Protein AF-0000000075977448 (afdb_homodimer)

Foldseek 3Di:
DLCQDAAEEEEAFAQPDDDPPCCCQVQVVPDDDHHGYGYGYCNHPDLPDDPLVSLVVHQAYEQEAEQLDVSSVVSSLVNLVSNPVNQPPHDHAYEYEYEQVVPVVRGPHDPVNQVVSCVVSVYHYYYDNHVVVVVVVVVVVVSVVVVVVVVVVLVPDDPVCNVVVVVVRVVVCVVVPPVPPPPPPPPPPPPPPD/DLCQDAAEEEEAFAQPDDDPPCLCQVQVQPDDDHHGYTYGYCNHPDLPDDPLVSLVVHQAYEYEAEQLDVSSVVSSLVNLVSNPVNQPPHDHAYEYEYEQVVPVVRGPHDPVNQVVSCVVSVYHYYYDNHVVVVVVVVVVVVSVVVVVVVVVVLVPDDPVCNVVVVVVVVVVCVVVPPDPPPPPPVPPPVPPPD

Radius of gyration: 24.59 Å; Cα contacts (8 Å, |Δi|>4): 584; chains: 2; bounding box: 68×63×92 Å

Secondary structure (DSSP, 8-state):
-----PEEEEEEE-----S-----EEEE---SSS--EEEEE-TTS-TT---HHHHHH-SEEEEEEETT-HHHHHHHHHHHHHHHHHHTTS---EEEEEE-GGGGGG--S-HHHHHHHHHHTT-EEEE-S-HHHHHHHHHHHHHHHHHHHHHHHHHHS-TTTHHHHHHHHHHHHHHH------------------/-----PEEEEEEE-----S-----EEEE---SSS--EEEEE-TTS-TT---HHHHHH-SEEEEEEETT-HHHHHHHHHHHHHHHHHHTTS---EEEEEE-GGG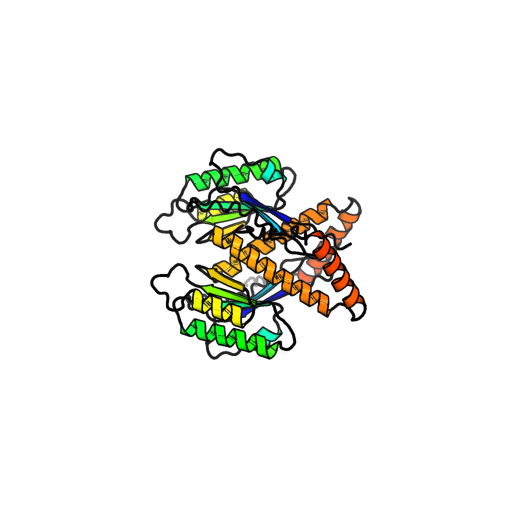GGG--S-HHHHHHHHHHTT-EEEE-S-HHHHHHHHHHHHHHHHHHHHHHHHHHS-TTTHHHHHHHHHHHHHHH------------------

Solvent-accessible surface area (backbone atoms only — not comparable to full-atom values): 21422 Å² total; per-residue (Å²): 128,79,80,53,60,65,41,32,34,28,32,37,28,18,60,82,64,76,80,76,70,60,65,40,61,43,60,44,68,44,65,81,79,55,66,22,46,34,35,42,46,52,25,82,50,62,86,86,62,75,66,57,68,54,56,71,63,34,40,26,39,39,33,25,15,21,25,62,31,57,66,26,42,52,38,26,50,52,44,52,51,48,51,53,62,71,40,55,92,58,85,64,47,46,38,39,36,36,16,42,52,78,44,58,91,52,52,64,48,52,70,63,58,53,49,49,53,22,58,76,70,72,33,51,72,46,74,36,54,48,60,72,55,44,56,53,46,24,50,50,45,52,50,42,52,49,51,25,49,52,54,52,52,57,69,72,45,59,79,78,59,53,58,55,58,58,55,57,51,55,56,49,48,57,64,68,49,62,67,68,73,76,75,70,72,71,76,70,68,74,72,75,73,122,127,80,78,53,60,65,41,30,34,28,32,37,30,19,60,79,64,79,79,78,70,60,65,42,60,44,60,46,67,44,63,78,83,54,66,23,46,35,36,42,46,52,25,80,50,61,85,86,63,75,66,58,68,54,55,70,62,32,40,23,37,38,34,25,14,20,26,61,32,57,66,26,41,53,38,25,50,51,45,51,51,49,51,52,62,72,41,54,90,59,84,65,48,45,38,40,36,36,16,41,53,76,43,58,89,52,53,63,48,51,71,63,58,53,49,49,53,22,56,76,70,73,33,49,71,48,75,35,54,48,57,69,55,44,57,54,46,23,49,52,44,51,50,42,52,48,52,26,49,53,54,52,53,56,70,70,46,58,80,78,59,54,57,55,58,57,54,56,53,55,56,51,47,56,64,68,51,59,67,69,73,75,73,70,70,70,74,70,68,74,75,75,76,124

InterPro domains:
  IPR001806 Small GTPase [PF00071] (28-148)
  IPR001806 Small GTPase [PS51421] (1-194)
  IPR027417 P-loop containing nucleoside triphosphate hydrolase [G3DSA:3.40.50.300] (6-151)
  IPR027417 P-loop containing nucleoside triphosphate hydrolase [SSF52540] (6-168)
  IPR051065 Ras-related small GTPase [PTHR45704] (17-183)

Sequence (388 aa):
MTNFMSVHVVVLGSKQAGKTDWLYKHSVTFDDMVSNVEILDVSRWPNDSMPEEEVRWADACLVIYSICDRDSFNKAHDSLDLVHRLRAPGYVPIVLVGNKKDLEHCRQVSYEDGSELASQYGCKFYEVSAADSFVEVSTAFQNLIREARTLHLQRSLPRQRKLSIVSMSKMFGAMFGKTSPKVVVKDKRPSFSLMTNFMSVHVVVLGSKQAGKTDWLYKHSVTFDDMVSNVEILDVSRWPNDSMPEEEVRWADACLVIYSICDRDSFNKAHDSLDLVHRLRAPGYVPIVLVGNKKDLEHCRQVSYEDGSELASQYGCKFYEVSAADSFVEVSTAFQNLIREARTLHLQRSLPRQRKLSIVSMSKMFGAMFGKTSPKVVVKDKRPSFSL

pLDDT: mean 71.8, std 25.49, range [20.45, 98.25]

Structure (mmCIF, N/CA/C/O backbone):
data_AF-0000000075977448-model_v1
#
loop_
_entity.id
_entity.type
_entity.pdbx_description
1 polymer 'Ras-related and estrogen-regulated growth inhibitor-like isoform X2'
#
loop_
_atom_site.group_PDB
_atom_site.id
_atom_site.type_symbol
_atom_site.label_atom_id
_atom_site.label_alt_id
_atom_site.label_comp_id
_atom_site.label_asym_id
_atom_site.label_entity_id
_atom_site.label_seq_id
_atom_site.pdbx_PDB_ins_code
_atom_site.Cartn_x
_atom_site.Cartn_y
_atom_site.Cartn_z
_atom_site.occupancy
_atom_site.B_iso_or_equiv
_atom_site.auth_seq_id
_atom_site.auth_comp_id
_atom_site.auth_asym_id
_atom_site.auth_atom_id
_atom_site.pdbx_PDB_model_num
ATOM 1 N N . MET A 1 1 ? 26.562 7.379 -7.023 1 29.03 1 MET A N 1
ATOM 2 C CA . MET A 1 1 ? 26.141 7.582 -5.641 1 29.03 1 MET A CA 1
ATOM 3 C C . MET A 1 1 ? 24.625 7.539 -5.52 1 29.03 1 MET A C 1
ATOM 5 O O . MET A 1 1 ? 23.938 8.461 -5.953 1 29.03 1 MET A O 1
ATOM 9 N N . THR A 1 2 ? 23.969 6.484 -5.902 1 37.03 2 THR A N 1
ATOM 10 C CA . THR A 1 2 ? 22.516 6.367 -5.973 1 37.03 2 THR A CA 1
ATOM 11 C C . THR A 1 2 ? 21.875 6.84 -4.672 1 37.03 2 THR A C 1
ATOM 13 O O . THR A 1 2 ? 22.156 6.305 -3.6 1 37.03 2 THR A O 1
ATOM 16 N N . ASN A 1 3 ? 21.844 8.141 -4.387 1 41.81 3 ASN A N 1
ATOM 17 C CA . ASN A 1 3 ? 21.359 8.883 -3.23 1 41.81 3 ASN A CA 1
ATOM 18 C C . ASN A 1 3 ? 20.078 8.25 -2.662 1 41.81 3 ASN A C 1
ATOM 20 O O . ASN A 1 3 ? 19.031 8.281 -3.305 1 41.81 3 ASN A O 1
ATOM 24 N N . PHE A 1 4 ? 20.281 7.094 -1.956 1 48.59 4 PHE A N 1
ATOM 25 C CA . PHE A 1 4 ? 19.266 6.277 -1.295 1 48.59 4 PHE A CA 1
ATOM 26 C C . PHE A 1 4 ? 18.469 7.105 -0.291 1 48.59 4 PHE A C 1
ATOM 28 O O . PHE A 1 4 ? 18.984 7.449 0.778 1 48.59 4 PHE A O 1
ATOM 35 N N . MET A 1 5 ? 17.672 8.047 -0.681 1 59.44 5 MET A N 1
ATOM 36 C CA . MET A 1 5 ? 17.062 8.914 0.32 1 59.44 5 MET A CA 1
ATOM 37 C C . MET A 1 5 ? 15.891 8.211 1.005 1 59.44 5 MET A C 1
ATOM 39 O O . MET A 1 5 ? 15.008 7.664 0.336 1 59.44 5 MET A O 1
ATOM 43 N N . SER A 1 6 ? 16.094 7.801 2.307 1 73 6 SER A N 1
ATOM 44 C CA . SER A 1 6 ? 15.008 7.301 3.15 1 73 6 SER A CA 1
ATOM 45 C C . SER A 1 6 ? 13.828 8.266 3.17 1 73 6 SER A C 1
ATOM 47 O O . SER A 1 6 ? 14.016 9.484 3.15 1 73 6 SER A O 1
ATOM 49 N N . VAL A 1 7 ? 12.672 7.68 2.975 1 82.25 7 VAL A N 1
ATOM 50 C CA . VAL A 1 7 ? 11.461 8.492 3.074 1 82.25 7 VAL A CA 1
ATOM 51 C C . VAL A 1 7 ? 10.82 8.297 4.449 1 82.25 7 VAL A C 1
ATOM 53 O O . VAL A 1 7 ? 10.625 7.168 4.895 1 82.25 7 VAL A O 1
ATOM 56 N N . HIS A 1 8 ? 10.578 9.391 5.145 1 87.25 8 HIS A N 1
ATOM 57 C CA . HIS A 1 8 ? 9.945 9.398 6.457 1 87.25 8 HIS A CA 1
ATOM 58 C C . HIS A 1 8 ? 8.453 9.695 6.348 1 87.25 8 HIS A C 1
ATOM 60 O O . HIS A 1 8 ? 8.062 10.758 5.859 1 87.25 8 HIS A O 1
ATOM 66 N N . VAL A 1 9 ? 7.621 8.719 6.852 1 89.38 9 VAL A N 1
ATOM 67 C CA . VAL A 1 9 ? 6.172 8.891 6.828 1 89.38 9 VAL A CA 1
ATOM 68 C C . VAL A 1 9 ? 5.637 8.977 8.258 1 89.38 9 VAL A C 1
ATOM 70 O O . VAL A 1 9 ? 6 8.156 9.109 1 89.38 9 VAL A O 1
ATOM 73 N N . VAL A 1 10 ? 4.812 9.984 8.539 1 92.06 10 VAL A N 1
ATOM 74 C CA . VAL A 1 10 ? 4.16 10.078 9.844 1 92.06 10 VAL A CA 1
ATOM 75 C C . VAL A 1 10 ? 2.664 9.812 9.688 1 92.06 10 VAL A C 1
ATOM 77 O O . VAL A 1 10 ? 2.035 10.305 8.742 1 92.06 10 VAL A O 1
ATOM 80 N N . VAL A 1 11 ? 2.111 9.023 10.562 1 90.94 11 VAL A N 1
ATOM 81 C CA . VAL A 1 11 ? 0.674 8.781 10.641 1 90.94 11 VAL A CA 1
ATOM 82 C C . VAL A 1 11 ? 0.061 9.648 11.742 1 90.94 11 VAL A C 1
ATOM 84 O O . VAL A 1 11 ? 0.421 9.516 12.914 1 90.94 11 VAL A O 1
ATOM 87 N N . LEU A 1 12 ? -0.87 10.523 11.375 1 93.75 12 LEU A N 1
ATOM 88 C CA . LEU A 1 12 ? -1.521 11.484 12.266 1 93.75 12 LEU A CA 1
ATOM 89 C C . LEU A 1 12 ? -3.01 11.18 12.391 1 93.75 12 LEU A C 1
ATOM 91 O O . LEU A 1 12 ? -3.531 10.305 11.695 1 93.75 12 LEU A O 1
ATOM 95 N N . GLY A 1 13 ? -3.691 11.961 13.258 1 93.12 13 GLY A N 1
ATOM 96 C CA . GLY A 1 13 ? -5.117 11.781 13.477 1 93.12 13 GLY A CA 1
ATOM 97 C C . GLY A 1 13 ? -5.434 10.773 14.562 1 93.12 13 GLY A C 1
ATOM 98 O O . GLY A 1 13 ? -4.734 10.703 15.578 1 93.12 13 GLY A O 1
ATOM 99 N N . SER A 1 14 ? -6.656 10.062 14.398 1 86.38 14 SER A N 1
ATOM 100 C CA . SER A 1 14 ? -7.137 9.094 15.375 1 86.38 14 SER A CA 1
ATOM 101 C C . SER A 1 14 ? -7.859 7.938 14.695 1 86.38 14 SER A C 1
ATOM 103 O O . SER A 1 14 ? -8.867 8.141 14.008 1 86.38 14 SER A O 1
ATOM 105 N N . LYS A 1 15 ? -7.355 6.727 14.859 1 76.06 15 LYS A N 1
ATOM 106 C CA . LYS A 1 15 ? -7.969 5.555 14.242 1 76.06 15 LYS A CA 1
ATOM 107 C C . LYS A 1 15 ? -9.133 5.039 15.078 1 76.06 15 LYS A C 1
ATOM 109 O O . LYS A 1 15 ? -10.016 4.348 14.562 1 76.06 15 LYS A O 1
ATOM 114 N N . GLN A 1 16 ? -9.508 5.688 16.312 1 66.31 16 GLN A N 1
ATOM 115 C CA . GLN A 1 16 ? -10.422 5.18 17.328 1 66.31 16 GLN A CA 1
ATOM 116 C C . GLN A 1 16 ? -10.289 3.67 17.484 1 66.31 16 GLN A C 1
ATOM 118 O O . GLN A 1 16 ? -11.039 3.051 18.25 1 66.31 16 GLN A O 1
ATOM 123 N N . ALA A 1 17 ? -9.734 2.951 16.609 1 55.66 17 ALA A N 1
ATOM 124 C CA . ALA A 1 17 ? -9.641 1.527 16.922 1 55.66 17 ALA A CA 1
ATOM 125 C C . ALA A 1 17 ? -8.719 1.284 18.109 1 55.66 17 ALA A C 1
ATOM 127 O O . ALA A 1 17 ? -7.98 2.18 18.531 1 55.66 17 ALA A O 1
ATOM 128 N N . GLY A 1 18 ? -8.953 -0.09 18.875 1 46.25 18 GLY A N 1
ATOM 129 C CA . GLY A 1 18 ? -8.375 -0.588 20.109 1 46.25 18 GLY A CA 1
ATOM 130 C C . GLY A 1 18 ? -6.879 -0.348 20.203 1 46.25 18 GLY A C 1
ATOM 131 O O . GLY A 1 18 ? -6.266 0.161 19.266 1 46.25 18 GLY A O 1
ATOM 132 N N . LYS A 1 19 ? -6.406 -0.848 21.438 1 41.78 19 LYS A N 1
ATOM 133 C CA . LYS A 1 19 ? -5.18 -0.758 22.219 1 41.78 19 LYS A CA 1
ATOM 134 C C . LYS A 1 19 ? -3.949 -1.002 21.344 1 41.78 19 LYS A C 1
ATOM 136 O O . LYS A 1 19 ? -2.824 -1.046 21.859 1 41.78 19 LYS A O 1
ATOM 141 N N . THR A 1 20 ? -4.203 -1.646 20.156 1 39.34 20 THR A N 1
ATOM 142 C CA . THR A 1 20 ? -2.84 -2.064 19.859 1 39.34 20 THR A CA 1
ATOM 143 C C . THR A 1 20 ? -1.991 -0.872 19.422 1 39.34 20 THR A C 1
ATOM 145 O O . THR A 1 20 ? -2.32 -0.187 18.453 1 39.34 20 THR A O 1
ATOM 148 N N . ASP A 1 21 ? -1.432 -0.156 20.406 1 39.25 21 ASP A N 1
ATOM 149 C CA . ASP A 1 21 ? -0.373 0.848 20.359 1 39.25 21 ASP A CA 1
ATOM 150 C C . ASP A 1 21 ? 0.651 0.51 19.266 1 39.25 21 ASP A C 1
ATOM 152 O O . ASP A 1 21 ? 1.653 -0.153 19.547 1 39.25 21 ASP A O 1
ATOM 156 N N . TRP A 1 22 ? 0.318 -0.022 18.188 1 35.19 22 TRP A N 1
ATOM 157 C CA . TRP A 1 22 ? 1.556 -0.293 17.469 1 35.19 22 TRP A CA 1
ATOM 158 C C . TRP A 1 22 ? 2.34 0.993 17.234 1 35.19 22 TRP A C 1
ATOM 160 O O . TRP A 1 22 ? 1.848 1.917 16.578 1 35.19 22 TRP A O 1
ATOM 170 N N . LEU A 1 23 ? 2.891 1.652 18.281 1 37.19 23 LEU A N 1
ATOM 171 C CA . LEU A 1 23 ? 4.07 2.445 17.953 1 37.19 23 LEU A CA 1
ATOM 172 C C . LEU A 1 23 ? 4.82 1.841 16.766 1 37.19 23 LEU A C 1
ATOM 174 O O . LEU A 1 23 ? 5.578 0.884 16.938 1 37.19 23 LEU A O 1
ATOM 178 N N . TYR A 1 24 ? 4.168 1.346 15.789 1 37.88 24 TYR A N 1
ATOM 179 C CA . TYR A 1 24 ? 4.965 0.674 14.773 1 37.88 24 TYR A CA 1
ATOM 180 C C . TYR A 1 24 ? 5.992 1.626 14.172 1 37.88 24 TYR A C 1
ATOM 182 O O . TYR A 1 24 ? 5.633 2.586 13.484 1 37.88 24 TYR A O 1
ATOM 190 N N . LYS A 1 25 ? 6.906 2.145 14.992 1 40.16 25 LYS A N 1
ATOM 191 C CA . LYS A 1 25 ? 8.109 2.504 14.25 1 40.16 25 LYS A CA 1
ATOM 192 C C . LYS A 1 25 ? 8.531 1.38 13.305 1 40.16 25 LYS A C 1
ATOM 194 O O . LYS A 1 25 ? 9.102 0.38 13.734 1 40.16 25 LYS A O 1
ATOM 199 N N . HIS A 1 26 ? 7.621 0.836 12.555 1 38.56 26 HIS A N 1
ATOM 200 C CA . HIS A 1 26 ? 8.195 -0.136 11.633 1 38.56 26 HIS A CA 1
ATOM 201 C C . HIS A 1 26 ? 9.234 0.511 10.719 1 38.56 26 HIS A C 1
ATOM 203 O O . HIS A 1 26 ? 8.898 1.367 9.898 1 38.56 26 HIS A O 1
ATOM 209 N N . SER A 1 27 ? 10.383 0.743 11.414 1 37.72 27 SER A N 1
ATOM 210 C CA . SER A 1 27 ? 11.461 0.959 10.453 1 37.72 27 SER A CA 1
ATOM 211 C C . SER A 1 27 ? 11.469 -0.121 9.375 1 37.72 27 SER A C 1
ATOM 213 O O . SER A 1 27 ? 11.625 -1.306 9.68 1 37.72 27 SER A O 1
ATOM 215 N N . VAL A 1 28 ? 10.406 -0.217 8.703 1 37.56 28 VAL A N 1
ATOM 216 C CA . VAL A 1 28 ? 10.68 -1.16 7.629 1 37.56 28 VAL A CA 1
ATOM 217 C C . VAL A 1 28 ? 11.883 -0.685 6.816 1 37.56 28 VAL A C 1
ATOM 219 O O . VAL A 1 28 ? 11.852 0.399 6.23 1 37.56 28 VAL A O 1
ATOM 222 N N . THR A 1 29 ? 13.023 -1.052 7.613 1 33.91 29 THR A N 1
ATOM 223 C CA . THR A 1 29 ? 14.281 -0.807 6.906 1 33.91 29 THR A CA 1
ATOM 224 C C . THR A 1 29 ? 14.312 -1.563 5.582 1 33.91 29 THR A C 1
ATOM 226 O O . THR A 1 29 ? 14.156 -2.787 5.559 1 33.91 29 THR A O 1
ATOM 229 N N . PHE A 1 30 ? 13.648 -1.053 4.723 1 36.97 30 PHE A N 1
ATOM 230 C CA . PHE A 1 30 ? 13.945 -1.645 3.422 1 36.97 30 PHE A CA 1
ATOM 231 C C . PHE A 1 30 ? 15.438 -1.596 3.137 1 36.97 30 PHE A C 1
ATOM 233 O O . PHE A 1 30 ? 16.094 -0.574 3.367 1 36.97 30 PHE A O 1
ATOM 240 N N . ASP A 1 31 ? 16.094 -2.699 3.318 1 37.03 31 ASP A N 1
ATOM 241 C CA . ASP A 1 31 ? 17.547 -2.828 3.201 1 37.03 31 ASP A CA 1
ATOM 242 C C . ASP A 1 31 ? 18.109 -1.775 2.252 1 37.03 31 ASP A C 1
ATOM 244 O O . ASP A 1 31 ? 17.359 -1.046 1.603 1 37.03 31 ASP A O 1
ATOM 248 N N . ASP A 1 32 ? 19.141 -2.277 1.428 1 39.19 32 ASP A N 1
ATOM 249 C CA . ASP A 1 32 ? 20.359 -1.687 0.895 1 39.19 32 ASP A CA 1
ATOM 250 C C . ASP A 1 32 ? 20.047 -0.496 -0.009 1 39.19 32 ASP A C 1
ATOM 252 O O . ASP A 1 32 ? 20.078 0.653 0.435 1 39.19 32 ASP A O 1
ATOM 256 N N . MET A 1 33 ? 20.375 -0.841 -1.329 1 40.66 33 MET A N 1
ATOM 257 C CA . MET A 1 33 ? 20.609 0.203 -2.324 1 40.66 33 MET A CA 1
ATOM 258 C C . MET A 1 33 ? 19.375 1.107 -2.451 1 40.66 33 MET A C 1
ATOM 260 O O . MET A 1 33 ? 19.484 2.225 -2.961 1 40.66 33 MET A O 1
ATOM 264 N N . VAL A 1 34 ? 18.125 0.482 -2.346 1 46.5 34 VAL A N 1
ATOM 265 C CA . VAL A 1 34 ? 16.875 1.097 -2.791 1 46.5 34 VAL A CA 1
ATOM 266 C C . VAL A 1 34 ? 16.156 1.727 -1.601 1 46.5 34 VAL A C 1
ATOM 268 O O . VAL A 1 34 ? 16.438 1.396 -0.448 1 46.5 34 VAL A O 1
ATOM 271 N N . SER A 1 35 ? 15.133 2.652 -1.708 1 52.03 35 SER A N 1
ATOM 272 C CA . SER A 1 35 ? 14.383 3.645 -0.94 1 52.03 35 SER A CA 1
ATOM 273 C C . SER A 1 35 ? 13.727 3.018 0.283 1 52.03 35 SER A C 1
ATOM 275 O O . SER A 1 35 ? 12.945 2.07 0.157 1 52.03 35 SER A O 1
ATOM 277 N N . ASN A 1 36 ? 14.438 3.252 1.491 1 68 36 ASN A N 1
ATOM 278 C CA . ASN A 1 36 ? 13.867 2.887 2.785 1 68 36 ASN A CA 1
ATOM 279 C C . ASN A 1 36 ? 12.711 3.803 3.166 1 68 36 ASN A C 1
ATOM 281 O O . ASN A 1 36 ? 12.711 4.988 2.828 1 68 36 ASN A O 1
ATOM 285 N N . VAL A 1 37 ? 11.648 3.168 3.533 1 75.5 37 VAL A N 1
ATOM 286 C CA . VAL A 1 37 ? 10.523 3.912 4.086 1 75.5 37 VAL A CA 1
ATOM 287 C C . VAL A 1 37 ? 10.422 3.658 5.59 1 75.5 37 VAL A C 1
ATOM 289 O O . VAL A 1 37 ? 10.398 2.508 6.031 1 75.5 37 VAL A O 1
ATOM 292 N N . GLU A 1 38 ? 10.562 4.711 6.414 1 79.69 38 GLU A N 1
ATOM 293 C CA . GLU A 1 38 ? 10.32 4.652 7.852 1 79.69 38 GLU A CA 1
ATOM 294 C C . GLU A 1 38 ? 8.969 5.277 8.203 1 79.69 38 GLU A C 1
ATOM 296 O O . GLU A 1 38 ? 8.648 6.375 7.75 1 79.69 38 GLU A O 1
ATOM 301 N N . ILE A 1 39 ? 8.172 4.566 9.062 1 82.62 39 ILE A N 1
ATOM 302 C CA . ILE A 1 39 ? 6.84 5.043 9.422 1 82.62 39 ILE A CA 1
ATOM 303 C C . ILE A 1 39 ? 6.754 5.262 10.93 1 82.62 39 ILE A C 1
ATOM 305 O O . ILE A 1 39 ? 7.102 4.375 11.711 1 82.62 39 ILE A O 1
ATOM 309 N N . LEU A 1 40 ? 6.367 6.445 11.344 1 85.25 40 LEU A N 1
ATOM 310 C CA . LEU A 1 40 ? 6.062 6.773 12.734 1 85.25 40 LEU A CA 1
ATOM 311 C C . LEU A 1 40 ? 4.566 7 12.922 1 85.25 40 LEU A C 1
ATOM 313 O O . LEU A 1 40 ? 3.988 7.895 12.305 1 85.25 40 LEU A O 1
ATOM 317 N N . ASP A 1 41 ? 3.988 6.188 13.781 1 85.94 41 ASP A N 1
ATOM 318 C CA . ASP A 1 41 ? 2.555 6.301 14.023 1 85.94 41 ASP A CA 1
ATOM 319 C C . ASP A 1 41 ? 2.279 7.008 15.352 1 85.94 41 ASP A C 1
ATOM 321 O O . ASP A 1 41 ? 2.553 6.457 16.422 1 85.94 41 ASP A O 1
ATOM 325 N N . VAL A 1 42 ? 1.682 8.172 15.273 1 88 42 VAL A N 1
ATOM 326 C CA . VAL A 1 42 ? 1.358 8.922 16.484 1 88 42 VAL A CA 1
ATOM 327 C C . VAL A 1 42 ? -0.155 9.078 16.609 1 88 42 VAL A C 1
ATOM 329 O O . VAL A 1 42 ? -0.639 9.898 17.391 1 88 42 VAL A O 1
ATOM 332 N N . SER A 1 43 ? -0.943 8.336 15.828 1 88.38 43 SER A N 1
ATOM 333 C CA . SER A 1 43 ? -2.396 8.469 15.789 1 88.38 43 SER A CA 1
ATOM 334 C C . SER A 1 43 ? -3.027 7.996 17.094 1 88.38 43 SER A C 1
ATOM 336 O O . SER A 1 43 ? -4.207 8.25 17.344 1 88.38 43 SER A O 1
ATOM 338 N N . ARG A 1 44 ? -2.275 7.43 17.891 1 82.88 44 ARG A N 1
ATOM 339 C CA . ARG A 1 44 ? -2.799 6.918 19.156 1 82.88 44 ARG A CA 1
ATOM 340 C C . ARG A 1 44 ? -2.525 7.887 20.297 1 82.88 44 ARG A C 1
ATOM 342 O O . ARG A 1 44 ? -2.922 7.641 21.438 1 82.88 44 ARG A O 1
ATOM 349 N N . TRP A 1 45 ? -1.832 8.914 20 1 84.69 45 TRP A N 1
ATOM 350 C CA . TRP A 1 45 ? -1.573 9.922 21.016 1 84.69 45 TRP A CA 1
ATOM 351 C C . TRP A 1 45 ? -2.865 10.609 21.438 1 84.69 45 TRP A C 1
ATOM 353 O O . TRP A 1 45 ? -3.873 10.547 20.734 1 84.69 45 TRP A O 1
ATOM 363 N N . PRO A 1 46 ? -2.881 11.203 22.609 1 82.62 46 PRO A N 1
ATOM 364 C CA . PRO A 1 46 ? -4.07 11.93 23.062 1 82.62 46 PRO A CA 1
ATOM 365 C C . PRO A 1 46 ? -4.523 13 22.062 1 82.62 46 PRO A C 1
ATOM 367 O O . PRO A 1 46 ? -3.701 13.547 21.328 1 82.62 46 PRO A O 1
ATOM 370 N N . ASN A 1 47 ? -5.809 13.242 22 1 82 47 ASN A N 1
ATOM 371 C CA . ASN A 1 47 ? -6.395 14.164 21.031 1 82 47 ASN A CA 1
ATOM 372 C C . ASN A 1 47 ? -5.844 15.578 21.188 1 82 47 ASN A C 1
ATOM 374 O O . ASN A 1 47 ? -5.836 16.359 20.234 1 82 47 ASN A O 1
ATOM 378 N N . ASP A 1 48 ? -5.41 15.898 22.344 1 84.62 48 ASP A N 1
ATOM 379 C CA . ASP A 1 48 ? -4.906 17.25 22.594 1 84.62 48 ASP A CA 1
ATOM 380 C C . ASP A 1 48 ? -3.412 17.344 22.297 1 84.62 48 ASP A C 1
ATOM 382 O O . ASP A 1 48 ? -2.809 18.406 22.453 1 84.62 48 ASP A O 1
ATOM 386 N N . SER A 1 49 ? -2.826 16.25 21.828 1 87.44 49 SER A N 1
ATOM 387 C CA . SER A 1 49 ? -1.409 16.25 21.484 1 87.44 49 SER A CA 1
ATOM 388 C C . SER A 1 49 ? -1.162 17 20.172 1 87.44 49 SER A C 1
ATOM 390 O O . SER A 1 49 ? -2.023 17.016 19.297 1 87.44 49 SER A O 1
ATOM 392 N N . MET A 1 50 ? -0.012 17.734 20.141 1 90.88 50 MET A N 1
ATOM 393 C CA . MET A 1 50 ? 0.443 18.438 18.938 1 90.88 50 MET A CA 1
ATOM 394 C C . MET A 1 50 ? 1.794 17.906 18.469 1 90.88 50 MET A C 1
ATOM 396 O O . MET A 1 50 ? 2.84 18.422 18.875 1 90.88 50 MET A O 1
ATOM 400 N N . PRO A 1 51 ? 1.814 16.953 17.625 1 93.81 51 PRO A N 1
ATOM 401 C CA . PRO A 1 51 ? 3.057 16.281 17.234 1 93.81 51 PRO A CA 1
ATOM 402 C C . PRO A 1 51 ? 3.898 17.125 16.266 1 93.81 51 PRO A C 1
ATOM 404 O O . PRO A 1 51 ? 4.164 16.703 15.141 1 93.81 51 PRO A O 1
ATOM 407 N N . GLU A 1 52 ? 4.391 18.281 16.688 1 96.44 52 GLU A N 1
ATOM 408 C CA . GLU A 1 52 ? 5.117 19.219 15.836 1 96.44 52 GLU A CA 1
ATOM 409 C C . GLU A 1 52 ? 6.441 18.625 15.359 1 96.44 52 GLU A C 1
ATOM 411 O O . GLU A 1 52 ? 6.781 18.734 14.18 1 96.44 52 GLU A O 1
ATOM 416 N N . GLU A 1 53 ? 7.184 18.016 16.266 1 95.12 53 GLU A N 1
ATOM 417 C CA . GLU A 1 53 ? 8.469 17.422 15.898 1 95.12 53 GLU A CA 1
ATOM 418 C C . GLU A 1 53 ? 8.297 16.312 14.875 1 95.12 53 GLU A C 1
ATOM 420 O O . GLU A 1 53 ? 9.109 16.172 13.953 1 95.12 53 GLU A O 1
ATOM 425 N N . GLU A 1 54 ? 7.266 15.562 15.07 1 93.12 54 GLU A N 1
ATOM 426 C CA . GLU A 1 54 ? 6.988 14.461 14.156 1 93.12 54 GLU A CA 1
ATOM 427 C C . GLU A 1 54 ? 6.625 14.969 12.766 1 93.12 54 GLU A C 1
ATOM 429 O O . GLU A 1 54 ? 7.039 14.391 11.758 1 93.12 54 GLU A O 1
ATOM 434 N N . VAL A 1 55 ? 5.871 16.047 12.727 1 95.75 55 VAL A N 1
ATOM 435 C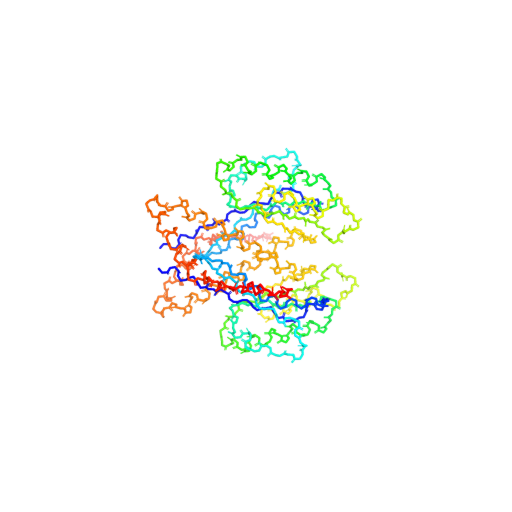 CA . VAL A 1 55 ? 5.484 16.641 11.445 1 95.75 55 VAL A CA 1
ATOM 436 C C . VAL A 1 55 ? 6.719 17.203 10.742 1 95.75 55 VAL A C 1
ATOM 438 O O . VAL A 1 55 ? 6.863 17.062 9.531 1 95.75 55 VAL A O 1
ATOM 441 N N . ARG A 1 56 ? 7.668 17.75 11.453 1 94.69 56 ARG A N 1
ATOM 442 C CA . ARG A 1 56 ? 8.891 18.281 10.867 1 94.69 56 ARG A CA 1
ATOM 443 C C . ARG A 1 56 ? 9.797 17.172 10.352 1 94.69 56 ARG A C 1
ATOM 445 O O . ARG A 1 56 ? 10.508 17.344 9.359 1 94.69 56 ARG A O 1
ATOM 452 N N . TRP A 1 57 ? 9.688 16.047 10.992 1 91.94 57 TRP A N 1
ATOM 453 C CA . TRP A 1 57 ? 10.461 14.859 10.664 1 91.94 57 TRP A CA 1
ATOM 454 C C . TRP A 1 57 ? 9.938 14.211 9.383 1 91.94 57 TRP A C 1
ATOM 456 O O . TRP A 1 57 ? 10.688 13.539 8.672 1 91.94 57 TRP A O 1
ATOM 466 N N . ALA A 1 58 ? 8.75 14.539 9 1 93.06 58 ALA A N 1
ATOM 467 C CA . ALA A 1 58 ? 8.031 13.773 7.984 1 93.06 58 ALA A CA 1
ATOM 468 C C . ALA A 1 58 ? 8.336 14.297 6.582 1 93.06 58 ALA A C 1
ATOM 470 O O . ALA A 1 58 ? 8.438 15.508 6.375 1 93.06 58 ALA A O 1
ATOM 471 N N . ASP A 1 59 ? 8.516 13.344 5.605 1 91.12 59 ASP A N 1
ATOM 472 C CA . ASP A 1 59 ? 8.539 13.648 4.18 1 91.12 59 ASP A CA 1
ATOM 473 C C . ASP A 1 59 ? 7.16 13.477 3.557 1 91.12 59 ASP A C 1
ATOM 475 O O . ASP A 1 59 ? 6.906 13.969 2.453 1 91.12 59 ASP A O 1
ATOM 479 N N . ALA A 1 60 ? 6.32 12.742 4.215 1 93 60 ALA A N 1
ATOM 480 C CA . ALA A 1 60 ? 4.93 12.508 3.838 1 93 60 ALA A CA 1
ATOM 481 C C . ALA A 1 60 ? 4.066 12.234 5.066 1 93 60 ALA A C 1
ATOM 483 O O . ALA A 1 60 ? 4.57 11.805 6.102 1 93 60 ALA A O 1
ATOM 484 N N . CYS A 1 61 ? 2.721 12.469 4.957 1 95.19 61 CYS A N 1
ATOM 485 C CA . CYS A 1 61 ? 1.823 12.289 6.09 1 95.19 61 CYS A CA 1
ATOM 486 C C . CYS A 1 61 ? 0.597 11.477 5.691 1 95.19 61 CYS A C 1
ATOM 488 O O . CYS A 1 61 ? 0.05 11.664 4.605 1 95.19 61 CYS A O 1
ATOM 490 N N . LEU A 1 62 ? 0.26 10.562 6.508 1 93.25 62 LEU A N 1
ATOM 491 C CA . LEU A 1 62 ? -1.055 9.93 6.5 1 93.25 62 LEU A CA 1
ATOM 492 C C . LEU A 1 62 ? -1.918 10.453 7.641 1 93.25 62 LEU A C 1
ATOM 494 O O . LEU A 1 62 ? -1.519 10.391 8.805 1 93.25 62 LEU A O 1
ATOM 498 N N . VAL A 1 63 ? -3.039 11.008 7.328 1 95.31 63 VAL A N 1
ATOM 499 C CA . VAL A 1 63 ? -3.949 11.523 8.344 1 95.31 63 VAL A CA 1
ATOM 500 C C . VAL A 1 63 ? -5.203 10.648 8.406 1 95.31 63 VAL A C 1
ATOM 502 O O . VAL A 1 63 ? -5.902 10.492 7.402 1 95.31 63 VAL A O 1
ATOM 505 N N . ILE A 1 64 ? -5.465 10.117 9.625 1 94 64 ILE A N 1
ATOM 506 C CA . ILE A 1 64 ? -6.512 9.109 9.719 1 94 64 ILE A CA 1
ATOM 507 C C . ILE A 1 64 ? -7.605 9.586 10.672 1 94 64 ILE A C 1
ATOM 509 O O . ILE A 1 64 ? -7.316 10.219 11.688 1 94 64 ILE A O 1
ATOM 513 N N . TYR A 1 65 ? -8.867 9.266 10.328 1 94.81 65 TYR A N 1
ATOM 514 C CA . TYR A 1 65 ? -10 9.398 11.242 1 94.81 65 TYR A CA 1
ATOM 515 C C . TYR A 1 65 ? -10.945 8.219 11.109 1 94.81 65 TYR A C 1
ATOM 517 O O . TYR A 1 65 ? -10.875 7.457 10.141 1 94.81 65 TYR A O 1
ATOM 525 N N . SER A 1 66 ? -11.773 8.078 12.086 1 93.19 66 SER A N 1
ATOM 526 C CA . SER A 1 66 ? -12.82 7.07 12.031 1 93.19 66 SER A CA 1
ATOM 527 C C . SER A 1 66 ? -14.133 7.668 11.523 1 93.19 66 SER A C 1
ATOM 529 O O . SER A 1 66 ? -14.578 8.703 12.016 1 93.19 66 SER A O 1
ATOM 531 N N . ILE A 1 67 ? -14.766 6.926 10.578 1 95.62 67 ILE A N 1
ATOM 532 C CA . ILE A 1 67 ? -16.016 7.449 10.039 1 95.62 67 ILE A CA 1
ATOM 533 C C . ILE A 1 67 ? -17.109 7.375 11.109 1 95.62 67 ILE A C 1
ATOM 535 O O . ILE A 1 67 ? -18.172 7.996 10.961 1 95.62 67 ILE A O 1
ATOM 539 N N . CYS A 1 68 ? -16.891 6.68 12.203 1 95.5 68 CYS A N 1
ATOM 540 C CA . CYS A 1 68 ? -17.875 6.48 13.258 1 95.5 68 CYS A CA 1
ATOM 541 C C . CYS A 1 68 ? -17.641 7.43 14.422 1 95.5 68 CYS A C 1
ATOM 543 O O . CYS A 1 68 ? -18.234 7.277 15.492 1 95.5 68 CYS A O 1
ATOM 545 N N . ASP A 1 69 ? -16.75 8.375 14.258 1 94.94 69 ASP A N 1
ATOM 546 C CA . ASP A 1 69 ? -16.375 9.234 15.375 1 94.94 69 ASP A CA 1
ATOM 547 C C . ASP A 1 69 ? -16.062 10.648 14.906 1 94.94 69 ASP A C 1
ATOM 549 O O . ASP A 1 69 ? -14.945 10.93 14.469 1 94.94 69 ASP A O 1
ATOM 553 N N . ARG A 1 70 ? -16.953 11.539 15.172 1 95.88 70 ARG A N 1
ATOM 554 C CA . ARG A 1 70 ? -16.812 12.922 14.727 1 95.88 70 ARG A CA 1
ATOM 555 C C . ARG A 1 70 ? -15.617 13.586 15.398 1 95.88 70 ARG A C 1
ATOM 557 O O . ARG A 1 70 ? -14.938 14.414 14.789 1 95.88 70 ARG A O 1
ATOM 564 N N . ASP A 1 71 ? -15.32 13.195 16.578 1 94.5 71 ASP A N 1
ATOM 565 C CA . ASP A 1 71 ? -14.18 13.773 17.281 1 94.5 71 ASP A CA 1
ATOM 566 C C . ASP A 1 71 ? -12.867 13.398 16.578 1 94.5 71 ASP A C 1
ATOM 568 O O . ASP A 1 71 ? -11.945 14.219 16.5 1 94.5 71 ASP A O 1
ATOM 572 N N . SER A 1 72 ? -12.812 12.203 16.141 1 93.94 72 SER A N 1
ATOM 573 C CA . SER A 1 72 ? -11.633 11.781 15.398 1 93.94 72 SER A CA 1
ATOM 574 C C . SER A 1 72 ? -11.484 12.578 14.109 1 93.94 72 SER A C 1
ATOM 576 O O . SER A 1 72 ? -10.367 12.883 13.68 1 93.94 72 SER A O 1
ATOM 578 N N . PHE A 1 73 ? -12.562 12.961 13.555 1 96.25 73 PHE A N 1
ATOM 579 C CA . PHE A 1 73 ? -12.57 13.773 12.344 1 96.25 73 PHE A CA 1
ATOM 580 C C . PHE A 1 73 ? -12.078 15.188 12.641 1 96.25 73 PHE A C 1
ATOM 582 O O . PHE A 1 73 ? -11.305 15.75 11.867 1 96.25 73 PHE A O 1
ATOM 589 N N . ASN A 1 74 ? -12.523 15.703 13.688 1 95.75 74 ASN A N 1
ATOM 590 C CA . ASN A 1 74 ? -12.039 17.016 14.109 1 95.75 74 ASN A CA 1
ATOM 591 C C . ASN A 1 74 ? -10.531 17 14.359 1 95.75 74 ASN A C 1
ATOM 593 O O . ASN A 1 74 ? -9.828 17.938 13.984 1 95.75 74 ASN A O 1
ATOM 597 N N . LYS A 1 75 ? -10.094 15.953 14.938 1 95.12 75 LYS A N 1
ATOM 598 C CA . LYS A 1 75 ? -8.656 15.812 15.164 1 95.12 75 LYS A CA 1
ATOM 599 C C . LYS A 1 75 ? -7.891 15.742 13.852 1 95.12 75 LYS A C 1
ATOM 601 O O . LYS A 1 75 ? -6.801 16.312 13.727 1 95.12 75 LYS A O 1
ATOM 606 N N . ALA A 1 76 ? -8.453 14.992 12.93 1 96.38 76 ALA A N 1
ATOM 607 C CA . ALA A 1 76 ? -7.844 14.938 11.602 1 96.38 76 ALA A CA 1
ATOM 608 C C . ALA A 1 76 ? -7.75 16.328 10.984 1 96.38 76 ALA A C 1
ATOM 610 O O . ALA A 1 76 ? -6.734 16.672 10.375 1 96.38 76 ALA A O 1
ATOM 611 N N . HIS A 1 77 ? -8.773 17.078 11.141 1 97.31 77 HIS A N 1
ATOM 612 C CA . HIS A 1 77 ? -8.773 18.453 10.664 1 97.31 77 HIS A CA 1
ATOM 613 C C . HIS A 1 77 ? -7.641 19.25 11.305 1 97.31 77 HIS A C 1
ATOM 615 O O . HIS A 1 77 ? -6.887 19.938 10.602 1 97.31 77 HIS A O 1
ATOM 621 N N . ASP A 1 78 ? -7.551 19.141 12.547 1 96.81 78 ASP A N 1
ATOM 622 C CA . ASP A 1 78 ? -6.492 19.844 13.273 1 96.81 78 ASP A CA 1
ATOM 623 C C . ASP A 1 78 ? -5.113 19.422 12.781 1 96.81 78 ASP A C 1
ATOM 625 O O . ASP A 1 78 ? -4.203 20.234 12.68 1 96.81 78 ASP A O 1
ATOM 629 N N . SER A 1 79 ? -4.957 18.156 12.555 1 97.25 79 SER A N 1
ATOM 630 C CA . SER A 1 79 ? -3.693 17.625 12.062 1 97.25 79 SER A CA 1
ATOM 631 C C . SER A 1 79 ? -3.338 18.219 10.703 1 97.25 79 SER A C 1
ATOM 633 O O . SER A 1 79 ? -2.188 18.594 10.461 1 97.25 79 SER A O 1
ATOM 635 N N . LEU A 1 80 ? -4.328 18.281 9.836 1 97.5 80 LEU A N 1
ATOM 636 C CA . LEU A 1 80 ? -4.113 18.859 8.516 1 97.5 80 LEU A CA 1
ATOM 637 C C . LEU A 1 80 ? -3.689 20.328 8.633 1 97.5 80 LEU A C 1
ATOM 639 O O . LEU A 1 80 ? -2.762 20.766 7.953 1 97.5 80 LEU A O 1
ATOM 643 N N . ASP A 1 81 ? -4.34 21.031 9.484 1 97 81 ASP A N 1
ATOM 644 C CA . ASP A 1 81 ? -3.998 22.422 9.727 1 97 81 ASP A CA 1
ATOM 645 C C . ASP A 1 81 ? -2.562 22.562 10.234 1 97 81 ASP A C 1
ATOM 647 O O . ASP A 1 81 ? -1.822 23.438 9.789 1 97 81 ASP A O 1
ATOM 651 N N . LEU A 1 82 ? -2.197 21.75 11.172 1 97.19 82 LEU A N 1
ATOM 652 C CA . LEU A 1 82 ? -0.861 21.766 11.758 1 97.19 82 LEU A CA 1
ATOM 653 C C . LEU A 1 82 ? 0.202 21.547 10.688 1 97.19 82 LEU A C 1
ATOM 655 O O . LEU A 1 82 ? 1.196 22.266 10.633 1 97.19 82 LEU A O 1
ATOM 659 N N . VAL A 1 83 ? -0.003 20.484 9.836 1 97.44 83 VAL A N 1
ATOM 660 C CA . VAL A 1 83 ? 0.948 20.188 8.773 1 97.44 83 VAL A CA 1
ATOM 661 C C . VAL A 1 83 ? 1.097 21.391 7.855 1 97.44 83 VAL A C 1
ATOM 663 O O . VAL A 1 83 ? 2.215 21.781 7.512 1 97.44 83 VAL A O 1
ATOM 666 N N . HIS A 1 84 ? -0.016 21.953 7.504 1 96 84 HIS A N 1
ATOM 667 C CA . HIS A 1 84 ? -0.009 23.094 6.59 1 96 84 HIS A CA 1
ATOM 668 C C . HIS A 1 84 ? 0.721 24.281 7.195 1 96 84 HIS A C 1
ATOM 670 O O . HIS A 1 84 ? 1.494 24.953 6.512 1 96 84 HIS A O 1
ATOM 676 N N . ARG A 1 85 ? 0.509 24.562 8.383 1 95.88 85 ARG A N 1
ATOM 677 C CA . ARG A 1 85 ? 1.121 25.703 9.062 1 95.88 85 ARG A CA 1
ATOM 678 C C . ARG A 1 85 ? 2.627 25.5 9.211 1 95.88 85 ARG A C 1
ATOM 680 O O . ARG A 1 85 ? 3.406 26.406 8.922 1 95.88 85 ARG A O 1
ATOM 687 N N . LEU A 1 86 ? 3.035 24.328 9.625 1 95.88 86 LEU A N 1
ATOM 688 C CA . LEU A 1 86 ? 4.438 24.078 9.945 1 95.88 86 LEU A CA 1
ATOM 689 C C . LEU A 1 86 ? 5.27 23.969 8.672 1 95.88 86 LEU A C 1
ATOM 691 O O . LEU A 1 86 ? 6.461 24.281 8.672 1 95.88 86 LEU A O 1
ATOM 695 N N . ARG A 1 87 ? 4.707 23.547 7.629 1 93.5 87 ARG A N 1
ATOM 696 C CA . ARG A 1 87 ? 5.488 23.25 6.434 1 93.5 87 ARG A CA 1
ATOM 697 C C . ARG A 1 87 ? 5.336 24.359 5.391 1 93.5 87 ARG A C 1
ATOM 699 O O . ARG A 1 87 ? 5.992 24.328 4.348 1 93.5 87 ARG A O 1
ATOM 706 N N . ALA A 1 88 ? 4.574 25.344 5.723 1 88.44 88 ALA A N 1
ATOM 707 C CA . ALA A 1 88 ? 4.48 26.5 4.844 1 88.44 88 ALA A CA 1
ATOM 708 C C . ALA A 1 88 ? 5.793 27.281 4.816 1 88.44 88 ALA A C 1
ATOM 710 O O . ALA A 1 88 ? 6.457 27.422 5.848 1 88.44 88 ALA A O 1
ATOM 711 N N . PRO A 1 89 ? 6.309 27.703 3.633 1 88.12 89 PRO A N 1
ATOM 712 C CA . PRO A 1 89 ? 5.633 27.734 2.336 1 88.12 89 PRO A CA 1
ATOM 713 C C . PRO A 1 89 ? 5.871 26.453 1.522 1 88.12 89 PRO A C 1
ATOM 715 O O . PRO A 1 89 ? 5.383 26.344 0.396 1 88.12 89 PRO A O 1
ATOM 718 N N . GLY A 1 90 ? 6.527 25.609 2.111 1 87.25 90 GLY A N 1
ATOM 719 C CA . GLY A 1 90 ? 6.781 24.359 1.428 1 87.25 90 GLY A CA 1
ATOM 720 C C . GLY A 1 90 ? 5.551 23.469 1.333 1 87.25 90 GLY A C 1
ATOM 721 O O . GLY A 1 90 ? 4.426 23.938 1.478 1 87.25 90 GLY A O 1
ATOM 722 N N . TYR A 1 91 ? 5.871 22.219 0.855 1 89 91 TYR A N 1
ATOM 723 C CA . TYR A 1 91 ? 4.809 21.25 0.621 1 89 91 TYR A CA 1
ATOM 724 C C . TYR A 1 91 ? 5.23 19.859 1.078 1 89 91 TYR A C 1
ATOM 726 O O . TYR A 1 91 ? 6.391 19.469 0.921 1 89 91 TYR A O 1
ATOM 734 N N . VAL A 1 92 ? 4.289 19.234 1.737 1 92.88 92 VAL A N 1
ATOM 735 C CA . VAL A 1 92 ? 4.465 17.828 2.082 1 92.88 92 VAL A CA 1
ATOM 736 C C . VAL A 1 92 ? 3.27 17.016 1.589 1 92.88 92 VAL A C 1
ATOM 738 O O . VAL A 1 92 ? 2.119 17.406 1.786 1 92.88 92 VAL A O 1
ATOM 741 N N . PRO A 1 93 ? 3.545 15.883 0.847 1 94.56 93 PRO A N 1
ATOM 742 C CA . PRO A 1 93 ? 2.418 15.07 0.388 1 94.56 93 PRO A CA 1
ATOM 743 C C . PRO A 1 93 ? 1.59 14.508 1.54 1 94.56 93 PRO A C 1
ATOM 745 O O . PRO A 1 93 ? 2.148 14.031 2.531 1 94.56 93 PRO A O 1
ATOM 748 N N . ILE A 1 94 ? 0.277 14.57 1.418 1 96.12 94 ILE A N 1
ATOM 749 C CA . ILE A 1 94 ? -0.641 14.109 2.453 1 96.12 94 ILE A CA 1
ATOM 750 C C . ILE A 1 94 ? -1.716 13.219 1.83 1 96.12 94 ILE A C 1
ATOM 752 O O . ILE A 1 94 ? -2.188 13.492 0.722 1 96.12 94 ILE A O 1
ATOM 756 N N . VAL A 1 95 ? -2.084 12.125 2.516 1 94.19 95 VAL A N 1
ATOM 757 C CA . VAL A 1 95 ? -3.273 11.344 2.193 1 94.19 95 VAL A CA 1
ATOM 758 C C . VAL A 1 95 ? -4.207 11.305 3.402 1 94.19 95 VAL A C 1
ATOM 760 O O . VAL A 1 95 ? -3.766 11.031 4.523 1 94.19 95 VAL A O 1
ATOM 763 N N . LEU A 1 96 ? -5.469 11.664 3.189 1 96 96 LEU A N 1
ATOM 764 C CA . LEU A 1 96 ? -6.504 11.555 4.211 1 96 96 LEU A CA 1
ATOM 765 C C . LEU A 1 96 ? -7.223 10.211 4.109 1 96 96 LEU A C 1
ATOM 767 O O . LEU A 1 96 ? -7.625 9.797 3.02 1 96 96 LEU A O 1
ATOM 771 N N . VAL A 1 97 ? -7.34 9.555 5.227 1 92.25 97 VAL A N 1
ATOM 772 C CA . VAL A 1 97 ? -7.926 8.219 5.211 1 92.25 97 VAL A CA 1
ATOM 773 C C . VAL A 1 97 ? -9.062 8.133 6.23 1 92.25 97 VAL A C 1
ATOM 775 O O . VAL A 1 97 ? -8.852 8.352 7.426 1 92.25 97 VAL A O 1
ATOM 778 N N . GLY A 1 98 ? -10.281 7.828 5.727 1 93 98 GLY A N 1
ATOM 779 C CA . GLY A 1 98 ? -11.383 7.441 6.602 1 93 98 GLY A CA 1
ATOM 780 C C . GLY A 1 98 ? -11.359 5.973 6.973 1 93 98 GLY A C 1
ATOM 781 O O . GLY A 1 98 ? -11.383 5.105 6.094 1 93 98 GLY A O 1
ATOM 782 N N . ASN A 1 99 ? -11.375 5.711 8.258 1 88.06 99 ASN A N 1
ATOM 783 C CA . ASN A 1 99 ? -11.258 4.375 8.828 1 88.06 99 ASN A CA 1
ATOM 784 C C . ASN A 1 99 ? -12.625 3.807 9.203 1 88.06 99 ASN A C 1
ATOM 786 O O . ASN A 1 99 ? -13.594 4.555 9.359 1 88.06 99 ASN A O 1
ATOM 790 N N . LYS A 1 100 ? -12.766 2.416 9.297 1 87.06 100 LYS A N 1
ATOM 791 C CA . LYS A 1 100 ? -13.922 1.669 9.781 1 87.06 100 LYS A CA 1
ATOM 792 C C . LYS A 1 100 ? -15.086 1.756 8.797 1 87.06 100 LYS A C 1
ATOM 794 O O . LYS A 1 100 ? -16.25 1.867 9.195 1 87.06 100 LYS A O 1
ATOM 799 N N . LYS A 1 101 ? -14.711 1.8 7.551 1 85.88 101 LYS A N 1
ATOM 800 C CA . LYS A 1 101 ? -15.719 1.854 6.496 1 85.88 101 LYS A CA 1
ATOM 801 C C . LYS A 1 101 ? -16.672 0.67 6.586 1 85.88 101 LYS A C 1
ATOM 803 O O . LYS A 1 101 ? -17.812 0.745 6.113 1 85.88 101 LYS A O 1
ATOM 808 N N . ASP A 1 102 ? -16.281 -0.374 7.207 1 80.25 102 ASP A N 1
ATOM 809 C CA . ASP A 1 102 ? -17.125 -1.557 7.379 1 80.25 102 ASP A CA 1
ATOM 810 C C . ASP A 1 102 ? -18.25 -1.294 8.375 1 80.25 102 ASP A C 1
ATOM 812 O O . ASP A 1 102 ? -19.234 -2.041 8.422 1 80.25 102 ASP A O 1
ATOM 816 N N . LEU A 1 103 ? -18.141 -0.335 9.117 1 87.44 103 LEU A N 1
ATOM 817 C CA . LEU A 1 103 ? -19.172 0.009 10.102 1 87.44 103 LEU A CA 1
ATOM 818 C C . LEU A 1 103 ? -20.031 1.154 9.602 1 87.44 103 LEU A C 1
ATOM 820 O O . LEU A 1 103 ? -20.266 2.123 10.328 1 87.44 103 LEU A O 1
ATOM 824 N N . GLU A 1 104 ? -20.469 1.041 8.438 1 88.25 104 GLU A N 1
ATOM 825 C CA . GLU A 1 104 ? -21.297 2.053 7.789 1 88.25 104 GLU A CA 1
ATOM 826 C C . GLU A 1 104 ? -22.516 2.402 8.641 1 88.25 104 GLU A C 1
ATOM 828 O O . GLU A 1 104 ? -22.953 3.555 8.672 1 88.25 104 GLU A O 1
ATOM 833 N N . HIS A 1 105 ? -22.984 1.462 9.344 1 91.81 105 HIS A N 1
ATOM 834 C CA . HIS A 1 105 ? -24.188 1.664 10.148 1 91.81 105 HIS A CA 1
ATOM 835 C C . HIS A 1 105 ? -23.938 2.629 11.297 1 91.81 105 HIS A C 1
ATOM 837 O O . HIS A 1 105 ? -24.875 3.189 11.867 1 91.81 105 HIS A O 1
ATOM 843 N N . CYS A 1 106 ? -22.719 2.854 11.641 1 93.69 106 CYS A N 1
ATOM 844 C CA . CYS A 1 106 ? -22.359 3.754 12.727 1 93.69 106 CYS A CA 1
ATOM 845 C C . CYS A 1 106 ? -21.766 5.051 12.18 1 93.69 106 CYS A C 1
ATOM 847 O O . CYS A 1 106 ? -21.172 5.828 12.93 1 93.69 106 CYS A O 1
ATOM 849 N N . ARG A 1 107 ? -21.906 5.309 10.977 1 95.56 107 ARG A N 1
ATOM 850 C CA . ARG A 1 107 ? -21.266 6.441 10.32 1 95.56 107 ARG A CA 1
ATOM 851 C C . ARG A 1 107 ? -21.75 7.762 10.914 1 95.56 107 ARG A C 1
ATOM 853 O O . ARG A 1 107 ? -22.953 7.996 11.016 1 95.56 107 ARG A O 1
ATOM 860 N N . GLN A 1 108 ? -20.812 8.586 11.328 1 97.31 108 GLN A N 1
ATOM 861 C CA . GLN A 1 108 ? -21.078 9.938 11.805 1 97.31 108 GLN A CA 1
ATOM 862 C C . GLN A 1 108 ? -20.484 10.984 10.867 1 97.31 108 GLN A C 1
ATOM 864 O O . GLN A 1 108 ? -20.875 12.156 10.906 1 97.31 108 GLN A O 1
ATOM 869 N N . VAL A 1 109 ? -19.5 10.625 10.102 1 97.75 109 VAL A N 1
ATOM 870 C CA . VAL A 1 109 ? -18.844 11.5 9.148 1 97.75 109 VAL A CA 1
ATOM 871 C C . VAL A 1 109 ? -19.156 11.039 7.723 1 97.75 109 VAL A C 1
ATOM 873 O O . VAL A 1 109 ? -18.766 9.945 7.32 1 97.75 109 VAL A O 1
ATOM 876 N N . SER A 1 110 ? -19.781 11.859 6.957 1 97.62 110 SER A N 1
ATOM 877 C CA . SER A 1 110 ? -20.156 11.477 5.602 1 97.62 110 SER A CA 1
ATOM 878 C C . SER A 1 110 ? -18.938 11.414 4.688 1 97.62 110 SER A C 1
ATOM 880 O O . SER A 1 110 ? -17.906 12.016 4.988 1 97.62 110 SER A O 1
ATOM 882 N N . TYR A 1 111 ? -19.141 10.672 3.609 1 96.31 111 TYR A N 1
ATOM 883 C CA . TYR A 1 111 ? -18.094 10.641 2.6 1 96.31 111 TYR A CA 1
ATOM 884 C C . TYR A 1 111 ? -17.797 12.039 2.066 1 96.31 111 TYR A C 1
ATOM 886 O O . TYR A 1 111 ? -16.641 12.398 1.845 1 96.31 111 TYR A O 1
ATOM 894 N N . GLU A 1 112 ? -18.844 12.805 1.869 1 97.44 112 GLU A N 1
ATOM 895 C CA . GLU A 1 112 ? -18.734 14.164 1.353 1 97.44 112 GLU A CA 1
ATOM 896 C C . GLU A 1 112 ? -17.922 15.047 2.299 1 97.44 112 GLU A C 1
ATOM 898 O O . GLU A 1 112 ? -17.078 15.836 1.856 1 97.44 112 GLU A O 1
ATOM 903 N N . ASP A 1 113 ? -18.203 14.914 3.59 1 97.94 113 ASP A N 1
ATOM 904 C CA . ASP A 1 113 ? -17.422 15.656 4.574 1 97.94 113 ASP A CA 1
ATOM 905 C C . ASP A 1 113 ? -15.938 15.375 4.422 1 97.94 113 ASP A C 1
ATOM 907 O O . ASP A 1 113 ? -15.125 16.297 4.402 1 97.94 113 ASP A O 1
ATOM 911 N N . GLY A 1 114 ? -15.609 14.125 4.332 1 97.88 114 GLY A N 1
ATOM 912 C CA . GLY A 1 114 ? -14.219 13.734 4.156 1 97.88 114 GLY A CA 1
ATOM 913 C C . GLY A 1 114 ? -13.617 14.258 2.865 1 97.88 114 GLY A C 1
ATOM 914 O O . GLY A 1 114 ? -12.5 14.781 2.863 1 97.88 114 GLY A O 1
ATOM 915 N N . SER A 1 115 ? -14.359 14.117 1.776 1 97.12 115 SER A N 1
ATOM 916 C CA . SER A 1 115 ? -13.906 14.57 0.463 1 97.12 115 SER A CA 1
ATOM 917 C C . SER A 1 115 ? -13.688 16.078 0.437 1 97.12 115 SER A C 1
ATOM 919 O O . SER A 1 115 ? -12.703 16.562 -0.134 1 97.12 115 SER A O 1
ATOM 921 N N . GLU A 1 116 ? -14.586 16.75 1.024 1 98.12 116 GLU A N 1
ATOM 922 C CA . GLU A 1 116 ? -14.469 18.203 1.094 1 98.12 116 GLU A CA 1
ATOM 923 C C . GLU A 1 116 ? -13.25 18.625 1.9 1 98.12 116 GLU A C 1
ATOM 925 O O . GLU A 1 116 ? -12.531 19.547 1.511 1 98.12 116 GLU A O 1
ATOM 930 N N . LEU A 1 117 ? -13.07 18.016 2.996 1 98.25 117 LEU A N 1
ATOM 931 C CA . LEU A 1 117 ? -11.906 18.312 3.82 1 98.25 117 LEU A CA 1
ATOM 932 C C . LEU A 1 117 ? -10.617 18.078 3.043 1 98.25 117 LEU A C 1
ATOM 934 O O . LEU A 1 117 ? -9.711 18.922 3.062 1 98.25 117 LEU A O 1
ATOM 938 N N . ALA A 1 118 ? -10.531 16.969 2.387 1 97.44 118 ALA A N 1
ATOM 939 C CA . ALA A 1 118 ? -9.352 16.656 1.577 1 97.44 118 ALA A CA 1
ATOM 940 C C . ALA A 1 118 ? -9.125 17.719 0.503 1 97.44 118 ALA A C 1
ATOM 942 O O . ALA A 1 118 ? -7.992 18.141 0.279 1 97.44 118 ALA A O 1
ATOM 943 N N . SER A 1 119 ? -10.172 18.125 -0.163 1 97.06 119 SER A N 1
ATOM 944 C CA . SER A 1 119 ? -10.094 19.141 -1.206 1 97.06 119 SER A CA 1
ATOM 945 C C . SER A 1 119 ? -9.586 20.469 -0.65 1 97.06 119 SER A C 1
ATOM 947 O O . SER A 1 119 ? -8.781 21.141 -1.289 1 97.06 119 SER A O 1
ATOM 949 N N . GLN A 1 120 ? -10.047 20.828 0.469 1 97 120 GLN A N 1
ATOM 950 C CA . GLN A 1 120 ? -9.633 22.062 1.128 1 97 120 GLN A CA 1
ATOM 951 C C . GLN A 1 120 ? -8.117 22.109 1.321 1 97 120 GLN A C 1
ATOM 953 O O . GLN A 1 120 ? -7.5 23.172 1.224 1 97 120 GLN A O 1
ATOM 958 N N . TYR A 1 121 ? -7.535 20.969 1.561 1 96.12 121 TYR A N 1
ATOM 959 C CA . TYR A 1 121 ? -6.109 20.938 1.865 1 96.12 121 TYR A CA 1
ATOM 960 C C . TYR A 1 121 ? -5.312 20.359 0.696 1 96.12 121 TYR A C 1
ATOM 962 O O . TYR A 1 121 ? -4.113 20.109 0.82 1 96.12 121 TYR A O 1
ATOM 970 N N . GLY A 1 122 ? -5.98 20.047 -0.366 1 93.88 122 GLY A N 1
ATOM 971 C CA . GLY A 1 122 ? -5.32 19.594 -1.581 1 93.88 122 GLY A CA 1
ATOM 972 C C . GLY A 1 122 ? -4.703 18.219 -1.449 1 93.88 122 GLY A C 1
ATOM 973 O O . GLY A 1 122 ? -3.602 17.969 -1.949 1 93.88 122 GLY A O 1
ATOM 974 N N . CYS A 1 123 ? -5.336 17.359 -0.746 1 93.56 123 CYS A N 1
ATOM 975 C CA . CYS A 1 123 ? -4.77 16.031 -0.575 1 93.56 123 CYS A CA 1
ATOM 976 C C . CYS A 1 123 ? -5.746 14.953 -1.047 1 93.56 123 CYS A C 1
ATOM 978 O O . CYS A 1 123 ? -6.922 15.242 -1.274 1 93.56 123 CYS A O 1
ATOM 980 N N . LYS A 1 124 ? -5.211 13.711 -1.348 1 90.94 124 LYS A N 1
ATOM 981 C CA . LYS A 1 124 ? -6.035 12.578 -1.762 1 90.94 124 LYS A CA 1
ATOM 982 C C . LYS A 1 124 ? -6.816 12.008 -0.583 1 90.94 124 LYS A C 1
ATOM 984 O O . LYS A 1 124 ? -6.434 12.203 0.574 1 90.94 124 LYS A O 1
ATOM 989 N N . PHE A 1 125 ? -7.941 11.32 -0.963 1 92.75 125 PHE A N 1
ATOM 990 C CA . PHE A 1 125 ? -8.852 10.844 0.066 1 92.75 125 PHE A CA 1
ATOM 991 C C . PHE A 1 125 ? -9.328 9.43 -0.248 1 92.75 125 PHE A C 1
ATOM 993 O O . PHE A 1 125 ? -9.719 9.133 -1.381 1 92.75 125 PHE A O 1
ATOM 1000 N N . TYR A 1 126 ? -9.234 8.586 0.825 1 87.94 126 TYR A N 1
ATOM 1001 C CA . TYR A 1 126 ? -9.742 7.219 0.722 1 87.94 126 TYR A CA 1
ATOM 1002 C C . TYR A 1 126 ? -10.469 6.812 1.994 1 87.94 126 TYR A C 1
ATOM 1004 O O . TYR A 1 126 ? -10.156 7.297 3.082 1 87.94 126 TYR A O 1
ATOM 1012 N N . GLU A 1 127 ? -11.5 5.898 1.771 1 88.81 127 GLU A N 1
ATOM 1013 C CA . GLU A 1 127 ? -12.086 5.23 2.93 1 88.81 127 GLU A CA 1
ATOM 1014 C C . GLU A 1 127 ? -11.766 3.738 2.926 1 88.81 127 GLU A C 1
ATOM 1016 O O . GLU A 1 127 ? -11.836 3.086 1.881 1 88.81 127 GLU A O 1
ATOM 1021 N N . VAL A 1 128 ? -11.328 3.295 4.066 1 83.88 128 VAL A N 1
ATOM 1022 C CA . VAL A 1 128 ? -10.945 1.891 4.191 1 83.88 128 VAL A CA 1
ATOM 1023 C C . VAL A 1 128 ? -11.625 1.281 5.422 1 83.88 128 VAL A C 1
ATOM 1025 O O . VAL A 1 128 ? -12.055 2.004 6.32 1 83.88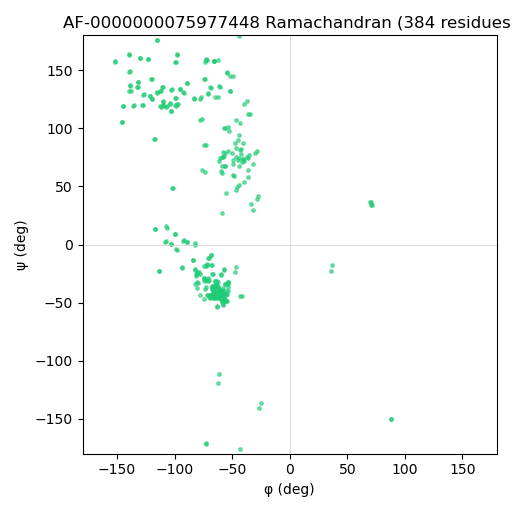 128 VAL A O 1
ATOM 1028 N N . SER A 1 129 ? -11.703 -0.02 5.43 1 81.31 129 SER A N 1
ATOM 1029 C CA . SER A 1 129 ? -12.297 -0.708 6.57 1 81.31 129 SER A CA 1
ATOM 1030 C C . SER A 1 129 ? -11.383 -0.647 7.793 1 81.31 129 SER A C 1
ATOM 1032 O O . SER A 1 129 ? -11.852 -0.477 8.922 1 81.31 129 SER A O 1
ATOM 1034 N N . ALA A 1 130 ? -10.055 -0.869 7.609 1 78 130 ALA A N 1
ATOM 1035 C CA . ALA A 1 130 ? -9.078 -0.829 8.695 1 78 130 ALA A CA 1
ATOM 1036 C C . ALA A 1 130 ? -7.828 -0.06 8.281 1 78 130 ALA A C 1
ATOM 1038 O O . ALA A 1 130 ? -7.094 -0.488 7.391 1 78 130 ALA A O 1
ATOM 1039 N N . ALA A 1 131 ? -7.531 1.004 8.992 1 75.31 131 ALA A N 1
ATOM 1040 C CA . ALA A 1 131 ? -6.363 1.826 8.703 1 75.31 131 ALA A CA 1
ATOM 1041 C C . ALA A 1 131 ? -5.07 1.064 8.984 1 75.31 131 ALA A C 1
ATOM 1043 O O . ALA A 1 131 ? -4.066 1.255 8.297 1 75.31 131 ALA A O 1
ATOM 1044 N N . ASP A 1 132 ? -5.078 0.25 10.039 1 71.81 132 ASP A N 1
ATOM 1045 C CA . ASP A 1 132 ? -3.902 -0.558 10.344 1 71.81 132 ASP A CA 1
ATOM 1046 C C . ASP A 1 132 ? -3.559 -1.486 9.18 1 71.81 132 ASP A C 1
ATOM 1048 O O . ASP A 1 132 ? -2.383 -1.674 8.859 1 71.81 132 ASP A O 1
ATOM 1052 N N . SER A 1 133 ? -4.566 -1.977 8.617 1 69.19 133 SER A N 1
ATOM 1053 C CA . SER A 1 133 ? -4.367 -2.814 7.438 1 69.19 133 SER A CA 1
ATOM 1054 C C . SER A 1 133 ? -3.846 -1.999 6.258 1 69.19 133 SER A C 1
ATOM 1056 O O . SER A 1 133 ? -3.09 -2.51 5.43 1 69.19 133 SER A O 1
ATOM 1058 N N . PHE A 1 134 ? -4.176 -0.745 6.352 1 70.25 134 PHE A N 1
ATOM 1059 C CA . PHE A 1 134 ? -3.705 0.164 5.312 1 70.25 134 PHE A CA 1
ATOM 1060 C C . PHE A 1 134 ? -2.184 0.247 5.312 1 70.25 134 PHE A C 1
ATOM 1062 O O . PHE A 1 134 ? -1.546 0.059 4.273 1 70.25 134 PHE A O 1
ATOM 1069 N N . VAL A 1 135 ? -1.66 0.519 6.391 1 71.19 135 VAL A N 1
ATOM 1070 C CA . VAL A 1 135 ? -0.214 0.671 6.516 1 71.19 135 VAL A CA 1
ATOM 1071 C C . VAL A 1 135 ? 0.474 -0.654 6.195 1 71.19 135 VAL A C 1
ATOM 1073 O O . VAL A 1 135 ? 1.468 -0.685 5.465 1 71.19 135 VAL A O 1
ATOM 1076 N N . GLU A 1 136 ? -0.051 -1.693 6.715 1 73.38 136 GLU A N 1
ATOM 1077 C CA . GLU A 1 136 ? 0.527 -3.021 6.523 1 73.38 136 GLU A CA 1
ATOM 1078 C C . GLU A 1 136 ? 0.529 -3.416 5.051 1 73.38 136 GLU A C 1
ATOM 1080 O O . GLU A 1 136 ? 1.551 -3.863 4.523 1 73.38 136 GLU A O 1
ATOM 1085 N N . VAL A 1 137 ? -0.558 -3.184 4.422 1 76.75 137 VAL A N 1
ATOM 1086 C CA . VAL A 1 137 ? -0.717 -3.533 3.014 1 76.75 137 VAL A CA 1
ATOM 1087 C C . VAL A 1 137 ? 0.173 -2.637 2.154 1 76.75 137 VAL A C 1
ATOM 1089 O O . VAL A 1 137 ? 0.833 -3.113 1.228 1 76.75 137 VAL A O 1
ATOM 1092 N N . SER A 1 138 ? 0.153 -1.416 2.484 1 79.12 138 SER A N 1
ATOM 1093 C CA . SER A 1 138 ? 0.979 -0.462 1.753 1 79.12 138 SER A CA 1
ATOM 1094 C C . SER A 1 138 ? 2.457 -0.83 1.838 1 79.12 138 SER A C 1
ATOM 1096 O O . SER A 1 138 ? 3.168 -0.8 0.832 1 79.12 138 SER A O 1
ATOM 1098 N N . THR A 1 139 ? 2.859 -1.201 2.986 1 75.75 139 THR A N 1
ATOM 1099 C CA . THR A 1 139 ? 4.25 -1.591 3.18 1 75.75 139 THR A CA 1
ATOM 1100 C C . THR A 1 139 ? 4.562 -2.877 2.42 1 75.75 139 THR A C 1
ATOM 1102 O O . THR A 1 139 ? 5.633 -3.004 1.816 1 75.75 139 THR A O 1
ATOM 1105 N N . ALA A 1 140 ? 3.652 -3.773 2.494 1 78.88 140 ALA A N 1
ATOM 1106 C CA . ALA A 1 140 ? 3.832 -5.031 1.773 1 78.88 140 ALA A CA 1
ATOM 1107 C C . ALA A 1 140 ? 3.992 -4.785 0.275 1 78.88 140 ALA A C 1
ATOM 1109 O O . ALA A 1 140 ? 4.875 -5.363 -0.364 1 78.88 140 ALA A O 1
ATOM 1110 N N . PHE A 1 141 ? 3.209 -3.953 -0.24 1 82.81 141 PHE A N 1
ATOM 1111 C CA . PHE A 1 141 ? 3.26 -3.648 -1.665 1 82.81 141 PHE A CA 1
ATOM 1112 C C . PHE A 1 141 ? 4.539 -2.895 -2.01 1 82.81 141 PHE A C 1
ATOM 1114 O O . PHE A 1 141 ? 5.164 -3.16 -3.039 1 82.81 141 PHE A O 1
ATOM 1121 N N . GLN A 1 142 ? 4.805 -1.953 -1.226 1 79.19 142 GLN A N 1
ATOM 1122 C CA . GLN A 1 142 ? 6.051 -1.227 -1.447 1 79.19 142 GLN A CA 1
ATOM 1123 C C . GLN A 1 142 ? 7.246 -2.178 -1.474 1 79.19 142 GLN A C 1
ATOM 1125 O O . GLN A 1 142 ? 8.141 -2.031 -2.307 1 79.19 142 GLN A O 1
ATOM 1130 N N . ASN A 1 143 ? 7.262 -3.141 -0.552 1 79.69 143 ASN A N 1
ATOM 1131 C CA . ASN A 1 143 ? 8.328 -4.137 -0.533 1 79.69 143 ASN A CA 1
ATOM 1132 C C . ASN A 1 143 ? 8.32 -4.992 -1.796 1 79.69 143 ASN A C 1
ATOM 1134 O O . ASN A 1 143 ? 9.383 -5.34 -2.32 1 79.69 143 ASN A O 1
ATOM 1138 N N . LEU A 1 144 ? 7.18 -5.355 -2.201 1 84.19 144 LEU A N 1
ATOM 1139 C CA . LEU A 1 144 ? 7.016 -6.121 -3.434 1 84.19 144 LEU A CA 1
ATOM 1140 C C . LEU A 1 144 ? 7.621 -5.379 -4.621 1 84.19 144 LEU A C 1
ATOM 1142 O O . LEU A 1 144 ? 8.367 -5.961 -5.41 1 84.19 144 LEU A O 1
ATOM 1146 N N . ILE A 1 145 ? 7.34 -4.117 -4.762 1 81.25 145 ILE A N 1
ATOM 1147 C CA . ILE A 1 145 ? 7.82 -3.291 -5.863 1 81.25 145 ILE A CA 1
ATOM 1148 C C . ILE A 1 145 ? 9.336 -3.127 -5.766 1 81.25 145 ILE A C 1
ATOM 1150 O O . ILE A 1 145 ? 10.039 -3.193 -6.773 1 81.25 145 ILE A O 1
ATOM 1154 N N . ARG A 1 146 ? 9.766 -2.895 -4.641 1 77.94 146 ARG A N 1
ATOM 1155 C CA . ARG A 1 146 ? 11.203 -2.758 -4.426 1 77.94 146 ARG A CA 1
ATOM 1156 C C . ARG A 1 146 ? 11.945 -4.012 -4.871 1 77.94 146 ARG A C 1
ATOM 1158 O O . ARG A 1 146 ? 12.977 -3.926 -5.535 1 77.94 146 ARG A O 1
ATOM 1165 N N . GLU A 1 147 ? 11.453 -5.121 -4.367 1 82.25 147 GLU A N 1
ATOM 1166 C CA . GLU A 1 147 ? 12.07 -6.391 -4.75 1 82.25 147 GLU A CA 1
ATOM 1167 C C . GLU A 1 147 ? 12.055 -6.574 -6.266 1 82.25 147 GLU A C 1
ATOM 1169 O O . GLU A 1 147 ? 13.055 -6.984 -6.855 1 82.25 147 GLU A O 1
ATOM 1174 N N . ALA A 1 148 ? 10.977 -6.25 -6.863 1 84.19 148 ALA A N 1
ATOM 1175 C CA . ALA A 1 148 ? 10.859 -6.359 -8.312 1 84.19 148 ALA A CA 1
ATOM 1176 C C . ALA A 1 148 ? 11.867 -5.465 -9.023 1 84.19 148 ALA A C 1
ATOM 1178 O O . ALA A 1 148 ? 12.492 -5.871 -10 1 84.19 148 ALA A O 1
ATOM 1179 N N . ARG A 1 149 ? 12.039 -4.273 -8.531 1 77.94 149 ARG A N 1
ATOM 1180 C CA . ARG A 1 149 ? 12.969 -3.328 -9.133 1 77.94 149 ARG A CA 1
ATOM 1181 C C . ARG A 1 149 ? 14.414 -3.801 -8.977 1 77.94 149 ARG A C 1
ATOM 1183 O O . ARG A 1 149 ? 15.227 -3.662 -9.891 1 77.94 149 ARG A O 1
ATOM 1190 N N . THR A 1 150 ? 14.695 -4.258 -7.809 1 76.56 150 THR A N 1
ATOM 1191 C CA . THR A 1 150 ? 16.031 -4.766 -7.535 1 76.56 150 THR A CA 1
ATOM 1192 C C . THR A 1 150 ? 16.391 -5.898 -8.492 1 76.56 150 THR A C 1
ATOM 1194 O O . THR A 1 150 ? 17.484 -5.941 -9.039 1 76.56 150 THR A O 1
ATOM 1197 N N . LEU A 1 151 ? 15.461 -6.824 -8.688 1 79.81 151 LEU A N 1
ATOM 1198 C CA . LEU A 1 151 ? 15.68 -7.945 -9.594 1 79.81 151 LEU A CA 1
ATOM 1199 C C . LEU A 1 151 ? 15.859 -7.461 -11.031 1 79.81 151 LEU A C 1
ATOM 1201 O O . LEU A 1 151 ? 16.672 -8.008 -11.773 1 79.81 151 LEU A O 1
ATOM 1205 N N . HIS A 1 152 ? 15.039 -6.5 -11.414 1 74.69 152 HIS A N 1
ATOM 1206 C CA . HIS A 1 152 ? 15.141 -5.938 -12.758 1 74.69 152 HIS A CA 1
ATOM 1207 C C . HIS A 1 152 ? 16.516 -5.32 -12.992 1 74.69 152 HIS A C 1
ATOM 1209 O O . HIS A 1 152 ? 17.094 -5.5 -14.062 1 74.69 152 HIS A O 1
ATOM 1215 N N . LEU A 1 153 ? 16.969 -4.555 -12.062 1 70.5 153 LEU A N 1
ATOM 1216 C CA . LEU A 1 153 ? 18.266 -3.906 -12.164 1 70.5 153 LEU A CA 1
ATOM 1217 C C . LEU A 1 153 ? 19.391 -4.941 -12.258 1 70.5 153 LEU A C 1
ATOM 1219 O O . LEU A 1 153 ? 20.375 -4.734 -12.969 1 70.5 153 LEU A O 1
ATOM 1223 N N . GLN A 1 154 ? 19.25 -5.969 -11.508 1 71.38 154 GLN A N 1
ATOM 1224 C CA . GLN A 1 154 ? 20.25 -7.027 -11.523 1 71.38 154 GLN A CA 1
ATOM 1225 C C . GLN A 1 154 ? 20.312 -7.707 -12.891 1 71.38 154 GLN A C 1
ATOM 1227 O O . GLN A 1 154 ? 21.391 -8.094 -13.344 1 71.38 154 GLN A O 1
ATOM 1232 N N . ARG A 1 155 ? 19.234 -7.828 -13.539 1 71.75 155 ARG A N 1
ATOM 1233 C CA . ARG A 1 155 ? 19.188 -8.492 -14.836 1 71.75 155 ARG A CA 1
ATOM 1234 C C . ARG A 1 155 ? 19.781 -7.605 -15.922 1 71.75 155 ARG A C 1
ATOM 1236 O O . ARG A 1 155 ? 20.266 -8.109 -16.938 1 71.75 155 ARG A O 1
ATOM 1243 N N . SER A 1 156 ? 19.656 -6.324 -15.742 1 64.12 156 SER A N 1
ATOM 1244 C CA . SER A 1 156 ? 20.141 -5.387 -16.75 1 64.12 156 SER A CA 1
ATOM 1245 C C . SER A 1 156 ? 21.641 -5.145 -16.594 1 64.12 156 SER A C 1
ATOM 1247 O O . SER A 1 156 ? 22.281 -4.598 -17.5 1 64.12 156 SER A O 1
ATOM 1249 N N . LEU A 1 157 ? 22.172 -5.414 -15.375 1 59.41 157 LEU A N 1
ATOM 1250 C CA . LEU A 1 157 ? 23.578 -5.129 -15.148 1 59.41 157 LEU A CA 1
ATOM 1251 C C . LEU A 1 157 ? 24.453 -6.203 -15.781 1 59.41 157 LEU A C 1
ATOM 1253 O O . LEU A 1 157 ? 24.156 -7.395 -15.688 1 59.41 157 LEU A O 1
ATOM 1257 N N . PRO A 1 158 ? 25.453 -5.789 -16.641 1 57.38 158 PRO A N 1
ATOM 1258 C CA . PRO A 1 158 ? 26.422 -6.73 -17.203 1 57.38 158 PRO A CA 1
ATOM 1259 C C . PRO A 1 158 ? 27.094 -7.594 -16.125 1 57.38 158 PRO A C 1
ATOM 1261 O O . PRO A 1 158 ? 27.156 -7.191 -14.969 1 57.38 158 PRO A O 1
ATOM 1264 N N . ARG A 1 159 ? 27.469 -9.039 -16.391 1 53.59 159 ARG A N 1
ATOM 1265 C CA . ARG A 1 159 ? 28.078 -10.055 -15.539 1 53.59 159 ARG A CA 1
ATOM 1266 C C . ARG A 1 159 ? 29.203 -9.469 -14.688 1 53.59 159 ARG A C 1
ATOM 1268 O O . ARG A 1 159 ? 29.422 -9.898 -13.562 1 53.59 159 ARG A O 1
ATOM 1275 N N . GLN A 1 160 ? 30.016 -8.711 -15.219 1 49 160 GLN A N 1
ATOM 1276 C CA . GLN A 1 160 ? 31.188 -8.203 -14.516 1 49 160 GLN A CA 1
ATOM 1277 C C . GLN A 1 160 ? 30.781 -7.328 -13.336 1 49 160 GLN A C 1
ATOM 1279 O O . GLN A 1 160 ? 31.453 -7.34 -12.297 1 49 160 GLN A O 1
ATOM 1284 N N . ARG A 1 161 ? 29.859 -6.48 -13.477 1 44.69 161 ARG A N 1
ATOM 1285 C CA . ARG A 1 161 ? 29.484 -5.547 -12.414 1 44.69 161 ARG A CA 1
ATOM 1286 C C . ARG A 1 161 ? 28.516 -6.199 -11.438 1 44.69 161 ARG A C 1
ATOM 1288 O O . ARG A 1 161 ? 28.172 -5.613 -10.406 1 44.69 161 ARG A O 1
ATOM 1295 N N . LYS A 1 162 ? 27.969 -7.367 -11.844 1 46.53 162 LYS A N 1
ATOM 1296 C CA . LYS A 1 162 ? 27.156 -8.156 -10.922 1 46.53 162 LYS A CA 1
ATOM 1297 C C . LYS A 1 162 ? 27.922 -8.461 -9.633 1 46.53 162 LYS A C 1
ATOM 1299 O O . LYS A 1 162 ? 27.312 -8.688 -8.586 1 46.53 162 LYS A O 1
ATOM 1304 N N . LEU A 1 163 ? 29.219 -8.641 -9.648 1 39.44 163 LEU A N 1
ATOM 1305 C CA . LEU A 1 163 ? 30.125 -8.922 -8.539 1 39.44 163 LEU A CA 1
ATOM 1306 C C . LEU A 1 163 ? 30.156 -7.762 -7.551 1 39.44 163 LEU A C 1
ATOM 1308 O O . LEU A 1 163 ? 30.312 -7.973 -6.348 1 39.44 163 LEU A O 1
ATOM 1312 N N . SER A 1 164 ? 30.062 -6.547 -8 1 37.19 164 SER A N 1
ATOM 1313 C CA . SER A 1 164 ? 30.281 -5.414 -7.105 1 37.19 164 SER A CA 1
ATOM 1314 C C . SER A 1 164 ? 29.031 -5.133 -6.27 1 37.19 164 SER A C 1
ATOM 1316 O O . SER A 1 164 ? 29.141 -4.707 -5.117 1 37.19 164 SER A O 1
ATOM 1318 N N . ILE A 1 165 ? 27.953 -5.52 -6.727 1 36.75 165 ILE A N 1
ATOM 1319 C CA . ILE A 1 165 ? 26.734 -5.27 -5.961 1 36.75 165 ILE A CA 1
ATOM 1320 C C . ILE A 1 165 ? 26.594 -6.309 -4.852 1 36.75 165 ILE A C 1
ATOM 1322 O O . ILE A 1 165 ? 26.094 -6.012 -3.771 1 36.75 165 ILE A O 1
ATOM 1326 N N . VAL A 1 166 ? 27.016 -7.574 -4.941 1 36.81 166 VAL A N 1
ATOM 1327 C CA . VAL A 1 166 ? 27.078 -8.57 -3.877 1 36.81 166 VAL A CA 1
ATOM 1328 C C . VAL A 1 166 ? 28.109 -8.133 -2.828 1 36.81 166 VAL A C 1
ATOM 1330 O O . VAL A 1 166 ? 27.891 -8.328 -1.629 1 36.81 166 VAL A O 1
ATOM 1333 N N . SER A 1 167 ? 29.234 -7.578 -3.154 1 35.47 167 SER A N 1
ATOM 1334 C CA . SER A 1 167 ? 30.266 -7.109 -2.225 1 35.47 167 SER A CA 1
ATOM 1335 C C . SER A 1 167 ? 29.766 -5.934 -1.394 1 35.47 167 SER A C 1
ATOM 1337 O O . SER A 1 167 ? 30.094 -5.816 -0.212 1 35.47 167 SER A O 1
ATOM 1339 N N . MET A 1 168 ? 29 -5.102 -1.914 1 31.77 168 MET A N 1
ATOM 1340 C CA . MET A 1 168 ? 28.484 -3.996 -1.107 1 31.77 168 MET A CA 1
ATOM 1341 C C . MET A 1 168 ? 27.344 -4.449 -0.215 1 31.77 168 MET A C 1
ATOM 1343 O O . MET A 1 168 ? 27.078 -3.844 0.824 1 31.77 168 MET A O 1
ATOM 1347 N N . SER A 1 169 ? 26.609 -5.5 -0.496 1 34.66 169 SER A N 1
ATOM 1348 C CA . SER A 1 169 ? 25.609 -6.066 0.404 1 34.66 169 SER A CA 1
ATOM 1349 C C . SER A 1 169 ? 26.266 -6.809 1.563 1 34.66 169 SER A C 1
ATOM 1351 O O . SER A 1 169 ? 25.734 -6.82 2.678 1 34.66 169 SER A O 1
ATOM 1353 N N . LYS A 1 170 ? 27.359 -7.574 1.514 1 35.56 170 LYS A N 1
ATOM 1354 C CA . LYS A 1 170 ? 28.125 -8.188 2.6 1 35.56 170 LYS A CA 1
ATOM 1355 C C . LYS A 1 170 ? 28.703 -7.125 3.533 1 35.56 170 LYS A C 1
ATOM 1357 O O . LYS A 1 170 ? 28.719 -7.309 4.754 1 35.56 170 LYS A O 1
ATOM 1362 N N . MET A 1 171 ? 29.156 -6.008 3.117 1 31.11 171 MET A N 1
ATOM 1363 C CA . MET A 1 171 ? 29.703 -4.973 3.992 1 31.11 171 MET A CA 1
ATOM 1364 C C . MET A 1 171 ? 28.594 -4.316 4.812 1 31.11 171 MET A C 1
ATOM 1366 O O . MET A 1 171 ? 28.797 -4.012 5.992 1 31.11 171 MET A O 1
ATOM 1370 N N . PHE A 1 172 ? 27.422 -4.25 4.25 1 33.06 172 PHE A N 1
ATOM 1371 C CA . PHE A 1 172 ? 26.344 -3.666 5.043 1 33.06 172 PHE A CA 1
ATOM 1372 C C . PHE A 1 172 ? 25.781 -4.684 6.027 1 33.06 172 PHE A C 1
ATOM 1374 O O . PHE A 1 172 ? 25.422 -4.336 7.152 1 33.06 172 PHE A O 1
ATOM 1381 N N . GLY A 1 173 ? 25.656 -5.984 5.703 1 34.47 173 GLY A N 1
ATOM 1382 C CA . GLY A 1 173 ? 25.391 -6.984 6.719 1 34.47 173 GLY A CA 1
ATOM 1383 C C . GLY A 1 173 ? 26.375 -6.961 7.867 1 34.47 173 GLY A C 1
ATOM 1384 O O . GLY A 1 173 ? 26.016 -7.18 9.023 1 34.47 173 GLY A O 1
ATOM 1385 N N . ALA A 1 174 ? 27.562 -6.777 7.629 1 33.78 174 ALA A N 1
ATOM 1386 C CA . ALA A 1 174 ? 28.547 -6.723 8.719 1 33.78 174 ALA A CA 1
ATOM 1387 C C . ALA A 1 174 ? 28.266 -5.539 9.641 1 33.78 174 ALA A C 1
ATOM 1389 O O . ALA A 1 174 ? 28.484 -5.629 10.852 1 33.78 174 ALA A O 1
ATOM 1390 N N . MET A 1 175 ? 27.812 -4.438 9.102 1 30.23 175 MET A N 1
ATOM 1391 C CA . MET A 1 175 ? 27.656 -3.32 10.031 1 30.23 175 MET A CA 1
ATOM 1392 C C . MET A 1 175 ? 26.391 -3.49 10.867 1 30.23 175 MET A C 1
ATOM 1394 O O . MET A 1 175 ? 26.359 -3.125 12.047 1 30.23 175 MET A O 1
ATOM 1398 N N . PHE A 1 176 ? 25.297 -3.893 10.211 1 32.94 176 PHE A N 1
ATOM 1399 C CA . PHE A 1 176 ? 24.141 -4.035 11.07 1 32.94 176 PHE A CA 1
ATOM 1400 C C . PHE A 1 176 ? 24.156 -5.371 11.805 1 32.94 176 PHE A C 1
ATOM 1402 O O . PHE A 1 176 ? 23.312 -5.633 12.656 1 32.94 176 PHE A O 1
ATOM 1409 N N . GLY A 1 177 ? 24.781 -6.371 11.258 1 30.61 177 GLY A N 1
ATOM 1410 C CA . GLY A 1 177 ? 24.969 -7.562 12.07 1 30.61 177 GLY A CA 1
ATOM 1411 C C . GLY A 1 177 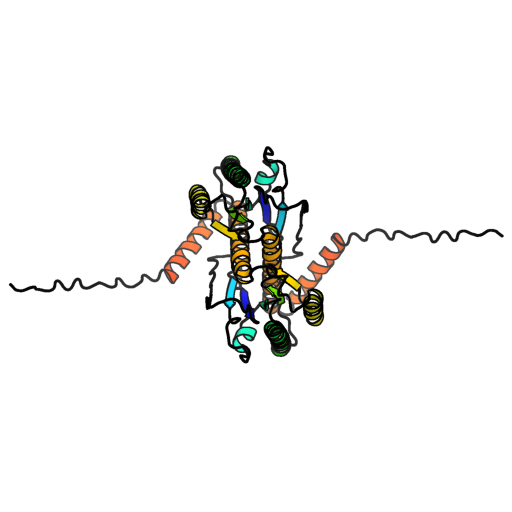? 25.672 -7.277 13.383 1 30.61 177 GLY A C 1
ATOM 1412 O O . GLY A 1 177 ? 26.891 -7.391 13.477 1 30.61 177 GLY A O 1
ATOM 1413 N N . LYS A 1 178 ? 25.172 -6.152 13.984 1 31.89 178 LYS A N 1
ATOM 1414 C CA . LYS A 1 178 ? 25.688 -6.289 15.344 1 31.89 178 LYS A CA 1
ATOM 1415 C C . LYS A 1 178 ? 25.5 -7.711 15.867 1 31.89 178 LYS A C 1
ATOM 1417 O O . LYS A 1 178 ? 24.391 -8.234 15.867 1 31.89 178 LYS A O 1
ATOM 1422 N N . THR A 1 179 ? 26.438 -8.5 15.648 1 30.67 179 THR A N 1
ATOM 1423 C CA . THR A 1 179 ? 26.75 -9.672 16.469 1 30.67 179 THR A CA 1
ATOM 1424 C C . THR A 1 179 ? 26.344 -9.445 17.922 1 30.67 179 THR A C 1
ATOM 1426 O O . THR A 1 179 ? 26.828 -8.516 18.562 1 30.67 179 THR A O 1
ATOM 1429 N N . SER A 1 180 ? 25.047 -9.594 18.188 1 29.44 180 SER A N 1
ATOM 1430 C CA . SER A 1 180 ? 24.844 -9.75 19.625 1 29.44 180 SER A CA 1
ATOM 1431 C C . SER A 1 180 ? 25.969 -10.547 20.266 1 29.44 180 SER A C 1
ATOM 1433 O O . SER A 1 180 ? 26.469 -11.508 19.672 1 29.44 180 SER A O 1
ATOM 1435 N N . PRO A 1 181 ? 26.734 -9.875 21.078 1 28.62 181 PRO A N 1
ATOM 1436 C CA . PRO A 1 181 ? 27.703 -10.664 21.859 1 28.62 181 PRO A CA 1
ATOM 1437 C C . PRO A 1 181 ? 27.125 -12.008 22.297 1 28.62 181 PRO A C 1
ATOM 1439 O O . PRO A 1 181 ? 25.906 -12.148 22.469 1 28.62 181 PRO A O 1
ATOM 1442 N N . LYS A 1 182 ? 27.797 -13.039 21.938 1 29.53 182 LYS A N 1
ATOM 1443 C CA . LYS A 1 182 ? 27.719 -14.391 22.484 1 29.53 182 LYS A CA 1
ATOM 1444 C C . LYS A 1 182 ? 27.453 -14.352 23.984 1 29.53 182 LYS A C 1
ATOM 1446 O O . LYS A 1 182 ? 28.266 -13.836 24.75 1 29.53 182 LYS A O 1
ATOM 1451 N N . VAL A 1 183 ? 26.188 -14.078 24.328 1 27.62 183 VAL A N 1
ATOM 1452 C CA . VAL A 1 183 ? 25.953 -14.414 25.734 1 27.62 183 VAL A CA 1
ATOM 1453 C C . VAL A 1 183 ? 26.516 -15.805 26.016 1 27.62 183 VAL A C 1
ATOM 1455 O O . VAL A 1 183 ? 26.062 -16.797 25.453 1 27.62 183 VAL A O 1
ATOM 1458 N N . VAL A 1 184 ? 27.859 -15.883 26.109 1 28.48 184 VAL A N 1
ATOM 1459 C CA . VAL A 1 184 ? 28.484 -17.031 26.75 1 28.48 184 VAL A CA 1
ATOM 1460 C C . VAL A 1 184 ? 27.672 -17.438 27.984 1 28.48 184 VAL A C 1
ATOM 1462 O O . VAL A 1 184 ? 27.578 -16.672 28.938 1 28.48 184 VAL A O 1
ATOM 1465 N N . VAL A 1 185 ? 26.562 -17.984 27.672 1 26.7 185 VAL A N 1
ATOM 1466 C CA . VAL A 1 185 ? 25.984 -18.688 28.812 1 26.7 185 VAL A CA 1
ATOM 1467 C C . VAL A 1 185 ? 27.031 -19.609 29.438 1 26.7 185 VAL A C 1
ATOM 1469 O O . VAL A 1 185 ? 27.484 -20.562 28.812 1 26.7 185 VAL A O 1
ATOM 1472 N N . LYS A 1 186 ? 27.906 -19 30.219 1 29.09 186 LYS A N 1
ATOM 1473 C CA . LYS A 1 186 ? 28.719 -19.766 31.156 1 29.09 186 LYS A CA 1
ATOM 1474 C C . LYS A 1 186 ? 27.875 -20.844 31.859 1 29.09 186 LYS A C 1
ATOM 1476 O O . LYS A 1 186 ? 26.875 -20.531 32.5 1 29.09 186 LYS A O 1
ATOM 1481 N N . ASP A 1 187 ? 27.719 -21.984 31.109 1 27.67 187 ASP A N 1
ATOM 1482 C CA . ASP A 1 187 ? 27.297 -23.219 31.766 1 27.67 187 ASP A CA 1
ATOM 1483 C C . ASP A 1 187 ? 27.969 -23.391 33.125 1 27.67 187 ASP A C 1
ATOM 1485 O O . ASP A 1 187 ? 29.172 -23.641 33.219 1 27.67 187 ASP A O 1
ATOM 1489 N N . LYS A 1 188 ? 27.844 -22.344 34 1 30.33 188 LYS A N 1
ATOM 1490 C CA . LYS A 1 188 ? 28.328 -22.703 35.344 1 30.33 188 LYS A CA 1
ATOM 1491 C C . LYS A 1 188 ? 27.75 -24.047 35.781 1 30.33 188 LYS A C 1
ATOM 1493 O O . LYS A 1 188 ? 26.531 -24.219 35.844 1 30.33 188 LYS A O 1
ATOM 1498 N N . ARG A 1 189 ? 28.453 -25.078 35.406 1 28.44 189 ARG A N 1
ATOM 1499 C CA . ARG A 1 189 ? 28.312 -26.391 36 1 28.44 189 ARG A CA 1
ATOM 1500 C C . ARG A 1 189 ? 28.188 -26.312 37.531 1 28.44 189 ARG A C 1
ATOM 1502 O O . ARG A 1 189 ? 29.047 -25.719 38.188 1 28.44 189 ARG A O 1
ATOM 1509 N N . PRO A 1 190 ? 26.922 -25.938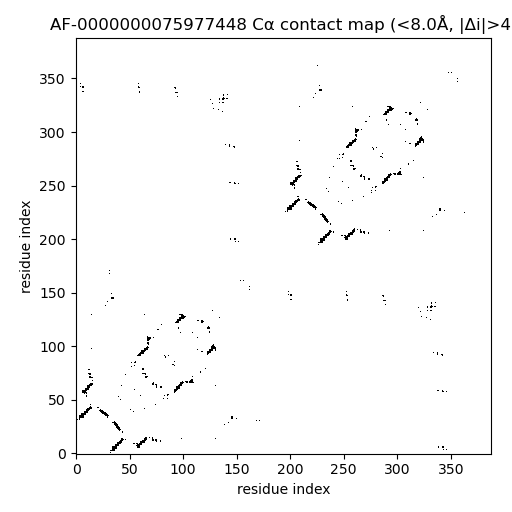 37.938 1 29.72 190 PRO A N 1
ATOM 1510 C CA . PRO A 1 190 ? 26.875 -26.094 39.406 1 29.72 190 PRO A CA 1
ATOM 1511 C C . PRO A 1 190 ? 27.594 -27.359 39.875 1 29.72 190 PRO A C 1
ATOM 1513 O O . PRO A 1 190 ? 27.422 -28.422 39.281 1 29.72 190 PRO A O 1
ATOM 1516 N N . SER A 1 191 ? 28.922 -27.219 40.094 1 27.27 191 SER A N 1
ATOM 1517 C CA . SER A 1 191 ? 29.641 -28.25 40.812 1 27.27 191 SER A CA 1
ATOM 1518 C C . SER A 1 191 ? 28.828 -28.75 42 1 27.27 191 SER A C 1
ATOM 1520 O O . SER A 1 191 ? 28.5 -27.984 42.906 1 27.27 191 SER A O 1
ATOM 1522 N N . PHE A 1 192 ? 27.75 -29.484 41.719 1 24.05 192 PHE A N 1
ATOM 1523 C CA . PHE A 1 192 ? 27.234 -30.266 42.844 1 24.05 192 PHE A CA 1
ATOM 1524 C C . PHE A 1 192 ? 28.375 -30.938 43.594 1 24.05 192 PHE A C 1
ATOM 1526 O O . PHE A 1 192 ? 29.078 -31.797 43.031 1 24.05 192 PHE A O 1
ATOM 1533 N N . SER A 1 193 ? 29.188 -30.078 44.25 1 24.58 193 SER A N 1
ATOM 1534 C CA . SER A 1 193 ? 30.031 -30.688 45.25 1 24.58 193 SER A CA 1
ATOM 1535 C C . SER A 1 193 ? 29.25 -31.703 46.094 1 24.58 193 SER A C 1
ATOM 1537 O O . SER A 1 193 ? 28.234 -31.359 46.688 1 24.58 193 SER A O 1
ATOM 1539 N N . LEU A 1 194 ? 29.344 -32.938 45.656 1 20.45 194 LEU A N 1
ATOM 1540 C CA . LEU A 1 194 ? 29.406 -33.938 46.688 1 20.45 194 LEU A CA 1
ATOM 1541 C C . LEU A 1 194 ? 30.609 -33.688 47.594 1 20.45 194 LEU A C 1
ATOM 1543 O O . LEU A 1 194 ? 31.688 -33.344 47.125 1 20.45 194 LEU A O 1
ATOM 1547 N N . MET B 1 1 ? 21.375 8.617 -16.906 1 28.75 1 MET B N 1
ATOM 1548 C CA . MET B 1 1 ? 20.297 7.887 -17.547 1 28.75 1 MET B CA 1
ATOM 1549 C C . MET B 1 1 ? 19.438 7.16 -16.516 1 28.75 1 MET B C 1
ATOM 1551 O O . MET B 1 1 ? 19.859 6.141 -15.961 1 28.75 1 MET B O 1
ATOM 1555 N N . THR B 1 2 ? 18.891 7.82 -15.547 1 36.59 2 THR B N 1
ATOM 1556 C CA . THR B 1 2 ? 18.172 7.234 -14.422 1 36.59 2 THR B CA 1
ATOM 1557 C C . THR B 1 2 ? 17.141 6.219 -14.906 1 36.59 2 THR B C 1
ATOM 1559 O O . THR B 1 2 ? 16.234 6.559 -15.664 1 36.59 2 THR B O 1
ATOM 1562 N N . ASN B 1 3 ? 17.562 5.062 -15.43 1 41.78 3 ASN B N 1
ATOM 1563 C CA . ASN B 1 3 ? 16.828 3.93 -16 1 41.78 3 ASN B CA 1
ATOM 1564 C C . ASN B 1 3 ? 15.523 3.672 -15.266 1 41.78 3 ASN B C 1
ATOM 1566 O O . ASN B 1 3 ? 15.531 3.26 -14.102 1 41.78 3 ASN B O 1
ATOM 1570 N N . PHE B 1 4 ? 14.523 4.559 -15.523 1 48.22 4 PHE B N 1
ATOM 1571 C CA . PHE B 1 4 ? 13.172 4.562 -14.977 1 48.22 4 PHE B CA 1
ATOM 1572 C C . PHE B 1 4 ? 12.469 3.24 -15.266 1 48.22 4 PHE B C 1
ATOM 1574 O O . PHE B 1 4 ? 12.094 2.971 -16.406 1 48.22 4 PHE B O 1
ATOM 1581 N N . MET B 1 5 ? 12.875 2.143 -14.695 1 59.16 5 MET B N 1
ATOM 1582 C CA . MET B 1 5 ? 12.289 0.875 -15.117 1 59.16 5 MET B CA 1
ATOM 1583 C C . MET B 1 5 ? 10.883 0.713 -14.539 1 59.16 5 MET B C 1
ATOM 1585 O O . MET B 1 5 ? 10.672 0.876 -13.336 1 59.16 5 MET B O 1
ATOM 1589 N N . SER B 1 6 ? 9.836 0.82 -15.406 1 72.75 6 SER B N 1
ATOM 1590 C CA . SER B 1 6 ? 8.461 0.49 -15.055 1 72.75 6 SER B CA 1
ATOM 1591 C C . SER B 1 6 ? 8.367 -0.904 -14.453 1 72.75 6 SER B C 1
ATOM 1593 O O . SER B 1 6 ? 9.07 -1.821 -14.867 1 72.75 6 SER B O 1
ATOM 1595 N N . VAL B 1 7 ? 7.656 -0.955 -13.328 1 82.19 7 VAL B N 1
ATOM 1596 C CA . VAL B 1 7 ? 7.41 -2.256 -12.719 1 82.19 7 VAL B CA 1
ATOM 1597 C C . VAL B 1 7 ? 6.02 -2.754 -13.109 1 82.19 7 VAL B C 1
ATOM 1599 O O . VAL B 1 7 ? 5.035 -2.021 -12.984 1 82.19 7 VAL B O 1
ATOM 1602 N N . HIS B 1 8 ? 5.945 -3.953 -13.656 1 87.19 8 HIS B N 1
ATOM 1603 C CA . HIS B 1 8 ? 4.695 -4.594 -14.047 1 87.19 8 HIS B CA 1
ATOM 1604 C C . HIS B 1 8 ? 4.211 -5.562 -12.969 1 87.19 8 HIS B C 1
ATOM 1606 O O . HIS B 1 8 ? 4.914 -6.516 -12.625 1 87.19 8 HIS B O 1
ATOM 1612 N N . VAL B 1 9 ? 2.957 -5.285 -12.461 1 89.31 9 VAL B N 1
ATOM 1613 C CA . VAL B 1 9 ? 2.371 -6.148 -11.438 1 89.31 9 VAL B CA 1
ATOM 1614 C C . VAL B 1 9 ? 1.123 -6.832 -12 1 89.31 9 VAL B C 1
ATOM 1616 O O . VAL B 1 9 ? 0.271 -6.18 -12.602 1 89.31 9 VAL B O 1
ATOM 1619 N N . VAL B 1 10 ? 1.028 -8.148 -11.82 1 92.06 10 VAL B N 1
ATOM 1620 C CA . VAL B 1 10 ? -0.18 -8.867 -12.219 1 92.06 10 VAL B CA 1
ATOM 1621 C C . VAL B 1 10 ? -0.916 -9.359 -10.977 1 92.06 10 VAL B C 1
ATOM 1623 O O . VAL B 1 10 ? -0.292 -9.852 -10.031 1 92.06 10 VAL B O 1
ATOM 1626 N N . VAL B 1 11 ? -2.207 -9.195 -10.961 1 90.94 11 VAL B N 1
ATOM 1627 C CA . VAL B 1 11 ? -3.07 -9.734 -9.914 1 90.94 11 VAL B CA 1
ATOM 1628 C C . VAL B 1 11 ? -3.723 -11.031 -10.398 1 90.94 11 VAL B C 1
ATOM 1630 O O . VAL B 1 11 ? -4.461 -11.031 -11.383 1 90.94 11 VAL B O 1
ATOM 1633 N N . LEU B 1 12 ? -3.471 -12.117 -9.711 1 93.75 12 LEU B N 1
ATOM 1634 C CA . LEU B 1 12 ? -3.945 -13.453 -10.055 1 93.75 12 LEU B CA 1
ATOM 1635 C C . LEU B 1 12 ? -4.902 -13.977 -8.984 1 93.75 12 LEU B C 1
ATOM 1637 O O . LEU B 1 12 ? -5.078 -13.352 -7.941 1 93.75 12 LEU B O 1
ATOM 1641 N N . GLY B 1 13 ? -5.465 -15.188 -9.25 1 93.19 13 GLY B N 1
ATOM 1642 C CA . GLY B 1 13 ? -6.398 -15.805 -8.32 1 93.19 13 GLY B CA 1
ATOM 1643 C C . GLY B 1 13 ? -7.836 -15.391 -8.555 1 93.19 13 GLY B C 1
ATOM 1644 O O . GLY B 1 13 ? -8.266 -15.227 -9.695 1 93.19 13 GLY B O 1
ATOM 1645 N N . SER B 1 14 ? -8.672 -15.375 -7.402 1 86.44 14 SER B N 1
ATOM 1646 C CA . SER B 1 14 ? -10.094 -15.047 -7.453 1 86.44 14 SER B CA 1
ATOM 1647 C C . SER B 1 14 ? -10.531 -14.289 -6.207 1 86.44 14 SER B C 1
ATOM 1649 O O . SER B 1 14 ? -10.422 -14.805 -5.09 1 86.44 14 SER B O 1
ATOM 1651 N N . LYS B 1 15 ? -11.016 -13.078 -6.371 1 76.19 15 LYS B N 1
ATOM 1652 C CA . LYS B 1 15 ? -11.453 -12.266 -5.242 1 76.19 15 LYS B CA 1
ATOM 1653 C C . LYS B 1 15 ? -12.875 -12.641 -4.816 1 76.19 15 LYS B C 1
ATOM 1655 O O . LYS B 1 15 ? -13.273 -12.383 -3.678 1 76.19 15 LYS B O 1
ATOM 1660 N N . GLN B 1 16 ? -13.602 -13.695 -5.492 1 66.75 16 GLN B N 1
ATOM 1661 C CA . GLN B 1 16 ? -15.016 -14 -5.375 1 66.75 16 GLN B CA 1
ATOM 1662 C C . GLN B 1 16 ? -15.852 -12.734 -5.215 1 66.75 16 GLN B C 1
ATOM 1664 O O . GLN B 1 16 ? -17.078 -12.797 -5.102 1 66.75 16 GLN B O 1
ATOM 1669 N N . ALA B 1 17 ? -15.367 -11.648 -4.785 1 54.69 17 ALA B N 1
ATOM 1670 C CA . ALA B 1 17 ? -16.312 -10.539 -4.723 1 54.69 17 ALA B CA 1
ATOM 1671 C C . ALA B 1 17 ? -16.828 -10.18 -6.113 1 54.69 17 ALA B C 1
ATOM 1673 O O . ALA B 1 17 ? -16.266 -10.617 -7.121 1 54.69 17 ALA B O 1
ATOM 1674 N N . GLY B 1 18 ? -18.234 -9.375 -6.086 1 45.5 18 GLY B N 1
ATOM 1675 C CA . GLY B 1 18 ? -19.109 -9 -7.195 1 45.5 18 GLY B CA 1
ATOM 1676 C C . GLY B 1 18 ? -18.344 -8.453 -8.383 1 45.5 18 GLY B C 1
ATOM 1677 O O . GLY B 1 18 ? -17.125 -8.305 -8.336 1 45.5 18 GLY B O 1
ATOM 1678 N N . LYS B 1 19 ? -19.281 -8.031 -9.383 1 41.19 19 LYS B N 1
ATOM 1679 C CA . LYS B 1 19 ? -19.266 -7.668 -10.797 1 41.19 19 LYS B CA 1
ATOM 1680 C C . LYS B 1 19 ? -18.141 -6.676 -11.094 1 41.19 19 LYS B C 1
ATOM 1682 O O . LYS B 1 19 ? -17.984 -6.234 -12.234 1 41.19 19 LYS B O 1
ATOM 1687 N N . THR B 1 20 ? -17.688 -5.918 -10.031 1 39.06 20 THR B N 1
ATOM 1688 C CA . THR B 1 20 ? -17.062 -4.828 -10.773 1 39.06 20 THR B CA 1
ATOM 1689 C C . THR B 1 20 ? -15.75 -5.281 -11.398 1 39.06 20 THR B C 1
ATOM 1691 O O . THR B 1 20 ? -14.836 -5.711 -10.695 1 39.06 20 THR B O 1
ATOM 1694 N N . ASP B 1 21 ? -15.82 -5.875 -12.594 1 39 21 ASP B N 1
ATOM 1695 C CA . ASP B 1 21 ? -14.812 -6.184 -13.602 1 39 21 ASP B CA 1
ATOM 1696 C C . ASP B 1 21 ? -13.703 -5.133 -13.609 1 39 21 ASP B C 1
ATOM 1698 O O . ASP B 1 21 ? -13.734 -4.195 -14.406 1 39 21 ASP B O 1
ATOM 1702 N N . TRP B 1 22 ? -13.367 -4.496 -12.578 1 34.69 22 TRP B N 1
ATOM 1703 C CA . TRP B 1 22 ? -12.422 -3.473 -13.016 1 34.69 22 TRP B CA 1
ATOM 1704 C C . TRP B 1 22 ? -11.18 -4.105 -13.633 1 34.69 22 TRP B C 1
ATOM 1706 O O . TRP B 1 22 ? -10.492 -4.902 -12.984 1 34.69 22 TRP B O 1
ATOM 1716 N N . LEU B 1 23 ? -11.273 -4.695 -14.844 1 37.06 23 LEU B N 1
ATOM 1717 C CA . LEU B 1 23 ? -10.039 -4.711 -15.617 1 37.06 23 LEU B CA 1
ATOM 1718 C C . LEU B 1 23 ? -9.148 -3.529 -15.234 1 37.06 23 LEU B C 1
ATOM 1720 O O . LEU B 1 23 ? -9.391 -2.402 -15.672 1 37.06 23 LEU B O 1
ATOM 1724 N N . TYR B 1 24 ? -9.031 -3.197 -14 1 37.28 24 TYR B N 1
ATOM 1725 C CA . TYR B 1 24 ? -8.273 -1.974 -13.75 1 37.28 24 TYR B CA 1
ATOM 1726 C C . TYR B 1 24 ? -6.852 -2.092 -14.273 1 37.28 24 TYR B C 1
ATOM 1728 O O . TYR B 1 24 ? -6.062 -2.902 -13.781 1 37.28 24 TYR B O 1
ATOM 1736 N N . LYS B 1 25 ? -6.707 -2.254 -15.602 1 40 25 LYS B N 1
ATOM 1737 C CA . LYS B 1 25 ? -5.398 -1.773 -16.047 1 40 25 LYS B CA 1
ATOM 1738 C C . LYS B 1 25 ? -5.082 -0.41 -15.43 1 40 25 LYS B C 1
ATOM 1740 O O . LYS B 1 25 ? -5.629 0.608 -15.859 1 40 25 LYS B O 1
ATOM 1745 N N . HIS B 1 26 ? -5.223 -0.266 -14.164 1 38.09 26 HIS B N 1
ATOM 1746 C CA . HIS B 1 26 ? -4.781 1.051 -13.719 1 38.09 26 HIS B CA 1
ATOM 1747 C C . HIS B 1 26 ? -3.307 1.273 -14.039 1 38.09 26 HIS B C 1
ATOM 1749 O O . HIS B 1 26 ? -2.439 0.589 -13.492 1 38.09 26 HIS B O 1
ATOM 1755 N N . SER B 1 27 ? -3.145 1.505 -15.367 1 37.44 27 SER B N 1
ATOM 1756 C CA . SER B 1 27 ? -1.826 2.092 -15.578 1 37.44 27 SER B CA 1
ATOM 1757 C C . SER B 1 27 ? -1.578 3.26 -14.633 1 37.44 27 SER B C 1
ATOM 1759 O O . SER B 1 27 ? -2.307 4.254 -14.664 1 37.44 27 SER B O 1
ATOM 1761 N N . VAL B 1 28 ? -1.627 2.959 -13.406 1 37.31 28 VAL B N 1
ATOM 1762 C CA . VAL B 1 28 ? -1.207 4.152 -12.68 1 37.31 28 VAL B CA 1
ATOM 1763 C C . VAL B 1 28 ? 0.19 4.57 -13.133 1 37.31 28 VAL B C 1
ATOM 1765 O O . VAL B 1 28 ? 1.146 3.803 -13.008 1 37.31 28 VAL B O 1
ATOM 1768 N N . THR B 1 29 ? -0.032 5.266 -14.367 1 33.69 29 THR B N 1
ATOM 1769 C CA . THR B 1 29 ? 1.201 5.859 -14.875 1 33.69 29 THR B CA 1
ATOM 1770 C C . THR B 1 29 ? 1.803 6.812 -13.852 1 33.69 29 THR B C 1
ATOM 1772 O O . THR B 1 29 ? 1.137 7.746 -13.398 1 33.69 29 THR B O 1
ATOM 1775 N N . PHE B 1 30 ? 2.334 6.258 -12.953 1 36.72 30 PHE B N 1
ATOM 1776 C CA . PHE B 1 30 ? 3.125 7.207 -12.172 1 36.72 30 PHE B CA 1
ATOM 1777 C C . PHE B 1 30 ? 4.082 7.977 -13.078 1 36.72 30 PHE B C 1
ATOM 1779 O O . PHE B 1 30 ? 4.758 7.387 -13.922 1 36.72 30 PHE B O 1
ATOM 1786 N N . ASP B 1 31 ? 3.654 9.156 -13.453 1 36.44 31 ASP B N 1
ATOM 1787 C CA . ASP B 1 31 ? 4.363 10.008 -14.398 1 36.44 31 ASP B CA 1
ATOM 1788 C C . ASP B 1 31 ? 5.855 9.695 -14.414 1 36.44 31 ASP B C 1
ATOM 1790 O O . ASP B 1 31 ? 6.32 8.836 -13.664 1 36.44 31 ASP B O 1
ATOM 1794 N N . ASP B 1 32 ? 6.676 10.859 -14.422 1 38.94 32 ASP B N 1
ATOM 1795 C CA . ASP B 1 32 ? 7.938 11.18 -15.086 1 38.94 32 ASP B CA 1
ATOM 1796 C C . ASP B 1 32 ? 9.055 10.258 -14.602 1 38.94 32 ASP B C 1
ATOM 1798 O O . ASP B 1 32 ? 8.992 9.047 -14.797 1 38.94 32 ASP B O 1
ATOM 1802 N N . MET B 1 33 ? 10.07 11.039 -13.992 1 40.47 33 MET B N 1
ATOM 1803 C CA . MET B 1 33 ? 11.43 10.539 -13.812 1 40.47 33 MET B CA 1
ATOM 1804 C C . MET B 1 33 ? 11.422 9.195 -13.078 1 40.47 33 MET B C 1
ATOM 1806 O O . MET B 1 33 ? 12.414 8.469 -13.102 1 40.47 33 MET B O 1
ATOM 1810 N N . VAL B 1 34 ? 10.445 9.055 -12.07 1 45.81 34 VAL B N 1
ATOM 1811 C CA . VAL B 1 34 ? 10.5 8.023 -11.039 1 45.81 34 VAL B CA 1
ATOM 1812 C C . VAL B 1 34 ? 9.617 6.848 -11.438 1 45.81 34 VAL B C 1
ATOM 1814 O O . VAL B 1 34 ? 8.703 6.996 -12.258 1 45.81 34 VAL B O 1
ATOM 1817 N N . SER B 1 35 ? 9.703 5.586 -10.867 1 51.91 35 SER B N 1
ATOM 1818 C CA . SER B 1 35 ? 9.297 4.199 -11.07 1 51.91 35 SER B CA 1
ATOM 1819 C C . SER B 1 35 ? 7.789 4.082 -11.227 1 51.91 35 SER B C 1
ATOM 1821 O O . SER B 1 35 ? 7.031 4.469 -10.336 1 51.91 35 SER B O 1
ATOM 1823 N N . ASN B 1 36 ? 7.363 3.957 -12.586 1 67.75 36 ASN B N 1
ATOM 1824 C CA . ASN B 1 36 ? 5.973 3.664 -12.922 1 67.75 36 ASN B CA 1
ATOM 1825 C C . ASN B 1 36 ? 5.598 2.23 -12.562 1 67.75 36 ASN B C 1
ATOM 1827 O O . ASN B 1 36 ? 6.438 1.329 -12.625 1 67.75 36 ASN B O 1
ATOM 1831 N N . VAL B 1 37 ? 4.512 2.143 -11.859 1 75.38 37 VAL B N 1
ATOM 1832 C CA . VAL B 1 37 ? 3.947 0.824 -11.594 1 75.38 37 VAL B CA 1
ATOM 1833 C C . VAL B 1 37 ? 2.691 0.618 -12.43 1 75.38 37 VAL B C 1
ATOM 1835 O O . VAL B 1 37 ? 1.784 1.454 -12.422 1 75.38 37 VAL B O 1
ATOM 1838 N N . GLU B 1 38 ? 2.68 -0.384 -13.312 1 79.62 38 GLU B N 1
ATOM 1839 C CA . GLU B 1 38 ? 1.498 -0.811 -14.055 1 79.62 38 GLU B CA 1
ATOM 1840 C C . GLU B 1 38 ? 0.907 -2.088 -13.469 1 79.62 38 GLU B C 1
ATOM 1842 O O . GLU B 1 38 ? 1.631 -3.051 -13.203 1 79.62 38 GLU B O 1
ATOM 1847 N N . ILE B 1 39 ? -0.443 -2.102 -13.281 1 82.75 39 ILE B N 1
ATOM 1848 C CA . ILE B 1 39 ? -1.1 -3.25 -12.664 1 82.75 39 ILE B CA 1
ATOM 1849 C C . ILE B 1 39 ? -2.119 -3.844 -13.633 1 82.75 39 ILE B C 1
ATOM 1851 O O . ILE B 1 39 ? -2.961 -3.123 -14.172 1 82.75 39 ILE B O 1
ATOM 1855 N N . LEU B 1 40 ? -2.012 -5.113 -13.906 1 85.19 40 LEU B N 1
ATOM 1856 C CA . LEU B 1 40 ? -2.99 -5.879 -14.664 1 85.19 40 LEU B CA 1
ATOM 1857 C C . LEU B 1 40 ? -3.732 -6.863 -13.773 1 85.19 40 LEU B C 1
ATOM 1859 O O . LEU B 1 40 ? -3.115 -7.75 -13.172 1 85.19 40 LEU B O 1
ATOM 1863 N N . ASP B 1 41 ? -5.039 -6.684 -13.711 1 85.81 41 ASP B N 1
ATOM 1864 C CA . ASP B 1 41 ? -5.844 -7.559 -12.867 1 85.81 41 ASP B CA 1
ATOM 1865 C C . ASP B 1 41 ? -6.582 -8.602 -13.695 1 85.81 41 ASP B C 1
ATOM 1867 O O . ASP B 1 41 ? -7.496 -8.266 -14.453 1 85.81 41 ASP B O 1
ATOM 1871 N N . VAL B 1 42 ? -6.238 -9.844 -13.508 1 88.06 42 VAL B N 1
ATOM 1872 C CA . VAL B 1 42 ? -6.895 -10.922 -14.242 1 88.06 42 VAL B CA 1
ATOM 1873 C C . VAL B 1 42 ? -7.629 -11.844 -13.266 1 88.06 42 VAL B C 1
ATOM 1875 O O . VAL B 1 42 ? -8.023 -12.953 -13.625 1 88.06 42 VAL B O 1
ATOM 1878 N N . SER B 1 43 ? -7.809 -11.43 -12.023 1 88.31 43 SER B N 1
ATOM 1879 C CA . SER B 1 43 ? -8.414 -12.258 -10.984 1 88.31 43 SER B CA 1
ATOM 1880 C C . SER B 1 43 ? -9.898 -12.492 -11.258 1 88.31 43 SER B C 1
ATOM 1882 O O . SER B 1 43 ? -10.516 -13.359 -10.633 1 88.31 43 SER B O 1
ATOM 1884 N N . ARG B 1 44 ? -10.398 -11.836 -12.172 1 82.88 44 ARG B N 1
ATOM 1885 C CA . ARG B 1 44 ? -11.812 -11.977 -12.492 1 82.88 44 ARG B CA 1
ATOM 1886 C C . ARG B 1 44 ? -12.023 -12.93 -13.664 1 82.88 44 ARG B C 1
ATOM 1888 O O . ARG B 1 44 ? -13.156 -13.195 -14.062 1 82.88 44 ARG B O 1
ATOM 1895 N N . TRP B 1 45 ? -10.953 -13.352 -14.211 1 84.81 45 TRP B N 1
ATOM 1896 C CA . TRP B 1 45 ? -11.062 -14.312 -15.305 1 84.81 45 TRP B CA 1
ATOM 1897 C C . TRP B 1 45 ? -11.641 -15.633 -14.82 1 84.81 45 TRP B C 1
ATOM 1899 O O . TRP B 1 45 ? -11.648 -15.906 -13.617 1 84.81 45 TRP B O 1
ATOM 1909 N N . PRO B 1 46 ? -12.195 -16.406 -15.719 1 82.56 46 PRO B N 1
ATOM 1910 C CA . PRO B 1 46 ? -12.727 -17.719 -15.328 1 82.56 46 PRO B CA 1
ATOM 1911 C C . PRO B 1 46 ? -11.688 -18.594 -14.617 1 82.56 46 PRO B C 1
ATOM 1913 O O . PRO B 1 46 ? -10.492 -18.469 -14.875 1 82.56 46 PRO B O 1
ATOM 1916 N N . ASN B 1 47 ? -12.141 -19.422 -13.688 1 82.12 47 ASN B N 1
ATOM 1917 C CA . ASN B 1 47 ? -11.258 -20.234 -12.859 1 82.12 47 ASN B CA 1
ATOM 1918 C C . ASN B 1 47 ? -10.398 -21.172 -13.695 1 82.12 47 ASN B C 1
ATOM 1920 O O . ASN B 1 47 ? -9.32 -21.578 -13.273 1 82.12 47 ASN B O 1
ATOM 1924 N N . ASP B 1 48 ? -10.859 -21.516 -14.844 1 84.75 48 ASP B N 1
ATOM 1925 C CA . ASP B 1 48 ? -10.125 -22.453 -15.695 1 84.75 48 ASP B CA 1
ATOM 1926 C C . ASP B 1 48 ? -9.148 -21.719 -16.609 1 84.75 48 ASP B C 1
ATOM 1928 O O . ASP B 1 48 ? -8.43 -22.328 -17.391 1 84.75 48 ASP B O 1
ATOM 1932 N N . SER B 1 49 ? -9.086 -20.391 -16.469 1 87.62 49 SER B N 1
ATOM 1933 C CA . SER B 1 49 ? -8.156 -19.609 -17.266 1 87.62 49 SER B CA 1
ATOM 1934 C C . SER B 1 49 ? -6.723 -19.781 -16.781 1 87.62 49 SER B C 1
ATOM 1936 O O . SER B 1 49 ? -6.488 -19.984 -15.586 1 87.62 49 SER B O 1
ATOM 1938 N N . MET B 1 50 ? -5.77 -19.828 -17.75 1 91 50 MET B N 1
ATOM 1939 C CA . MET B 1 50 ? -4.336 -19.875 -17.469 1 91 50 MET B CA 1
ATOM 1940 C C . MET B 1 50 ? -3.621 -18.656 -18.016 1 91 50 MET B C 1
ATOM 1942 O O . MET B 1 50 ? -3.156 -18.656 -19.156 1 91 50 MET B O 1
ATOM 1946 N N . PRO B 1 51 ? -3.484 -17.625 -17.266 1 93.94 51 PRO B N 1
ATOM 1947 C CA . PRO B 1 51 ? -2.936 -16.359 -17.734 1 93.94 51 PRO B CA 1
ATOM 1948 C C . PRO B 1 51 ? -1.422 -16.406 -17.938 1 93.94 51 PRO B C 1
ATOM 1950 O O . PRO B 1 51 ? -0.689 -15.641 -17.297 1 93.94 51 PRO B O 1
ATOM 1953 N N . GLU B 1 52 ? -0.916 -17.234 -18.828 1 96.5 52 GLU B N 1
ATOM 1954 C CA . GLU B 1 52 ? 0.515 -17.453 -19.031 1 96.5 52 GLU B CA 1
ATOM 1955 C C . GLU B 1 52 ? 1.196 -16.188 -19.547 1 96.5 52 GLU B C 1
ATOM 1957 O O . GLU B 1 52 ? 2.26 -15.805 -19.047 1 96.5 52 GLU B O 1
ATOM 1962 N N . GLU B 1 53 ? 0.606 -15.516 -20.516 1 95.19 53 GLU B N 1
ATOM 1963 C CA . GLU B 1 53 ? 1.194 -14.297 -21.062 1 95.19 53 GLU B CA 1
ATOM 1964 C C . GLU B 1 53 ? 1.293 -13.203 -20 1 95.19 53 GLU B C 1
ATOM 1966 O O . GLU B 1 53 ? 2.277 -12.461 -19.953 1 95.19 53 GLU B O 1
ATOM 1971 N N . GLU B 1 54 ? 0.278 -13.156 -19.203 1 93.12 54 GLU B N 1
ATOM 1972 C CA . GLU B 1 54 ? 0.251 -12.148 -18.156 1 93.12 54 GLU B CA 1
ATOM 1973 C C . GLU B 1 54 ? 1.331 -12.414 -17.109 1 93.12 54 GLU B C 1
ATOM 1975 O O . GLU B 1 54 ? 1.968 -11.484 -16.609 1 93.12 54 GLU B O 1
ATOM 1980 N N . VAL B 1 55 ? 1.542 -13.672 -16.797 1 95.75 55 VAL B N 1
ATOM 1981 C CA . VAL B 1 55 ? 2.572 -14.039 -15.828 1 95.75 55 VAL B CA 1
ATOM 1982 C C . VAL B 1 55 ? 3.953 -13.719 -16.406 1 95.75 55 VAL B C 1
ATOM 1984 O O . VAL B 1 55 ? 4.832 -13.242 -15.68 1 95.75 55 VAL B O 1
ATOM 1987 N N . ARG B 1 56 ? 4.176 -13.883 -17.672 1 94.69 56 ARG B N 1
ATOM 1988 C CA . ARG B 1 56 ? 5.453 -13.578 -18.312 1 94.69 56 ARG B CA 1
ATOM 1989 C C . ARG B 1 56 ? 5.695 -12.07 -18.359 1 94.69 56 ARG B C 1
ATOM 1991 O O . ARG B 1 56 ? 6.84 -11.617 -18.266 1 94.69 56 ARG B O 1
ATOM 1998 N N . TRP B 1 57 ? 4.633 -11.352 -18.438 1 91.88 57 TRP B N 1
ATOM 1999 C CA . TRP B 1 57 ? 4.645 -9.898 -18.484 1 91.88 57 TRP B CA 1
ATOM 2000 C C . TRP B 1 57 ? 4.996 -9.312 -17.125 1 91.88 57 TRP B C 1
ATOM 2002 O O . TRP B 1 57 ? 5.531 -8.203 -17.031 1 91.88 57 TRP B O 1
ATOM 2012 N N . ALA B 1 58 ? 4.867 -10.078 -16.094 1 93.06 58 ALA B N 1
ATOM 2013 C CA . ALA B 1 58 ? 4.871 -9.555 -14.727 1 93.06 58 ALA B CA 1
ATOM 2014 C C . ALA B 1 58 ? 6.289 -9.492 -14.164 1 93.06 58 ALA B C 1
ATOM 2016 O O . ALA B 1 58 ? 7.09 -10.398 -14.391 1 93.06 58 ALA B O 1
ATOM 2017 N N . ASP B 1 59 ? 6.602 -8.375 -13.422 1 91.06 59 ASP B N 1
ATOM 2018 C CA . ASP B 1 59 ? 7.793 -8.266 -12.586 1 91.06 59 ASP B CA 1
ATOM 2019 C C . ASP B 1 59 ? 7.496 -8.664 -11.141 1 91.06 59 ASP B C 1
ATOM 2021 O O . ASP B 1 59 ? 8.414 -8.93 -10.359 1 91.06 59 ASP B O 1
ATOM 2025 N N . ALA B 1 60 ? 6.242 -8.641 -10.789 1 93 60 ALA B N 1
ATOM 2026 C CA . ALA B 1 60 ? 5.734 -9.047 -9.484 1 93 60 ALA B CA 1
ATOM 2027 C C . ALA B 1 60 ? 4.297 -9.555 -9.594 1 93 60 ALA B C 1
ATOM 2029 O O . ALA B 1 60 ? 3.572 -9.195 -10.523 1 93 60 ALA B O 1
ATOM 2030 N N . CYS B 1 61 ? 3.854 -10.383 -8.594 1 95.19 61 CYS B N 1
ATOM 2031 C CA . CYS B 1 61 ? 2.514 -10.961 -8.641 1 95.19 61 CYS B CA 1
ATOM 2032 C C . CYS B 1 61 ? 1.807 -10.805 -7.301 1 95.19 61 CYS B C 1
ATOM 2034 O O . CYS B 1 61 ? 2.422 -10.969 -6.246 1 95.19 61 CYS B O 1
ATOM 2036 N N . LEU B 1 62 ? 0.594 -10.414 -7.367 1 93.25 62 LEU B N 1
ATOM 2037 C CA . LEU B 1 62 ? -0.348 -10.539 -6.262 1 93.25 62 LEU B CA 1
ATOM 2038 C C . LEU B 1 62 ? -1.322 -11.688 -6.508 1 93.25 62 LEU B C 1
ATOM 2040 O O . LEU B 1 62 ? -2.006 -11.719 -7.535 1 93.25 62 LEU B O 1
ATOM 2044 N N . VAL B 1 63 ? -1.354 -12.625 -5.641 1 95.25 63 VAL B N 1
ATOM 2045 C CA . VAL B 1 63 ? -2.271 -13.75 -5.77 1 95.25 63 VAL B CA 1
ATOM 2046 C C . VAL B 1 63 ? -3.35 -13.664 -4.691 1 95.25 63 VAL B C 1
ATOM 2048 O O . VAL B 1 63 ? -3.041 -13.648 -3.498 1 95.25 63 VAL B O 1
ATOM 2051 N N . ILE B 1 64 ? -4.617 -13.641 -5.16 1 94.06 64 ILE B N 1
ATOM 2052 C CA . ILE B 1 64 ? -5.695 -13.352 -4.223 1 94.06 64 ILE B CA 1
ATOM 2053 C C . ILE B 1 64 ? -6.672 -14.523 -4.172 1 94.06 64 ILE B C 1
ATOM 2055 O O . ILE B 1 64 ? -6.949 -15.156 -5.195 1 94.06 64 ILE B O 1
ATOM 2059 N N . TYR B 1 65 ? -7.191 -14.805 -2.971 1 94.75 65 TYR B N 1
ATOM 2060 C CA . TYR B 1 65 ? -8.328 -15.703 -2.785 1 94.75 65 TYR B CA 1
ATOM 2061 C C . TYR B 1 65 ? -9.281 -15.164 -1.728 1 94.75 65 TYR B C 1
ATOM 2063 O O . TYR B 1 65 ? -8.93 -14.258 -0.968 1 94.75 65 TYR B O 1
ATOM 2071 N N . SER B 1 66 ? -10.445 -15.711 -1.739 1 93.12 66 SER B N 1
ATOM 2072 C CA . SER B 1 66 ? -11.422 -15.391 -0.699 1 93.12 66 SER B CA 1
ATOM 2073 C C . SER B 1 66 ? -11.383 -16.406 0.429 1 93.12 66 SER B C 1
ATOM 2075 O O . SER B 1 66 ? -11.438 -17.625 0.18 1 93.12 66 SER B O 1
ATOM 2077 N N . ILE B 1 67 ? -11.383 -15.891 1.69 1 95.75 67 ILE B N 1
ATOM 2078 C CA . ILE B 1 67 ? -11.328 -16.828 2.812 1 95.75 67 ILE B CA 1
ATOM 2079 C C . ILE B 1 67 ? -12.656 -17.562 2.926 1 95.75 67 ILE B C 1
ATOM 2081 O O . ILE B 1 67 ? -12.75 -18.578 3.627 1 95.75 67 ILE B O 1
ATOM 2085 N N . CYS B 1 68 ? -13.703 -17.141 2.232 1 95.5 68 CYS B N 1
ATOM 2086 C CA . CYS B 1 68 ? -15.039 -17.719 2.307 1 95.5 68 CYS B CA 1
ATOM 2087 C C . CYS B 1 68 ? -15.281 -18.672 1.138 1 95.5 68 CYS B C 1
ATOM 2089 O O . CYS B 1 68 ? -16.406 -19.109 0.915 1 95.5 68 CYS B O 1
ATOM 2091 N N . ASP B 1 69 ? -14.266 -18.969 0.38 1 94.81 69 ASP B N 1
ATOM 2092 C CA . ASP B 1 69 ? -14.461 -19.75 -0.832 1 94.81 69 ASP B CA 1
ATOM 2093 C C . ASP B 1 69 ? -13.258 -20.656 -1.094 1 94.81 69 ASP B C 1
ATOM 2095 O O . ASP B 1 69 ? -12.266 -20.234 -1.679 1 94.81 69 ASP B O 1
ATOM 2099 N N . ARG B 1 70 ? -13.438 -21.922 -0.839 1 95.88 70 ARG B N 1
ATOM 2100 C CA . ARG B 1 70 ? -12.359 -22.891 -0.99 1 95.88 70 ARG B CA 1
ATOM 2101 C C . ARG B 1 70 ? -11.938 -23.016 -2.449 1 95.88 70 ARG B C 1
ATOM 2103 O O . ARG B 1 70 ? -10.758 -23.219 -2.744 1 95.88 70 ARG B O 1
ATOM 2110 N N . ASP B 1 71 ? -12.836 -22.828 -3.33 1 94.31 71 ASP B N 1
ATOM 2111 C CA . ASP B 1 71 ? -12.5 -22.906 -4.75 1 94.31 71 ASP B CA 1
ATOM 2112 C C . ASP B 1 71 ? -11.555 -21.781 -5.152 1 94.31 71 ASP B C 1
ATOM 2114 O O . ASP B 1 71 ? -10.656 -21.984 -5.969 1 94.31 71 ASP B O 1
ATOM 2118 N N . SER B 1 72 ? -11.82 -20.641 -4.625 1 94.06 72 SER B N 1
ATOM 2119 C CA . SER B 1 72 ? -10.922 -19.531 -4.887 1 94.06 72 SER B CA 1
ATOM 2120 C C . SER B 1 72 ? -9.523 -19.797 -4.352 1 94.06 72 SER B C 1
ATOM 2122 O O . SER B 1 72 ? -8.531 -19.391 -4.957 1 94.06 72 SER B O 1
ATOM 2124 N N . PHE B 1 73 ? -9.453 -20.5 -3.309 1 96.5 73 PHE B N 1
ATOM 2125 C CA . PHE B 1 73 ? -8.172 -20.891 -2.719 1 96.5 73 PHE B CA 1
ATOM 2126 C C . PHE B 1 73 ? -7.449 -21.891 -3.607 1 96.5 73 PHE B C 1
ATOM 2128 O O . PHE B 1 73 ? -6.234 -21.781 -3.805 1 96.5 73 PHE B O 1
ATOM 2135 N N . ASN B 1 74 ? -8.164 -22.812 -4.074 1 95.62 74 ASN B N 1
ATOM 2136 C CA . ASN B 1 74 ? -7.578 -23.766 -5.012 1 95.62 74 ASN B CA 1
ATOM 2137 C C . ASN B 1 74 ? -7.039 -23.062 -6.254 1 95.62 74 ASN B C 1
ATOM 2139 O O . ASN B 1 74 ? -5.961 -23.406 -6.746 1 95.62 74 ASN B O 1
ATOM 2143 N N . LYS B 1 75 ? -7.77 -22.109 -6.707 1 95.06 75 LYS B N 1
ATOM 2144 C CA . LYS B 1 75 ? -7.312 -21.328 -7.855 1 95.06 75 LYS B CA 1
ATOM 2145 C C . LYS B 1 75 ? -6.031 -20.562 -7.531 1 95.06 75 LYS B C 1
ATOM 2147 O O . LYS B 1 75 ? -5.133 -20.469 -8.375 1 95.06 75 LYS B O 1
ATOM 2152 N N . ALA B 1 76 ? -6.008 -20 -6.348 1 96.44 76 ALA B N 1
ATOM 2153 C CA . ALA B 1 76 ? -4.789 -19.328 -5.906 1 96.44 76 ALA B CA 1
ATOM 2154 C C . ALA B 1 76 ? -3.604 -20.297 -5.91 1 96.44 76 ALA B C 1
ATOM 2156 O O . ALA B 1 76 ? -2.504 -19.922 -6.332 1 96.44 76 ALA B O 1
ATOM 2157 N N . HIS B 1 77 ? -3.842 -21.469 -5.477 1 97.31 77 HIS B N 1
ATOM 2158 C CA . HIS B 1 77 ? -2.811 -22.5 -5.5 1 97.31 77 HIS B CA 1
ATOM 2159 C C . HIS B 1 77 ? -2.32 -22.75 -6.918 1 97.31 77 HIS B C 1
ATOM 2161 O O . HIS B 1 77 ? -1.113 -22.766 -7.172 1 97.31 77 HIS B O 1
ATOM 2167 N N . ASP B 1 78 ? -3.227 -22.922 -7.758 1 96.88 78 ASP B N 1
ATOM 2168 C CA . ASP B 1 78 ? -2.893 -23.141 -9.164 1 96.88 78 ASP B CA 1
ATOM 2169 C C . ASP B 1 78 ? -2.086 -21.984 -9.727 1 96.88 78 ASP B C 1
ATOM 2171 O O . ASP B 1 78 ? -1.162 -22.188 -10.523 1 96.88 78 ASP B O 1
ATOM 2175 N N . SER B 1 79 ? -2.488 -20.797 -9.398 1 97.25 79 SER B N 1
ATOM 2176 C CA . SER B 1 79 ? -1.789 -19.609 -9.859 1 97.25 79 SER B CA 1
ATOM 2177 C C . SER B 1 79 ? -0.343 -19.594 -9.375 1 97.25 79 SER B C 1
ATOM 2179 O O . SER B 1 79 ? 0.569 -19.266 -10.141 1 97.25 79 SER B O 1
ATOM 2181 N N . LEU B 1 80 ? -0.165 -19.922 -8.117 1 97.56 80 LEU B N 1
ATOM 2182 C CA . LEU B 1 80 ? 1.182 -19.969 -7.559 1 97.56 80 LEU B CA 1
ATOM 2183 C C . LEU B 1 80 ? 2.031 -21 -8.297 1 97.56 80 LEU B C 1
ATOM 2185 O O . LEU B 1 80 ? 3.188 -20.734 -8.625 1 97.56 80 LEU B O 1
ATOM 2189 N N . ASP B 1 81 ? 1.458 -22.125 -8.547 1 97 81 ASP B N 1
ATOM 2190 C CA . ASP B 1 81 ? 2.146 -23.172 -9.289 1 97 81 ASP B CA 1
ATOM 2191 C C . ASP B 1 81 ? 2.539 -22.688 -10.68 1 97 81 ASP B C 1
ATOM 2193 O O . ASP B 1 81 ? 3.652 -22.953 -11.141 1 97 81 ASP B O 1
ATOM 2197 N N . LEU B 1 82 ? 1.634 -22.078 -11.359 1 97.25 82 LEU B N 1
ATOM 2198 C CA . LEU B 1 82 ? 1.865 -21.562 -12.711 1 97.25 82 LEU B CA 1
ATOM 2199 C C . LEU B 1 82 ? 3.035 -20.578 -12.727 1 97.25 82 LEU B C 1
ATOM 2201 O O . LEU B 1 82 ? 3.92 -20.688 -13.578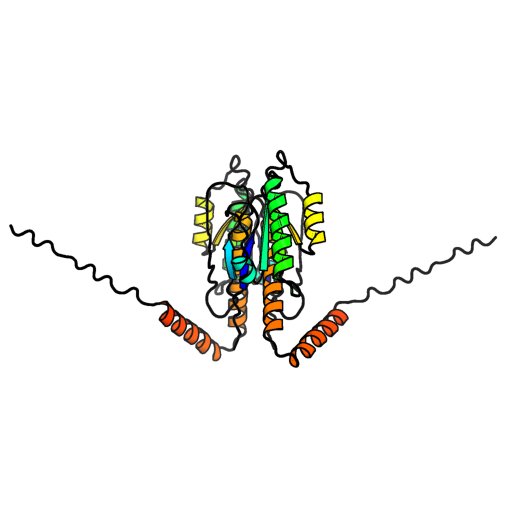 1 97.25 82 LEU B O 1
ATOM 2205 N N . VAL B 1 83 ? 3.02 -19.594 -11.758 1 97.5 83 VAL B N 1
ATOM 2206 C CA . VAL B 1 83 ? 4.09 -18.609 -11.68 1 97.5 83 VAL B CA 1
ATOM 2207 C C . VAL B 1 83 ? 5.43 -19.312 -11.484 1 97.5 83 VAL B C 1
ATOM 2209 O O . VAL B 1 83 ? 6.41 -19 -12.164 1 97.5 83 VAL B O 1
ATOM 2212 N N . HIS B 1 84 ? 5.426 -20.25 -10.602 1 96 84 HIS B N 1
ATOM 2213 C CA . HIS B 1 84 ? 6.656 -20.969 -10.281 1 96 84 HIS B CA 1
ATOM 2214 C C . HIS B 1 84 ? 7.164 -21.75 -11.492 1 96 84 HIS B C 1
ATOM 2216 O O . HIS B 1 84 ? 8.367 -21.75 -11.773 1 96 84 HIS B O 1
ATOM 2222 N N . ARG B 1 85 ? 6.352 -22.375 -12.172 1 95.88 85 ARG B N 1
ATOM 2223 C CA . ARG B 1 85 ? 6.723 -23.172 -13.336 1 95.88 85 ARG B CA 1
ATOM 2224 C C . ARG B 1 85 ? 7.242 -22.297 -14.461 1 95.88 85 ARG B C 1
ATOM 2226 O O . ARG B 1 85 ? 8.281 -22.594 -15.062 1 95.88 85 ARG B O 1
ATOM 2233 N N . LEU B 1 86 ? 6.555 -21.219 -14.75 1 95.88 86 LEU B N 1
ATOM 2234 C CA . LEU B 1 86 ? 6.879 -20.391 -15.906 1 95.88 86 LEU B CA 1
ATOM 2235 C C . LEU B 1 86 ? 8.133 -19.578 -15.648 1 95.88 86 LEU B C 1
ATOM 2237 O O . LEU B 1 86 ? 8.867 -19.25 -16.578 1 95.88 86 LEU B O 1
ATOM 2241 N N . ARG B 1 87 ? 8.406 -19.25 -14.453 1 93.38 87 ARG B N 1
ATOM 2242 C CA . ARG B 1 87 ? 9.5 -18.312 -14.164 1 93.38 87 ARG B CA 1
ATOM 2243 C C . ARG B 1 87 ? 10.727 -19.062 -13.648 1 93.38 87 ARG B C 1
ATOM 2245 O O . ARG B 1 87 ? 11.773 -18.453 -13.422 1 93.38 87 ARG B O 1
ATOM 2252 N N . ALA B 1 88 ? 10.625 -20.344 -13.562 1 88.5 88 ALA B N 1
ATOM 2253 C CA . ALA B 1 88 ? 11.797 -21.141 -13.203 1 88.5 88 ALA B CA 1
ATOM 2254 C C . ALA B 1 88 ? 12.836 -21.125 -14.328 1 88.5 88 ALA B C 1
ATOM 2256 O O . ALA B 1 88 ? 12.484 -21.172 -15.508 1 88.5 88 ALA B O 1
ATOM 2257 N N . PRO B 1 89 ? 14.133 -20.938 -14.031 1 87.81 89 PRO B N 1
ATOM 2258 C CA . PRO B 1 89 ? 14.758 -20.969 -12.703 1 87.81 89 PRO B CA 1
ATOM 2259 C C . PRO B 1 89 ? 14.82 -19.594 -12.047 1 87.81 89 PRO B C 1
ATOM 2261 O O . PRO B 1 89 ? 15.328 -19.469 -10.93 1 87.81 89 PRO B O 1
ATOM 2264 N N . GLY B 1 90 ? 14.281 -18.703 -12.695 1 87.19 90 GLY B N 1
ATOM 2265 C CA . GLY B 1 90 ? 14.266 -17.375 -12.125 1 87.19 90 GLY B CA 1
ATOM 2266 C C . GLY B 1 90 ? 13.305 -17.219 -10.961 1 87.19 90 GLY B C 1
ATOM 2267 O O . GLY B 1 90 ? 12.898 -18.219 -10.359 1 87.19 90 GLY B O 1
ATOM 2268 N N . TYR B 1 91 ? 13.18 -15.914 -10.586 1 88.94 91 TYR B N 1
ATOM 2269 C CA . TYR B 1 91 ? 12.352 -15.578 -9.43 1 88.94 91 TYR B CA 1
ATOM 2270 C C . TYR B 1 91 ? 11.531 -14.328 -9.695 1 88.94 91 TYR B C 1
ATOM 2272 O O . TYR B 1 91 ? 12 -13.383 -10.336 1 88.94 91 TYR B O 1
ATOM 2280 N N . VAL B 1 92 ? 10.289 -14.445 -9.273 1 92.81 92 VAL B N 1
ATOM 2281 C CA . VAL B 1 92 ? 9.422 -13.273 -9.289 1 92.81 92 VAL B CA 1
ATOM 2282 C C . VAL B 1 92 ? 8.797 -13.07 -7.91 1 92.81 92 VAL B C 1
ATOM 2284 O O . VAL B 1 92 ? 8.297 -14.023 -7.305 1 92.81 92 VAL B O 1
ATOM 2287 N N . PRO B 1 93 ? 8.906 -11.82 -7.355 1 94.5 93 PRO B N 1
ATOM 2288 C CA . PRO B 1 93 ? 8.289 -11.586 -6.051 1 94.5 93 PRO B CA 1
ATOM 2289 C C . PRO B 1 93 ? 6.781 -11.82 -6.062 1 94.5 93 PRO B C 1
ATOM 2291 O O . PRO B 1 93 ? 6.094 -11.383 -6.992 1 94.5 93 PRO B O 1
ATOM 2294 N N . ILE B 1 94 ? 6.281 -12.5 -5.047 1 96.12 94 ILE B N 1
ATOM 2295 C CA . ILE B 1 94 ? 4.863 -12.828 -4.945 1 96.12 94 ILE B CA 1
ATOM 2296 C C . ILE B 1 94 ? 4.352 -12.477 -3.551 1 96.12 94 ILE B C 1
ATOM 2298 O O . ILE B 1 94 ? 5.059 -12.672 -2.559 1 96.12 94 ILE B O 1
ATOM 2302 N N . VAL B 1 95 ? 3.133 -11.914 -3.471 1 94.25 95 VAL B N 1
ATOM 2303 C CA . VAL B 1 95 ? 2.402 -11.781 -2.215 1 94.25 95 VAL B CA 1
ATOM 2304 C C . VAL B 1 95 ? 1.061 -12.5 -2.314 1 94.25 95 VAL B C 1
ATOM 2306 O O . VAL B 1 95 ? 0.332 -12.336 -3.295 1 94.25 95 VAL B O 1
ATOM 2309 N N . LEU B 1 96 ? 0.785 -13.367 -1.367 1 96 96 LEU B N 1
ATOM 2310 C CA . LEU B 1 96 ? -0.505 -14.039 -1.257 1 96 96 LEU B CA 1
ATOM 2311 C C . LEU B 1 96 ? -1.447 -13.266 -0.344 1 96 96 LEU B C 1
ATOM 2313 O O . LEU B 1 96 ? -1.061 -12.859 0.756 1 96 96 LEU B O 1
ATOM 2317 N N . VAL B 1 97 ? -2.645 -13.055 -0.825 1 92.25 97 VAL B N 1
ATOM 2318 C CA . VAL B 1 97 ? -3.582 -12.234 -0.066 1 92.25 97 VAL B CA 1
ATOM 2319 C C . VAL B 1 97 ? -4.902 -12.984 0.108 1 92.25 97 VAL B C 1
ATOM 2321 O O . VAL B 1 97 ? -5.555 -13.336 -0.876 1 92.25 97 VAL B O 1
ATOM 2324 N N . GLY B 1 98 ? -5.273 -13.219 1.378 1 93 98 GLY B N 1
ATOM 2325 C CA . GLY B 1 98 ? -6.625 -13.656 1.692 1 93 98 GLY B CA 1
ATOM 2326 C C . GLY B 1 98 ? -7.613 -12.508 1.789 1 93 98 GLY B C 1
ATOM 2327 O O . GLY B 1 98 ? -7.43 -11.586 2.59 1 93 98 GLY B O 1
ATOM 2328 N N . ASN B 1 99 ? -8.68 -12.625 1.043 1 88.12 99 ASN B N 1
ATOM 2329 C CA . ASN B 1 99 ? -9.703 -11.594 0.915 1 88.12 99 ASN B CA 1
ATOM 2330 C C . ASN B 1 99 ? -10.914 -11.898 1.794 1 88.12 99 ASN B C 1
ATOM 2332 O O . ASN B 1 99 ? -11.117 -13.039 2.207 1 88.12 99 ASN B O 1
ATOM 2336 N N . LYS B 1 100 ? -11.75 -10.82 2.182 1 87.12 100 LYS B N 1
ATOM 2337 C CA . LYS B 1 100 ? -13.031 -10.898 2.887 1 87.12 100 LYS B CA 1
ATOM 2338 C C . LYS B 1 100 ? -12.828 -11.312 4.34 1 87.12 100 LYS B C 1
ATOM 2340 O O . LYS B 1 100 ? -13.617 -12.086 4.887 1 87.12 100 LYS B O 1
ATOM 2345 N N . LYS B 1 101 ? -11.734 -10.867 4.875 1 85.94 101 LYS B N 1
ATOM 2346 C CA . LYS B 1 101 ? -11.43 -11.164 6.273 1 85.94 101 LYS B CA 1
ATOM 2347 C C . LYS B 1 101 ? -12.547 -10.68 7.191 1 85.94 101 LYS B C 1
ATOM 2349 O O . LYS B 1 101 ? -12.711 -11.195 8.297 1 85.94 101 LYS B O 1
ATOM 2354 N N . ASP B 1 102 ? -13.336 -9.766 6.766 1 80.19 102 ASP B N 1
ATOM 2355 C CA . ASP B 1 102 ? -14.445 -9.242 7.547 1 80.19 102 ASP B CA 1
ATOM 2356 C C . ASP B 1 102 ? -15.578 -10.266 7.648 1 80.19 102 ASP B C 1
ATOM 2358 O O . ASP B 1 102 ? -16.453 -10.141 8.5 1 80.19 102 ASP B O 1
ATOM 2362 N N . LEU B 1 103 ? -15.57 -11.188 6.855 1 87.56 103 LEU B N 1
ATOM 2363 C CA . LEU B 1 103 ? -16.609 -12.219 6.867 1 87.56 103 LEU B CA 1
ATOM 2364 C C . LEU B 1 103 ? -16.094 -13.492 7.535 1 87.56 103 LEU B C 1
ATOM 2366 O O . LEU B 1 103 ? -16.25 -14.586 6.992 1 87.56 103 LEU B O 1
ATOM 2370 N N . GLU B 1 104 ? -15.523 -13.344 8.648 1 88.38 104 GLU B N 1
ATOM 2371 C CA . GLU B 1 104 ? -14.953 -14.453 9.414 1 88.38 104 GLU B CA 1
ATOM 2372 C C . GLU B 1 104 ? -15.977 -15.555 9.641 1 88.38 104 GLU B C 1
ATOM 2374 O O . GLU B 1 104 ? -15.633 -16.734 9.648 1 88.38 104 GLU B O 1
ATOM 2379 N N . HIS B 1 105 ? -17.188 -15.172 9.758 1 91.94 105 HIS B N 1
ATOM 2380 C CA . HIS B 1 105 ? -18.234 -16.125 10.039 1 91.94 105 HIS B CA 1
ATOM 2381 C C . HIS B 1 105 ? -18.453 -17.078 8.867 1 91.94 105 HIS B C 1
ATOM 2383 O O . HIS B 1 105 ? -19.047 -18.156 9.023 1 91.94 105 HIS B O 1
ATOM 2389 N N . CYS B 1 106 ? -18 -16.734 7.727 1 93.69 106 CYS B N 1
ATOM 2390 C CA . CYS B 1 106 ? -18.156 -17.562 6.531 1 93.69 106 CYS B CA 1
ATOM 2391 C C . CYS B 1 106 ? -16.828 -18.203 6.145 1 93.69 106 CYS B C 1
ATOM 2393 O O . CYS B 1 106 ? -16.703 -18.734 5.039 1 93.69 106 CYS B O 1
ATOM 2395 N N . ARG B 1 107 ? -15.914 -18.219 6.98 1 95.62 107 ARG B N 1
ATOM 2396 C CA . ARG B 1 107 ? -14.57 -18.672 6.656 1 95.62 107 ARG B CA 1
ATOM 2397 C C . ARG B 1 107 ? -14.57 -20.156 6.297 1 95.62 107 ARG B C 1
ATOM 2399 O O . ARG B 1 107 ? -15.117 -20.984 7.039 1 95.62 107 ARG B O 1
ATOM 2406 N N . GLN B 1 108 ? -14.008 -20.469 5.148 1 97.25 108 GLN B N 1
ATOM 2407 C CA . GLN B 1 108 ? -13.805 -21.844 4.699 1 97.25 108 GLN B CA 1
ATOM 2408 C C . GLN B 1 108 ? -12.32 -22.188 4.625 1 97.25 108 GLN B C 1
ATOM 2410 O O . GLN B 1 108 ? -11.953 -23.359 4.594 1 97.25 108 GLN B O 1
ATOM 2415 N N . VAL B 1 109 ? -11.484 -21.203 4.508 1 97.75 109 VAL B N 1
ATOM 2416 C CA . VAL B 1 109 ? -10.039 -21.375 4.441 1 97.75 109 VAL B CA 1
ATOM 2417 C C . VAL B 1 109 ? -9.398 -20.797 5.703 1 97.75 109 VAL B C 1
ATOM 2419 O O . VAL B 1 109 ? -9.469 -19.594 5.953 1 97.75 109 VAL B O 1
ATOM 2422 N N . SER B 1 110 ? -8.734 -21.609 6.438 1 97.69 110 SER B N 1
ATOM 2423 C CA . SER B 1 110 ? -8.133 -21.156 7.684 1 97.69 110 SER B CA 1
ATOM 2424 C C . SER B 1 110 ? -6.918 -20.266 7.414 1 97.69 110 SER B C 1
ATOM 2426 O O . SER B 1 110 ? -6.332 -20.328 6.332 1 97.69 110 SER B O 1
ATOM 2428 N N . TYR B 1 111 ? -6.609 -19.5 8.445 1 96.44 111 TYR B N 1
ATOM 2429 C CA . TYR B 1 111 ? -5.391 -18.703 8.352 1 96.44 111 TYR B CA 1
ATOM 2430 C C . TYR B 1 111 ? -4.168 -19.594 8.148 1 96.44 111 TYR B C 1
ATOM 2432 O O . TYR B 1 111 ? -3.271 -19.25 7.375 1 96.44 111 TYR B O 1
ATOM 2440 N N . GLU B 1 112 ? -4.141 -20.688 8.828 1 97.44 112 GLU B N 1
ATOM 2441 C CA . GLU B 1 112 ? -3.035 -21.641 8.75 1 97.44 112 GLU B CA 1
ATOM 2442 C C . GLU B 1 112 ? -2.885 -22.188 7.336 1 97.44 112 GLU B C 1
ATOM 2444 O O . GLU B 1 112 ? -1.769 -22.312 6.828 1 97.44 112 GLU B O 1
ATOM 2449 N N . ASP B 1 113 ? -4.023 -22.547 6.754 1 98 113 ASP B N 1
ATOM 2450 C CA . ASP B 1 113 ? -3.984 -23.016 5.375 1 98 113 ASP B CA 1
ATOM 2451 C C . ASP B 1 113 ? -3.303 -22 4.465 1 98 113 ASP B C 1
ATOM 2453 O O . ASP B 1 113 ? -2.434 -22.344 3.664 1 98 113 ASP B O 1
ATOM 2457 N N . GLY B 1 114 ? -3.715 -20.766 4.59 1 97.94 114 GLY B N 1
ATOM 2458 C CA . GLY B 1 114 ? -3.111 -19.719 3.799 1 97.94 114 GLY B CA 1
ATOM 2459 C C . GLY B 1 114 ? -1.631 -19.531 4.074 1 97.94 114 GLY B C 1
ATOM 2460 O O . GLY B 1 114 ? -0.831 -19.406 3.146 1 97.94 114 GLY B O 1
ATOM 2461 N N . SER B 1 115 ? -1.268 -19.516 5.352 1 97.25 115 SER B N 1
ATOM 2462 C CA . SER B 1 115 ? 0.12 -19.344 5.77 1 97.25 115 SER B CA 1
ATOM 2463 C C . SER B 1 115 ? 0.995 -20.484 5.258 1 97.25 115 SER B C 1
ATOM 2465 O O . SER B 1 115 ? 2.117 -20.266 4.805 1 97.25 115 SER B O 1
ATOM 2467 N N . GLU B 1 116 ? 0.468 -21.641 5.352 1 98.12 116 GLU B N 1
ATOM 2468 C CA . GLU B 1 116 ? 1.195 -22.812 4.871 1 98.12 116 GLU B CA 1
ATOM 2469 C C . GLU B 1 116 ? 1.415 -22.75 3.363 1 98.12 116 GLU B C 1
ATOM 2471 O O . GLU B 1 116 ? 2.502 -23.062 2.875 1 98.12 116 GLU B O 1
ATOM 2476 N N . LEU B 1 117 ? 0.402 -22.422 2.686 1 98.25 117 LEU B N 1
ATOM 2477 C CA . LEU B 1 117 ? 0.521 -22.281 1.237 1 98.25 117 LEU B CA 1
ATOM 2478 C C . LEU B 1 117 ? 1.587 -21.25 0.873 1 98.25 117 LEU B C 1
ATOM 2480 O O . LEU B 1 117 ? 2.428 -21.5 0.007 1 98.25 117 LEU B O 1
ATOM 2484 N N . ALA B 1 118 ? 1.551 -20.125 1.499 1 97.5 118 ALA B N 1
ATOM 2485 C CA . ALA B 1 118 ? 2.541 -19.078 1.259 1 97.5 118 ALA B CA 1
ATOM 2486 C C . ALA B 1 118 ? 3.953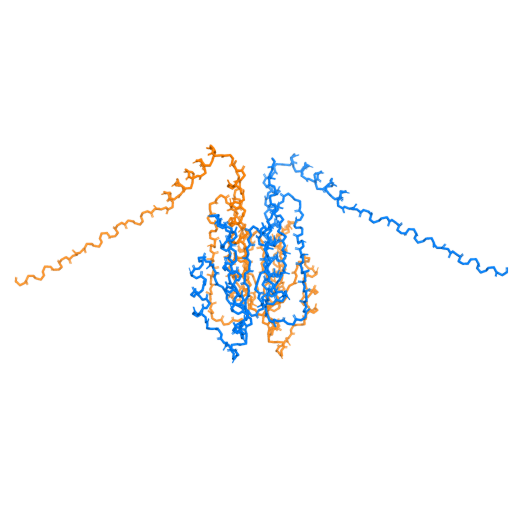 -19.578 1.532 1 97.5 118 ALA B C 1
ATOM 2488 O O . ALA B 1 118 ? 4.875 -19.328 0.758 1 97.5 118 ALA B O 1
ATOM 2489 N N . SER B 1 119 ? 4.133 -20.281 2.613 1 97.12 119 SER B N 1
ATOM 2490 C CA . SER B 1 119 ? 5.43 -20.844 2.986 1 97.12 119 SER B CA 1
ATOM 2491 C C . SER B 1 119 ? 5.934 -21.828 1.937 1 97.12 119 SER B C 1
ATOM 2493 O O . SER B 1 119 ? 7.121 -21.844 1.605 1 97.12 119 SER B O 1
ATOM 2495 N N . GLN B 1 120 ? 5.074 -22.641 1.459 1 97 120 GLN B N 1
ATOM 2496 C CA . GLN B 1 120 ? 5.414 -23.625 0.433 1 97 120 GLN B CA 1
ATOM 2497 C C . GLN B 1 120 ? 6.027 -22.938 -0.792 1 97 120 GLN B C 1
ATOM 2499 O O . GLN B 1 120 ? 6.926 -23.5 -1.429 1 97 120 GLN B O 1
ATOM 2504 N N . TYR B 1 121 ? 5.59 -21.766 -1.083 1 96.12 121 TYR B N 1
ATOM 2505 C CA . TYR B 1 121 ? 6.043 -21.109 -2.299 1 96.12 121 TYR B CA 1
ATOM 2506 C C . TYR B 1 121 ? 6.984 -19.953 -1.973 1 96.12 121 TYR B C 1
ATOM 2508 O O . TYR B 1 121 ? 7.348 -19.172 -2.854 1 96.12 121 TYR B O 1
ATOM 2516 N N . GLY B 1 122 ? 7.273 -19.75 -0.734 1 93.88 122 GLY B N 1
ATOM 2517 C CA . GLY B 1 122 ? 8.242 -18.766 -0.31 1 93.88 122 GLY B CA 1
ATOM 2518 C C . GLY B 1 122 ? 7.762 -17.328 -0.504 1 93.88 122 GLY B C 1
ATOM 2519 O O . GLY B 1 122 ? 8.531 -16.453 -0.908 1 93.88 122 GLY B O 1
ATOM 2520 N N . CYS B 1 123 ? 6.512 -17.125 -0.295 1 93.38 123 CYS B N 1
ATOM 2521 C CA . CYS B 1 123 ? 6 -15.766 -0.492 1 93.38 123 CYS B CA 1
ATOM 2522 C C . CYS B 1 123 ? 5.336 -15.242 0.777 1 93.38 123 CYS B C 1
ATOM 2524 O O . CYS B 1 123 ? 5.066 -16.016 1.704 1 93.38 123 CYS B O 1
ATOM 2526 N N . LYS B 1 124 ? 5.184 -13.852 0.903 1 90.94 124 LYS B N 1
ATOM 2527 C CA . LYS B 1 124 ? 4.52 -13.219 2.039 1 90.94 124 LYS B CA 1
ATOM 2528 C C . LYS B 1 124 ? 3.01 -13.43 1.983 1 90.94 124 LYS B C 1
ATOM 2530 O O . LYS B 1 124 ? 2.453 -13.688 0.914 1 90.94 124 LYS B O 1
ATOM 2535 N N . PHE B 1 125 ? 2.406 -13.289 3.189 1 92.75 125 PHE B N 1
ATOM 2536 C CA . PHE B 1 125 ? 0.987 -13.609 3.301 1 92.75 125 PHE B CA 1
ATOM 2537 C C . PHE B 1 125 ? 0.273 -12.602 4.188 1 92.75 125 PHE B C 1
ATOM 2539 O O . PHE B 1 125 ? 0.758 -12.266 5.27 1 92.75 125 PHE B O 1
ATOM 2546 N N . TYR B 1 126 ? -0.871 -12.125 3.645 1 88.06 126 TYR B N 1
ATOM 2547 C CA . TYR B 1 126 ? -1.722 -11.219 4.402 1 88.06 126 TYR B CA 1
ATOM 2548 C C . TYR B 1 126 ? -3.195 -11.555 4.203 1 88.06 126 TYR B C 1
ATOM 2550 O O . TYR B 1 126 ? -3.584 -12.062 3.152 1 88.06 126 TYR B O 1
ATOM 2558 N N . GLU B 1 127 ? -3.99 -11.273 5.293 1 88.75 127 GLU B N 1
ATOM 2559 C CA . GLU B 1 127 ? -5.441 -11.281 5.125 1 88.75 127 GLU B CA 1
ATOM 2560 C C . GLU B 1 127 ? -6.027 -9.883 5.266 1 88.75 127 GLU B C 1
ATOM 2562 O O . GLU B 1 127 ? -5.637 -9.125 6.16 1 88.75 127 GLU B O 1
ATOM 2567 N N . VAL B 1 128 ? -6.855 -9.578 4.328 1 83.94 128 VAL B N 1
ATOM 2568 C CA . VAL B 1 128 ? -7.461 -8.25 4.32 1 83.94 128 VAL B CA 1
ATOM 2569 C C . VAL B 1 128 ? -8.977 -8.375 4.152 1 83.94 128 VAL B C 1
ATOM 2571 O O . VAL B 1 128 ? -9.469 -9.406 3.697 1 83.94 128 VAL B O 1
ATOM 2574 N N . SER B 1 129 ? -9.68 -7.34 4.523 1 81.5 129 SER B N 1
ATOM 2575 C CA . SER B 1 129 ? -11.125 -7.34 4.371 1 81.5 129 SER B CA 1
ATOM 2576 C C . SER B 1 129 ? -11.531 -7.23 2.902 1 81.5 129 SER B C 1
ATOM 2578 O O . SER B 1 129 ? -12.477 -7.891 2.461 1 81.5 129 SER B O 1
ATOM 2580 N N . ALA B 1 130 ? -10.867 -6.34 2.133 1 78.25 130 ALA B N 1
ATOM 2581 C CA . ALA B 1 130 ? -11.164 -6.145 0.715 1 78.25 130 ALA B CA 1
ATOM 2582 C C . ALA B 1 130 ? -9.875 -6.055 -0.106 1 78.25 130 ALA B C 1
ATOM 2584 O O . ALA B 1 130 ? -9.094 -5.117 0.056 1 78.25 130 ALA B O 1
ATOM 2585 N N . ALA B 1 131 ? -9.703 -6.973 -1.038 1 75.62 131 ALA B N 1
ATOM 2586 C CA . ALA B 1 131 ? -8.516 -7 -1.891 1 75.62 131 ALA B CA 1
ATOM 2587 C C . ALA B 1 131 ? -8.484 -5.797 -2.828 1 75.62 131 ALA B C 1
ATOM 2589 O O . ALA B 1 131 ? -7.414 -5.281 -3.154 1 75.62 131 ALA B O 1
ATOM 2590 N N . ASP B 1 132 ? -9.656 -5.395 -3.316 1 72.25 132 ASP B N 1
ATOM 2591 C CA . ASP B 1 132 ? -9.719 -4.211 -4.168 1 72.25 132 ASP B CA 1
ATOM 2592 C C . ASP B 1 132 ? -9.18 -2.98 -3.439 1 72.25 132 ASP B C 1
ATOM 2594 O O . ASP B 1 132 ? -8.477 -2.158 -4.031 1 72.25 132 ASP B O 1
ATOM 2598 N N . SER B 1 133 ? -9.508 -2.92 -2.227 1 69.88 133 SER B N 1
ATOM 2599 C CA . SER B 1 133 ? -8.984 -1.838 -1.402 1 69.88 133 SER B CA 1
ATOM 2600 C C . SER B 1 133 ? -7.477 -1.97 -1.213 1 69.88 133 SER B C 1
ATOM 2602 O O . SER B 1 133 ? -6.773 -0.965 -1.097 1 69.88 133 SER B O 1
ATOM 2604 N N . PHE B 1 134 ? -7.066 -3.193 -1.34 1 70.5 134 PHE B N 1
ATOM 2605 C CA . PHE B 1 134 ? -5.637 -3.461 -1.225 1 70.5 134 PHE B CA 1
ATOM 2606 C C . PHE B 1 134 ? -4.863 -2.768 -2.34 1 70.5 134 PHE B C 1
ATOM 2608 O O . PHE B 1 134 ? -3.904 -2.039 -2.08 1 70.5 134 PHE B O 1
ATOM 2615 N N . VAL B 1 135 ? -5.25 -3.008 -3.477 1 72.19 135 VAL B N 1
ATOM 2616 C CA . VAL B 1 135 ? -4.566 -2.439 -4.633 1 72.19 135 VAL B CA 1
ATOM 2617 C C . VAL B 1 135 ? -4.672 -0.917 -4.602 1 72.19 135 VAL B C 1
ATOM 2619 O O . VAL B 1 135 ? -3.684 -0.217 -4.844 1 72.19 135 VAL B O 1
ATOM 2622 N N . GLU B 1 136 ? -5.848 -0.427 -4.305 1 73.62 136 GLU B N 1
ATOM 2623 C CA . GLU B 1 136 ? -6.098 1.011 -4.277 1 73.62 136 GLU B CA 1
ATOM 2624 C C . GLU B 1 136 ? -5.23 1.701 -3.229 1 73.62 136 GLU B C 1
ATOM 2626 O O . GLU B 1 136 ? -4.586 2.713 -3.516 1 73.62 136 GLU B O 1
ATOM 2631 N N . VAL B 1 137 ? -5.184 1.123 -2.105 1 77.06 137 VAL B N 1
ATOM 2632 C CA . VAL B 1 137 ? -4.418 1.678 -0.992 1 77.06 137 VAL B CA 1
ATOM 2633 C C . VAL B 1 137 ? -2.926 1.588 -1.293 1 77.06 137 VAL B C 1
ATOM 2635 O O . VAL B 1 137 ? -2.18 2.541 -1.055 1 77.06 137 VAL B O 1
ATOM 2638 N N . SER B 1 138 ? -2.562 0.473 -1.784 1 79.38 138 SER B N 1
ATOM 2639 C CA . SER B 1 138 ? -1.16 0.269 -2.135 1 79.38 138 SER B CA 1
ATOM 2640 C C . SER B 1 138 ? -0.693 1.293 -3.164 1 79.38 138 SER B C 1
ATOM 2642 O O . SER B 1 138 ? 0.387 1.87 -3.027 1 79.38 138 SER B O 1
ATOM 2644 N N . THR B 1 139 ? -1.508 1.511 -4.105 1 75.88 139 THR B N 1
ATOM 2645 C CA . THR B 1 139 ? -1.172 2.482 -5.141 1 75.88 139 THR B CA 1
ATOM 2646 C C . THR B 1 139 ? -1.117 3.893 -4.562 1 75.88 139 THR B C 1
ATOM 2648 O O . THR B 1 139 ? -0.229 4.676 -4.906 1 75.88 139 THR B O 1
ATOM 2651 N N . ALA B 1 140 ? -2.043 4.188 -3.729 1 78.62 140 ALA B N 1
ATOM 2652 C CA . ALA B 1 140 ? -2.066 5.496 -3.082 1 78.62 140 ALA B CA 1
ATOM 2653 C C . ALA B 1 140 ? -0.791 5.734 -2.279 1 78.62 140 ALA B C 1
ATOM 2655 O O . ALA B 1 140 ? -0.195 6.812 -2.35 1 78.62 140 ALA B O 1
ATOM 2656 N N . PHE B 1 141 ? -0.368 4.762 -1.605 1 82.56 141 PHE B N 1
ATOM 2657 C CA . PHE B 1 141 ? 0.835 4.883 -0.791 1 82.56 141 PHE B CA 1
ATOM 2658 C C . PHE B 1 141 ? 2.076 4.984 -1.669 1 82.56 141 PHE B C 1
ATOM 2660 O O . PHE B 1 141 ? 2.98 5.773 -1.388 1 82.56 141 PHE B O 1
ATOM 2667 N N . GLN B 1 142 ? 2.086 4.156 -2.59 1 78.94 142 GLN B N 1
ATOM 2668 C CA . GLN B 1 142 ? 3.207 4.227 -3.521 1 78.94 142 GLN B CA 1
ATOM 2669 C C . GLN B 1 142 ? 3.326 5.621 -4.133 1 78.94 142 GLN B C 1
ATOM 2671 O O . GLN B 1 142 ? 4.43 6.156 -4.262 1 78.94 142 GLN B O 1
ATOM 2676 N N . ASN B 1 143 ? 2.186 6.191 -4.52 1 79.88 143 ASN B N 1
ATOM 2677 C CA . ASN B 1 143 ? 2.189 7.547 -5.055 1 79.88 143 ASN B CA 1
ATOM 2678 C C . ASN B 1 143 ? 2.668 8.562 -4.02 1 79.88 143 ASN B C 1
ATOM 2680 O O . ASN B 1 143 ? 3.375 9.508 -4.355 1 79.88 143 ASN B O 1
ATOM 2684 N N . LEU B 1 144 ? 2.234 8.414 -2.83 1 84.38 144 LEU B N 1
ATOM 2685 C CA . LEU B 1 144 ? 2.66 9.266 -1.725 1 84.38 144 LEU B CA 1
ATOM 2686 C C . LEU B 1 144 ? 4.176 9.242 -1.571 1 84.38 144 LEU B C 1
ATOM 2688 O O . LEU B 1 144 ? 4.812 10.289 -1.455 1 84.38 144 LEU B O 1
ATOM 2692 N N . ILE B 1 145 ? 4.773 8.07 -1.588 1 81.44 145 ILE B N 1
ATOM 2693 C CA . ILE B 1 145 ? 6.211 7.895 -1.421 1 81.44 145 ILE B CA 1
ATOM 2694 C C . ILE B 1 145 ? 6.949 8.492 -2.617 1 81.44 145 ILE B C 1
ATOM 2696 O O . ILE B 1 145 ? 7.98 9.148 -2.455 1 81.44 145 ILE B O 1
ATOM 2700 N N . ARG B 1 146 ? 6.461 8.25 -3.711 1 78.12 146 ARG B N 1
ATOM 2701 C CA . ARG B 1 146 ? 7.066 8.805 -4.922 1 78.12 146 ARG B CA 1
ATOM 2702 C C . ARG B 1 146 ? 7.117 10.328 -4.859 1 78.12 146 ARG B C 1
ATOM 2704 O O . ARG B 1 146 ? 8.141 10.93 -5.191 1 78.12 146 ARG B O 1
ATOM 2711 N N . GLU B 1 147 ? 5.957 10.891 -4.57 1 82.5 147 GLU B N 1
ATOM 2712 C CA . GLU B 1 147 ? 5.895 12.344 -4.449 1 82.5 147 GLU B CA 1
ATOM 2713 C C . GLU B 1 147 ? 6.887 12.859 -3.41 1 82.5 147 GLU B C 1
ATOM 2715 O O . GLU B 1 147 ? 7.586 13.844 -3.646 1 82.5 147 GLU B O 1
ATOM 2720 N N . ALA B 1 148 ? 6.965 12.188 -2.332 1 84.56 148 ALA B N 1
ATOM 2721 C CA . ALA B 1 148 ? 7.898 12.57 -1.273 1 84.56 148 ALA B CA 1
ATOM 2722 C C . ALA B 1 148 ? 9.344 12.508 -1.765 1 84.56 148 ALA B C 1
ATOM 2724 O O . ALA B 1 148 ? 10.141 13.398 -1.475 1 84.56 148 ALA B O 1
ATOM 2725 N N . ARG B 1 149 ? 9.672 11.492 -2.486 1 78.19 149 ARG B N 1
ATOM 2726 C CA . ARG B 1 149 ? 11.023 11.312 -2.994 1 78.19 149 ARG B CA 1
ATOM 2727 C C . ARG B 1 149 ? 11.367 12.391 -4.023 1 78.19 149 ARG B C 1
ATOM 2729 O O . ARG B 1 149 ? 12.484 12.906 -4.043 1 78.19 149 ARG B O 1
ATOM 2736 N N . THR B 1 150 ? 10.422 12.617 -4.879 1 76.81 150 THR B N 1
ATOM 2737 C CA . THR B 1 150 ? 10.617 13.641 -5.895 1 76.81 150 THR B CA 1
ATOM 2738 C C . THR B 1 150 ? 10.906 14.992 -5.25 1 76.81 150 THR B C 1
ATOM 2740 O O . THR B 1 150 ? 11.812 15.719 -5.688 1 76.81 150 THR B O 1
ATOM 2743 N N . LEU B 1 151 ? 10.141 15.367 -4.227 1 80.12 151 LEU B N 1
ATOM 2744 C CA . LEU B 1 151 ? 10.336 16.625 -3.523 1 80.12 151 LEU B CA 1
ATOM 2745 C C . LEU B 1 151 ? 11.695 16.672 -2.84 1 80.12 151 LEU B C 1
ATOM 2747 O O . LEU B 1 151 ? 12.352 17.719 -2.811 1 80.12 151 LEU B O 1
ATOM 2751 N N . HIS B 1 152 ? 12.062 15.539 -2.236 1 74.81 152 HIS B N 1
ATOM 2752 C CA . HIS B 1 152 ? 13.359 15.445 -1.573 1 74.81 152 HIS B CA 1
ATOM 2753 C C . HIS B 1 152 ? 14.5 15.688 -2.557 1 74.81 152 HIS B C 1
ATOM 2755 O O . HIS B 1 152 ? 15.461 16.391 -2.242 1 74.81 152 HIS B O 1
ATOM 2761 N N . LEU B 1 153 ? 14.43 15.062 -3.68 1 70.75 153 LEU B N 1
ATOM 2762 C CA . LEU B 1 153 ? 15.453 15.203 -4.715 1 70.75 153 LEU B CA 1
ATOM 2763 C C . LEU B 1 153 ? 15.539 16.641 -5.203 1 70.75 153 LEU B C 1
ATOM 2765 O O . LEU B 1 153 ? 16.625 17.141 -5.504 1 70.75 153 LEU B O 1
ATOM 2769 N N . GLN B 1 154 ? 14.414 17.25 -5.336 1 71.56 154 GLN B N 1
ATOM 2770 C CA . GLN B 1 154 ? 14.383 18.625 -5.789 1 71.56 154 GLN B CA 1
ATOM 2771 C C . GLN B 1 154 ? 15.055 19.562 -4.785 1 71.56 154 GLN B C 1
ATOM 2773 O O . GLN B 1 154 ? 15.711 20.531 -5.168 1 71.56 154 GLN B O 1
ATOM 2778 N N . ARG B 1 155 ? 14.938 19.281 -3.535 1 71.62 155 ARG B N 1
ATOM 2779 C CA . ARG B 1 155 ? 15.516 20.109 -2.492 1 71.62 155 ARG B CA 1
ATOM 2780 C C . ARG B 1 155 ? 17.031 19.953 -2.432 1 71.62 155 ARG B C 1
ATOM 2782 O O . ARG B 1 155 ? 17.75 20.859 -1.995 1 71.62 155 ARG B O 1
ATOM 2789 N N . SER B 1 156 ? 17.484 18.781 -2.771 1 64.19 156 SER B N 1
ATOM 2790 C CA . SER B 1 156 ? 18.906 18.484 -2.693 1 64.19 156 SER B CA 1
ATOM 2791 C C . SER B 1 156 ? 19.656 19 -3.926 1 64.19 156 SER B C 1
ATOM 2793 O O . SER B 1 156 ? 20.875 19.078 -3.932 1 64.19 156 SER B O 1
ATOM 2795 N N . LEU B 1 157 ? 18.891 19.203 -5.016 1 59.81 157 LEU B N 1
ATOM 2796 C CA . LEU B 1 157 ? 19.547 19.625 -6.242 1 59.81 157 LEU B CA 1
ATOM 2797 C C . LEU B 1 157 ? 19.891 21.109 -6.188 1 59.81 157 LEU B C 1
ATOM 2799 O O . LEU B 1 157 ? 19.078 21.922 -5.746 1 59.81 157 LEU B O 1
ATOM 2803 N N . PRO B 1 158 ? 21.188 21.469 -6.414 1 57.69 158 PRO B N 1
ATOM 2804 C CA . PRO B 1 158 ? 21.594 22.875 -6.512 1 57.69 158 PRO B CA 1
ATOM 2805 C C . PRO B 1 158 ? 20.703 23.672 -7.473 1 57.69 158 PRO B C 1
ATOM 2807 O O . PRO B 1 158 ? 20.109 23.109 -8.391 1 57.69 158 PRO B O 1
ATOM 2810 N N . ARG B 1 159 ? 20.359 25.125 -7.207 1 53.78 159 ARG B N 1
ATOM 2811 C CA . ARG B 1 159 ? 19.516 26.078 -7.945 1 53.78 159 ARG B CA 1
ATOM 2812 C C . ARG B 1 159 ? 19.766 25.969 -9.445 1 53.78 159 ARG B C 1
ATOM 2814 O O . ARG B 1 159 ? 18.859 26.172 -10.25 1 53.78 159 ARG B O 1
ATOM 2821 N N . GLN B 1 160 ? 20.922 25.891 -9.859 1 49.09 160 GLN B N 1
ATOM 2822 C CA . GLN B 1 160 ? 21.25 25.906 -11.281 1 49.09 160 GLN B CA 1
ATOM 2823 C C . GLN B 1 160 ? 20.656 24.703 -12 1 49.09 160 GLN B C 1
ATOM 2825 O O . GLN B 1 160 ? 20.234 24.812 -13.156 1 49.09 160 GLN B O 1
ATOM 2830 N N . ARG B 1 161 ? 20.734 23.562 -11.461 1 44.97 161 ARG B N 1
ATOM 2831 C CA . ARG B 1 161 ? 20.281 22.359 -12.133 1 44.97 161 ARG B CA 1
ATOM 2832 C C . ARG B 1 161 ? 18.766 22.156 -11.953 1 44.97 161 ARG B C 1
ATOM 2834 O O . ARG B 1 161 ? 18.172 21.266 -12.562 1 44.97 161 ARG B O 1
ATOM 2841 N N . LYS B 1 162 ? 18.219 22.922 -11.023 1 47.06 162 LYS B N 1
ATOM 2842 C CA . LYS B 1 162 ? 16.766 22.953 -10.891 1 47.06 162 LYS B CA 1
ATOM 2843 C C . LYS B 1 162 ? 16.094 23.281 -12.219 1 47.06 162 LYS B C 1
ATOM 2845 O O . LYS B 1 162 ? 14.93 22.922 -12.445 1 47.06 162 LYS B O 1
ATOM 2850 N N . LEU B 1 163 ? 16.672 24.109 -13.078 1 39.47 163 LEU B N 1
ATOM 2851 C CA . LEU B 1 163 ? 16.203 24.531 -14.398 1 39.47 163 LEU B CA 1
ATOM 2852 C C . LEU B 1 163 ? 16.109 23.344 -15.352 1 39.47 163 LEU B C 1
ATOM 2854 O O . LEU B 1 163 ? 15.227 23.312 -16.219 1 39.47 163 LEU B O 1
ATOM 2858 N N . SER B 1 164 ? 16.984 22.375 -15.281 1 37.16 164 SER B N 1
ATOM 2859 C CA . SER B 1 164 ? 17.047 21.328 -16.297 1 37.16 164 SER B CA 1
ATOM 2860 C C . SER B 1 164 ? 15.984 20.266 -16.047 1 37.16 164 SER B C 1
ATOM 2862 O O . SER B 1 164 ? 15.445 19.672 -16.984 1 37.16 164 SER B O 1
ATOM 2864 N N . ILE B 1 165 ? 15.57 20.125 -14.891 1 36.84 165 ILE B N 1
ATOM 2865 C CA . ILE B 1 165 ? 14.562 19.109 -14.609 1 36.84 165 ILE B CA 1
ATOM 2866 C C . ILE B 1 165 ? 13.18 19.625 -15.016 1 36.84 165 ILE B C 1
ATOM 2868 O O . ILE B 1 165 ? 12.336 18.859 -15.477 1 36.84 165 ILE B O 1
ATOM 2872 N N . VAL B 1 166 ? 12.797 20.906 -14.945 1 36.78 166 VAL B N 1
ATOM 2873 C CA . VAL B 1 166 ? 11.57 21.484 -15.477 1 36.78 166 VAL B CA 1
ATOM 2874 C C . VAL B 1 166 ? 11.586 21.406 -17 1 36.78 166 VAL B C 1
ATOM 2876 O O . VAL B 1 166 ? 10.547 21.172 -17.625 1 36.78 166 VAL B O 1
ATOM 2879 N N . SER B 1 167 ? 12.672 21.594 -17.688 1 35.78 167 SER B N 1
ATOM 2880 C CA . SER B 1 167 ? 12.781 21.516 -19.141 1 35.78 167 SER B CA 1
ATOM 2881 C C . SER B 1 167 ? 12.578 20.078 -19.625 1 35.78 167 SER B C 1
ATOM 2883 O O . SER B 1 167 ? 12.008 19.859 -20.703 1 35.78 167 SER B O 1
ATOM 2885 N N . MET B 1 168 ? 13 19.125 -18.953 1 32.19 168 MET B N 1
ATOM 2886 C CA . MET B 1 168 ? 12.773 17.766 -19.422 1 32.19 168 MET B CA 1
ATOM 2887 C C . MET B 1 168 ? 11.336 17.328 -19.141 1 32.19 168 MET B C 1
ATOM 2889 O O . MET B 1 168 ? 10.797 16.469 -19.844 1 32.19 168 MET B O 1
ATOM 2893 N N . SER B 1 169 ? 10.617 17.859 -18.172 1 34.62 169 SER B N 1
AT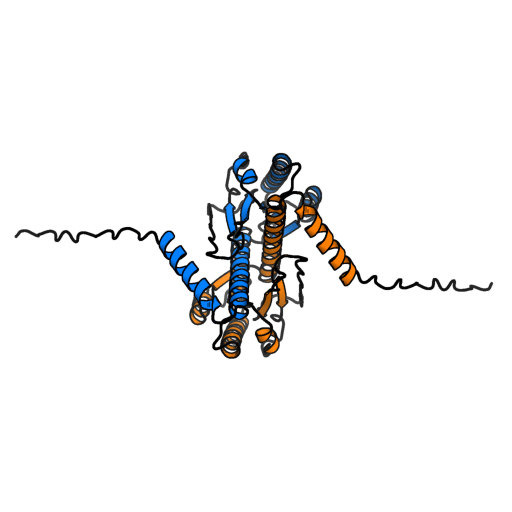OM 2894 C CA . SER B 1 169 ? 9.195 17.578 -18 1 34.62 169 SER B CA 1
ATOM 2895 C C . SER B 1 169 ? 8.359 18.266 -19.078 1 34.62 169 SER B C 1
ATOM 2897 O O . SER B 1 169 ? 7.328 17.75 -19.5 1 34.62 169 SER B O 1
ATOM 2899 N N . LYS B 1 170 ? 8.555 19.469 -19.625 1 35.53 170 LYS B N 1
ATOM 2900 C CA . LYS B 1 170 ? 7.887 20.109 -20.75 1 35.53 170 LYS B CA 1
ATOM 2901 C C . LYS B 1 170 ? 8.102 19.328 -22.047 1 35.53 170 LYS B C 1
ATOM 2903 O O . LYS B 1 170 ? 7.188 19.203 -22.859 1 35.53 170 LYS B O 1
ATOM 2908 N N . MET B 1 171 ? 9.203 18.734 -22.312 1 31.66 171 MET B N 1
ATOM 2909 C CA . MET B 1 171 ? 9.422 17.984 -23.547 1 31.66 171 MET B CA 1
ATOM 2910 C C . MET B 1 171 ? 8.633 16.688 -23.547 1 31.66 171 MET B C 1
ATOM 2912 O O . MET B 1 171 ? 8.086 16.297 -24.578 1 31.66 171 MET B O 1
ATOM 2916 N N . PHE B 1 172 ? 8.438 16.141 -22.391 1 32.81 172 PHE B N 1
ATOM 2917 C CA . PHE B 1 172 ? 7.641 14.914 -22.391 1 32.81 172 PHE B CA 1
ATOM 2918 C C . PHE B 1 172 ? 6.152 15.242 -22.422 1 32.81 172 PHE B C 1
ATOM 2920 O O . PHE B 1 172 ? 5.367 14.508 -23.031 1 32.81 172 PHE B O 1
ATOM 2927 N N . GLY B 1 173 ? 5.668 16.328 -21.812 1 33.81 173 GLY B N 1
ATOM 2928 C CA . GLY B 1 173 ? 4.312 16.766 -22.094 1 33.81 173 GLY B CA 1
ATOM 2929 C C . GLY B 1 173 ? 4.055 17 -23.578 1 33.81 173 GLY B C 1
ATOM 2930 O O . GLY B 1 173 ? 2.963 16.719 -24.078 1 33.81 173 GLY B O 1
ATOM 2931 N N . ALA B 1 174 ? 4.934 17.531 -24.266 1 33.38 174 ALA B N 1
ATOM 2932 C CA . ALA B 1 174 ? 4.719 17.75 -25.688 1 33.38 174 ALA B CA 1
ATOM 2933 C C . ALA B 1 174 ? 4.555 16.438 -26.438 1 33.38 174 ALA B C 1
ATOM 2935 O O . ALA B 1 174 ? 3.801 16.359 -27.406 1 33.38 174 ALA B O 1
ATOM 2936 N N . MET B 1 175 ? 5.273 15.398 -26.047 1 30.36 175 MET B N 1
ATOM 2937 C CA . MET B 1 175 ? 5.105 14.195 -26.859 1 30.36 175 MET B CA 1
ATOM 2938 C C . MET B 1 175 ? 3.764 13.531 -26.578 1 30.36 175 MET B C 1
ATOM 2940 O O . MET B 1 175 ? 3.131 12.992 -27.5 1 30.36 175 MET B O 1
ATOM 2944 N N . PHE B 1 176 ? 3.473 13.391 -25.297 1 32.53 176 PHE B N 1
ATOM 2945 C CA . PHE B 1 176 ? 2.193 12.719 -25.109 1 32.53 176 PHE B CA 1
ATOM 2946 C C . PHE B 1 176 ? 1.037 13.695 -25.266 1 32.53 176 PHE B C 1
ATOM 2948 O O . PHE B 1 176 ? -0.129 13.297 -25.25 1 32.53 176 PHE B O 1
ATOM 2955 N N . GLY B 1 177 ? 1.291 14.93 -25.031 1 31.39 177 GLY B N 1
ATOM 2956 C CA . GLY B 1 177 ? 0.239 15.883 -25.328 1 31.39 177 GLY B CA 1
ATOM 2957 C C . GLY B 1 177 ? -0.189 15.859 -26.797 1 31.39 177 GLY B C 1
ATOM 2958 O O . GLY B 1 177 ? 0.123 16.781 -27.547 1 31.39 177 GLY B O 1
ATOM 2959 N N . LYS B 1 178 ? 0.039 14.602 -27.328 1 31.09 178 LYS B N 1
ATOM 2960 C CA . LYS B 1 178 ? -0.635 14.766 -28.609 1 31.09 178 LYS B CA 1
ATOM 2961 C C . LYS B 1 178 ? -2.012 15.398 -28.438 1 31.09 178 LYS B C 1
ATOM 2963 O O . LYS B 1 178 ? -2.791 14.969 -27.578 1 31.09 178 LYS B O 1
ATOM 2968 N N . THR B 1 179 ? -2.08 16.578 -28.812 1 31.02 179 THR B N 1
ATOM 2969 C CA . THR B 1 179 ? -3.166 17.422 -29.297 1 31.02 179 THR B CA 1
ATOM 2970 C C . THR B 1 179 ? -4.238 16.578 -29.984 1 31.02 179 THR B C 1
ATOM 2972 O O . THR B 1 179 ? -3.959 15.875 -30.953 1 31.02 179 THR B O 1
ATOM 2975 N N . SER B 1 180 ? -5.086 15.977 -29.125 1 29.27 180 SER B N 1
ATOM 2976 C CA . SER B 1 180 ? -6.273 15.523 -29.859 1 29.27 180 SER B CA 1
ATOM 2977 C C . SER B 1 180 ? -6.625 16.484 -30.984 1 29.27 180 SER B C 1
ATOM 2979 O O . SER B 1 180 ? -6.523 17.703 -30.844 1 29.27 180 SER B O 1
ATOM 2981 N N . PRO B 1 181 ? -6.457 15.969 -32.188 1 28.22 181 PRO B N 1
ATOM 2982 C CA . PRO B 1 181 ? -6.957 16.797 -33.281 1 28.22 181 PRO B CA 1
ATOM 2983 C C . PRO B 1 181 ? -8.289 17.484 -32.969 1 28.22 181 PRO B C 1
ATOM 2985 O O . PRO B 1 181 ? -9.055 16.969 -32.125 1 28.22 181 PRO B O 1
ATOM 2988 N N . LYS B 1 182 ? -8.281 18.781 -33.031 1 30.67 182 LYS B N 1
ATOM 2989 C CA . LYS B 1 182 ? -9.438 19.672 -33.094 1 30.67 182 LYS B CA 1
ATOM 2990 C C . LYS B 1 182 ? -10.602 19.016 -33.844 1 30.67 182 LYS B C 1
ATOM 2992 O O . LYS B 1 182 ? -10.5 18.75 -35.031 1 30.67 182 LYS B O 1
ATOM 2997 N N . VAL B 1 183 ? -11.195 17.984 -33.219 1 27.08 183 VAL B N 1
ATOM 2998 C CA . VAL B 1 183 ? -12.43 17.641 -33.906 1 27.08 183 VAL B CA 1
ATOM 2999 C C . VAL B 1 183 ? -13.211 18.906 -34.25 1 27.08 183 VAL B C 1
ATOM 3001 O O . VAL B 1 183 ? -13.617 19.641 -33.344 1 27.08 183 VAL B O 1
ATOM 3004 N N . VAL B 1 184 ? -12.703 19.594 -35.25 1 28.62 184 VAL B N 1
ATOM 3005 C CA . VAL B 1 184 ? -13.508 20.609 -35.938 1 28.62 184 VAL B CA 1
ATOM 3006 C C . VAL B 1 184 ? -14.953 20.141 -36.031 1 28.62 184 VAL B C 1
ATOM 3008 O O . VAL B 1 184 ? -15.242 19.156 -36.719 1 28.62 184 VAL B O 1
ATOM 3011 N N . VAL B 1 185 ? -15.492 20.016 -34.875 1 26.33 185 VAL B N 1
ATOM 3012 C CA . VAL B 1 185 ? -16.938 19.875 -35 1 26.33 185 VAL B CA 1
ATOM 3013 C C . VAL B 1 185 ? -17.469 20.891 -36.031 1 26.33 185 VAL B C 1
ATOM 3015 O O . VAL B 1 185 ? -17.359 22.109 -35.812 1 26.33 185 VAL B O 1
ATOM 3018 N N . LYS B 1 186 ? -17.344 20.531 -37.25 1 29.69 186 LYS B N 1
ATOM 3019 C CA . LYS B 1 186 ? -18.047 21.203 -38.344 1 29.69 186 LYS B CA 1
ATOM 3020 C C . LYS B 1 186 ? -19.484 21.547 -37.938 1 29.69 186 LYS B C 1
ATOM 3022 O O . LYS B 1 186 ? -20.266 20.656 -37.625 1 29.69 186 LYS B O 1
ATOM 3027 N N . ASP B 1 187 ? -19.562 22.594 -37.062 1 28.72 187 ASP B N 1
ATOM 3028 C CA . ASP B 1 187 ? -20.859 23.219 -36.875 1 28.72 187 ASP B CA 1
ATOM 3029 C C . ASP B 1 187 ? -21.641 23.25 -38.188 1 28.72 187 ASP B C 1
ATOM 3031 O O . ASP B 1 187 ? -21.266 23.969 -39.125 1 28.72 187 ASP B O 1
ATOM 3035 N N . LYS B 1 188 ? -21.875 22.031 -38.781 1 29.89 188 LYS B N 1
ATOM 3036 C CA . LYS B 1 188 ? -22.781 22.125 -39.906 1 29.89 188 LYS B CA 1
ATOM 3037 C C . LYS B 1 188 ? -24.016 22.969 -39.562 1 29.89 188 LYS B C 1
ATOM 3039 O O . LYS B 1 188 ? -24.734 22.656 -38.625 1 29.89 188 LYS B O 1
ATOM 3044 N N . ARG B 1 189 ? -23.828 24.266 -39.688 1 28.86 189 ARG B N 1
ATOM 3045 C CA . ARG B 1 189 ? -24.953 25.203 -39.75 1 28.86 189 ARG B CA 1
ATOM 3046 C C . ARG B 1 189 ? -26.078 24.641 -40.594 1 28.86 189 ARG B C 1
ATOM 3048 O O . ARG B 1 189 ? -25.875 24.344 -41.781 1 28.86 189 ARG B O 1
ATOM 3055 N N . PRO B 1 190 ? -26.781 23.625 -39.969 1 28.03 190 PRO B N 1
ATOM 3056 C CA . PRO B 1 190 ? -27.906 23.25 -40.875 1 28.03 190 PRO B CA 1
ATOM 3057 C C . PRO B 1 190 ? -28.609 24.469 -41.469 1 28.03 190 PRO B C 1
ATOM 3059 O O . PRO B 1 190 ? -28.75 25.5 -40.781 1 28.03 190 PRO B O 1
ATOM 3062 N N . SER B 1 191 ? -28.359 24.766 -42.719 1 27.19 191 SER B N 1
ATOM 3063 C CA . SER B 1 191 ? -29.016 25.703 -43.625 1 27.19 191 SER B CA 1
ATOM 3064 C C . SER B 1 191 ? -30.531 25.594 -43.5 1 27.19 191 SER B C 1
ATOM 3066 O O . SER B 1 191 ? -31.125 24.594 -43.906 1 27.19 191 SER B O 1
ATOM 3068 N N . PHE B 1 192 ? -31.141 25.656 -42.312 1 22.8 192 PHE B N 1
ATOM 3069 C CA . PHE B 1 192 ? -32.594 25.719 -42.5 1 22.8 192 PHE B CA 1
ATOM 3070 C C . PHE B 1 192 ? -32.938 26.859 -43.438 1 22.8 192 PHE B C 1
ATOM 3072 O O . PHE B 1 192 ? -32.656 28.016 -43.156 1 22.8 192 PHE B O 1
ATOM 3079 N N . SER B 1 193 ? -32.781 26.609 -44.75 1 25.38 193 SER B N 1
ATOM 3080 C CA . SER B 1 193 ? -33.469 27.328 -45.812 1 25.38 193 SER B CA 1
ATOM 3081 C C . SER B 1 193 ? -34.938 27.5 -45.5 1 25.38 193 SER B C 1
ATOM 3083 O O . SER B 1 193 ? -35.656 26.516 -45.344 1 25.38 193 SER B O 1
ATOM 3085 N N . LEU B 1 194 ? -35.406 28.375 -44.531 1 20.8 194 LEU B N 1
ATOM 3086 C CA . LEU B 1 194 ? -36.594 29.016 -45.062 1 20.8 194 LEU B CA 1
ATOM 3087 C C . LEU B 1 194 ? -36.25 29.953 -46.219 1 20.8 194 LEU B C 1
ATOM 3089 O O . LEU B 1 194 ? -35.219 30.625 -46.156 1 20.8 194 LEU B O 1
#

Nearest PDB structures (foldseek):
  5wds-assembly1_A  TM=6.884E-01  e=1.599E-10  Choanoflagellata
  2ht6-assembly2_B  TM=7.088E-01  e=8.340E-10  Homo sapiens
  2cjw-assembly1_B  TM=5.976E-01  e=6.165E-11  Homo sapiens
  2ht6-assembly1_A  TM=6.986E-01  e=2.971E-09  Homo sapiens
  1x1s-assembly1_A  TM=7.268E-01  e=2.030E-09  Mus musculus

Organism: Limulus polyphemus (NCBI:txid6850)